Protein AF-A0A7S3PY93-F1 (afdb_monomer_lite)

Radius of gyration: 30.03 Å; chains: 1; bounding box: 91×92×84 Å

Organism: NCBI:txid122233

Secondary structure (DSSP, 8-state):
-----PPPPPHHHHHHHHHHHHHTTSS--HHHHHHHHHHHHHHHHHHH-------S-----------------SS-HHHHHHHHHHHSPPP-TTS--TT--THHHH---HHHHHHHHHHHT--SSSHHHHHHHHHHHHHHHHHHHHIIIIISPTTHHHHHIIIIIS----TT------------SSHHHHHHHHHHHHHHHHHHTS-HHHHHHHHHHHHS------------TTSEEEHHHHHHHHHHHHHHHHHHHHHHHHHHHHHHHHHHHHHHHHHHHHHHHHHHHHHTTT--PPP-PPP-------------TTTTS-TTTTHHHHHHHHHHHHHHTS----------------------------TTTTEEEHHHHHHHHHHH-TTHHHHHHHHHHHHH-TTSPPPTTS------B-TT---SS-SSTT-HHHHHHHHH-GGGSSB------HHHH-S-HHHHHHHHTT--S-EEEEEE-TTT--EEEEEESS--

Foldseek 3Di:
DDPPDPDPDQVVNVVQVLLVVLVVVFVDDSQLLLLVLLLVVVVVVVLVDPPDPPPDDDDDDDDDDPDPDDPDPPAFQLLSLLLSQVQDPGDDPVDPPPPRPPCVSNVPDLVSVVVVCVVVPDDDPPPPVSVVSVVVSVVSSVLVCCLAVQQAPPSLRVLLCCQQQDDPPPVVDPDPPPPPPDPDPDDVSSVSSSSNSRSLCLCAPVDLLSVLLSLLSSQQDPCPVVDPDPDPSSFKGFLCSSQSNLLSLQVSLVSLVLSVVVVVVVVVVVVVVVVVVVVVVVVVVVVVVVVVVVDDDDDDDDDDDDDDDPDPPDDPSVQLDDPDAPPVVLVLLLVLQVVVPPPPDPPPDDDDDDDDDDDDDDDPDDCPVPPVSRMDTSVSSSVSLVPQFVCSSLSSNQSSCCSNPVVDDRDPVDQHQAQEAAPPDDDPVANDSSRSVLVSQSRRDVLSHYYDDDLDDCVPQNDDPVSVVVSLPPPFAKDWDWDADDPPRDIDTDIDRGRD

pLDDT: mean 76.78, std 18.51, range [33.72, 97.81]

Sequence (500 aa):
MGLTASKPESPYAKLKEQLETLGNRHPFGDADLLRVSRCLAYLYSSNANPTFDTQQGIEDGKDGTLGSASVSLGNSFLSDWAEYCSTLPSADFSRDVVDGKFDDLLLVDPKILAFEASIKGGQSKIDSNMDKILVERQRISYIMKIIEEHVLPPDFGEIFHRRVFSPVTSDDSNGEPNAIEIDINDKTAWIKLDKFFNGISDSSMRGSRKALTSLFRCCCRSNLSKGNGMANTNTYAPAKDLIDLAYRLSLATAIYDGYMINQGQLDLKKIHDRQREMNKKEKEAAKEADAEKGIEDDEVEEDDEEEEEMIVPIFDPESLYPKDIGNSLVQSLLDYSSTSNQPASPSYGMSGPALNQSGLSSSSGNKATNRDSNMVSLNIFLTWSESVAPCLSSCLETFIHRIFFPDKPYPPSRTEFFFPNLRGRHSAFFPSPASPYLFNFASMTPSLGGAWHRLYTSDEDGLSFNRLQNSLLGYSGPTLTVIKEVEGGGIFGAYTHTAW

InterPro domains:
  IPR006571 TLDc domain [PF07534] (450-500)
  IPR006571 TLDc domain [PS51886] (428-500)

Structure (mmCIF, N/CA/C/O backbone):
data_AF-A0A7S3PY93-F1
#
_entry.id   AF-A0A7S3PY93-F1
#
loop_
_atom_site.group_PDB
_atom_site.id
_atom_site.type_symbol
_atom_site.label_atom_id
_atom_site.label_alt_id
_atom_site.label_comp_id
_atom_site.label_asym_id
_atom_site.label_entity_id
_atom_site.label_seq_id
_atom_site.pdbx_PDB_ins_code
_atom_site.Cartn_x
_atom_site.Cartn_y
_atom_site.Cartn_z
_atom_site.occupancy
_atom_site.B_iso_or_equiv
_atom_site.auth_seq_id
_atom_site.auth_comp_id
_atom_site.auth_asym_id
_atom_site.auth_atom_id
_atom_site.pdbx_PDB_model_num
ATOM 1 N N . MET A 1 1 ? -28.132 47.298 32.042 1.00 43.72 1 MET A N 1
ATOM 2 C CA . MET A 1 1 ? -27.879 46.353 30.934 1.00 43.72 1 MET A CA 1
ATOM 3 C C . MET A 1 1 ? -27.556 45.012 31.563 1.00 43.72 1 MET A C 1
ATOM 5 O O . MET A 1 1 ? -26.532 44.913 32.224 1.00 43.72 1 MET A O 1
ATOM 9 N N . GLY A 1 2 ? -28.474 44.046 31.497 1.00 47.16 2 GLY A N 1
ATOM 10 C CA . GLY A 1 2 ? -28.247 42.713 32.056 1.00 47.16 2 GLY A CA 1
ATOM 11 C C . GLY A 1 2 ? -27.408 41.888 31.088 1.00 47.16 2 GLY A C 1
ATOM 12 O O . GLY A 1 2 ? -27.859 41.630 29.976 1.00 47.16 2 GLY A O 1
ATOM 13 N N . LEU A 1 3 ? -26.198 41.507 31.496 1.00 46.09 3 LEU A N 1
ATOM 14 C CA . LEU A 1 3 ? -25.423 40.467 30.825 1.00 46.09 3 LEU A CA 1
ATOM 15 C C . LEU A 1 3 ? -26.151 39.145 31.078 1.00 46.09 3 LEU A C 1
ATOM 17 O O . LEU A 1 3 ? -26.041 38.562 32.155 1.00 46.09 3 LEU A O 1
ATOM 21 N N . THR A 1 4 ? -26.959 38.703 30.119 1.00 54.81 4 THR A N 1
ATOM 22 C CA . THR A 1 4 ? -27.465 37.332 30.109 1.00 54.81 4 THR A CA 1
ATOM 23 C C . THR A 1 4 ? -26.257 36.421 29.951 1.00 54.81 4 THR A C 1
ATOM 25 O O . THR A 1 4 ? -25.659 36.388 28.876 1.00 54.81 4 THR A O 1
ATOM 28 N N . ALA A 1 5 ? -25.858 35.736 31.025 1.00 51.97 5 ALA A N 1
ATOM 29 C CA . ALA A 1 5 ? -24.858 34.682 30.949 1.00 51.97 5 ALA A CA 1
ATOM 30 C C . ALA A 1 5 ? -25.336 33.673 29.898 1.00 51.97 5 ALA A C 1
ATOM 32 O O . ALA A 1 5 ? -26.411 33.084 30.049 1.00 51.97 5 ALA A O 1
ATOM 33 N N . SER A 1 6 ? -24.596 33.554 28.794 1.00 61.69 6 SER A N 1
ATOM 34 C CA . SER A 1 6 ? -24.888 32.552 27.778 1.00 61.69 6 SER A CA 1
ATOM 35 C C . SER A 1 6 ? -24.861 31.186 28.452 1.00 61.69 6 SER A C 1
ATOM 37 O O . SER A 1 6 ? -23.997 30.890 29.280 1.00 61.69 6 SER A O 1
ATOM 39 N N . LYS A 1 7 ? -25.872 30.372 28.149 1.00 68.94 7 LYS A N 1
ATOM 40 C CA . LYS A 1 7 ? -25.954 28.992 28.622 1.00 68.94 7 LYS A CA 1
ATOM 41 C C . LYS A 1 7 ? -24.629 28.305 28.248 1.00 68.94 7 LYS A C 1
ATOM 43 O O . LYS A 1 7 ? -24.205 28.497 27.108 1.00 68.94 7 LYS A O 1
ATOM 48 N N . PRO A 1 8 ? -23.965 27.574 29.163 1.00 58.28 8 PRO A N 1
ATOM 49 C CA . PRO A 1 8 ? -22.712 26.903 28.841 1.00 58.28 8 PRO A CA 1
ATOM 50 C C . PRO A 1 8 ? -22.937 26.034 27.606 1.00 58.28 8 PRO A C 1
ATOM 52 O O . PRO A 1 8 ? -23.857 25.209 27.587 1.00 58.28 8 PRO A O 1
ATOM 55 N N . GLU A 1 9 ? -22.160 26.290 26.555 1.00 67.88 9 GLU A N 1
ATOM 56 C CA . GLU A 1 9 ? -22.190 25.472 25.351 1.00 67.88 9 GLU A CA 1
ATOM 57 C C . GLU A 1 9 ? -21.936 24.026 25.753 1.00 67.88 9 GLU A C 1
ATOM 59 O O . GLU A 1 9 ? -21.031 23.730 26.538 1.00 67.88 9 GLU A O 1
ATOM 64 N N . SER A 1 10 ? -22.771 23.118 25.247 1.00 71.50 10 SER A N 1
ATOM 65 C CA . SER A 1 10 ? -22.549 21.699 25.494 1.00 71.50 10 SER A CA 1
ATOM 66 C C . SER A 1 10 ? -21.136 21.335 25.003 1.00 71.50 10 SER A C 1
ATOM 68 O O . SER A 1 10 ? -20.777 21.737 23.892 1.00 71.50 10 SER A O 1
ATOM 70 N N . PRO A 1 11 ? -20.338 20.569 25.766 1.00 63.12 11 PRO A N 1
ATOM 71 C CA . PRO A 1 11 ? -19.017 20.110 25.326 1.00 63.12 11 PRO A CA 1
ATOM 72 C C . PRO A 1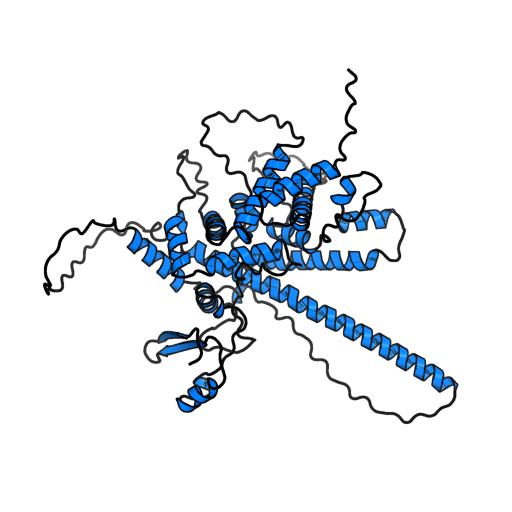 11 ? -19.041 19.435 23.947 1.00 63.12 11 PRO A C 1
ATOM 74 O O . PRO A 1 11 ? -18.089 19.542 23.180 1.00 63.12 11 PRO A O 1
ATOM 77 N N . TYR A 1 12 ? -20.166 18.802 23.603 1.00 63.59 12 TYR A N 1
ATOM 78 C CA . TYR A 1 12 ? -20.426 18.233 22.286 1.00 63.59 12 TYR A CA 1
ATOM 79 C C . TYR A 1 12 ? -20.512 19.288 21.174 1.00 63.59 12 TYR A C 1
ATOM 81 O O . TYR A 1 12 ? -19.905 19.104 20.126 1.00 63.59 12 TYR A O 1
ATOM 89 N N . ALA A 1 13 ? -21.211 20.406 21.395 1.00 70.69 13 ALA A N 1
ATOM 90 C CA . ALA A 1 13 ? -21.257 21.515 20.439 1.00 70.69 13 ALA A CA 1
ATOM 91 C C . ALA A 1 13 ? -19.860 22.108 20.207 1.00 70.69 13 ALA A C 1
ATOM 93 O O . ALA A 1 13 ? -19.486 22.322 19.059 1.00 70.69 13 ALA A O 1
ATOM 94 N N . LYS A 1 14 ? -19.059 22.259 21.273 1.00 73.75 14 LYS A N 1
ATOM 95 C CA . LYS A 1 14 ? -17.664 22.716 21.175 1.00 73.75 14 LYS A CA 1
ATOM 96 C C . LYS A 1 14 ? -16.788 21.722 20.400 1.00 73.75 14 LYS A C 1
ATOM 98 O O . LYS A 1 14 ? -16.036 22.136 19.526 1.00 73.75 14 LYS A O 1
ATOM 103 N N . LEU A 1 15 ? -16.895 20.415 20.670 1.00 70.44 15 LEU A N 1
ATOM 104 C CA . LEU A 1 15 ? -16.170 19.388 19.907 1.00 70.44 15 LEU A CA 1
ATOM 105 C C . LEU A 1 15 ? -16.614 19.369 18.442 1.00 70.44 15 LEU A C 1
ATOM 107 O O . LEU A 1 15 ? -15.774 19.270 17.557 1.00 70.44 15 LEU A O 1
ATOM 111 N N . LYS A 1 16 ? -17.918 19.471 18.178 1.00 73.94 16 LYS A N 1
ATOM 112 C CA . LYS A 1 16 ? -18.459 19.513 16.821 1.00 73.94 16 LYS A CA 1
ATOM 113 C C . LYS A 1 16 ? -17.939 20.731 16.064 1.00 73.94 16 LYS A C 1
ATOM 115 O O . LYS A 1 16 ? -17.420 20.561 14.975 1.00 73.94 16 LYS A O 1
ATOM 120 N N . GLU A 1 17 ? -17.971 21.918 16.663 1.00 80.69 17 GLU A N 1
ATOM 121 C CA . GLU A 1 17 ? -17.391 23.134 16.079 1.00 80.69 17 GLU A CA 1
ATOM 122 C C . GLU A 1 17 ? -15.881 22.976 15.819 1.00 80.69 17 GLU A C 1
ATOM 124 O O . GLU A 1 17 ? -15.363 23.372 14.770 1.00 80.69 17 GLU A O 1
ATOM 129 N N . GLN A 1 18 ? -15.153 22.343 16.744 1.00 77.25 18 GLN A N 1
ATOM 130 C CA . GLN A 1 18 ? -13.732 22.035 16.570 1.00 77.25 18 GLN A CA 1
ATOM 131 C C . GLN A 1 18 ? -13.486 21.036 15.432 1.00 77.25 18 GLN A C 1
ATOM 133 O O . GLN A 1 18 ? -12.551 21.227 14.654 1.00 77.25 18 GLN A O 1
ATOM 138 N N . LEU A 1 19 ? -14.305 19.987 15.322 1.00 76.75 19 LEU A N 1
ATOM 139 C CA . LEU A 1 19 ? -14.232 18.991 14.255 1.00 76.75 19 LEU A CA 1
ATOM 140 C C . LEU A 1 19 ? -14.628 19.594 12.909 1.00 76.75 19 LEU A C 1
ATOM 142 O O . LEU A 1 19 ? -13.920 19.357 11.943 1.00 76.75 19 LEU A O 1
ATOM 146 N N . GLU A 1 20 ? -15.649 20.446 12.848 1.00 80.50 20 GLU A N 1
ATOM 147 C CA . GLU A 1 20 ? -16.021 21.208 11.649 1.00 80.50 20 GLU A CA 1
ATOM 148 C C . GLU A 1 20 ? -14.869 22.132 11.220 1.00 80.50 20 GLU A C 1
ATOM 150 O O . GLU A 1 20 ? -14.501 22.204 10.045 1.00 80.50 20 GLU A O 1
ATOM 155 N N . THR A 1 21 ? -14.213 22.792 12.180 1.00 83.06 21 THR A N 1
ATOM 156 C CA . THR A 1 21 ? -13.020 23.611 11.917 1.00 83.06 21 THR A CA 1
ATOM 157 C C . THR A 1 21 ? -11.865 22.775 11.356 1.00 83.06 21 THR A C 1
ATOM 159 O O . THR A 1 21 ? -11.133 23.246 10.480 1.00 83.06 21 THR A O 1
ATOM 162 N N . LEU A 1 22 ? -11.698 21.537 11.831 1.00 78.62 22 LEU A N 1
ATOM 163 C CA . LEU A 1 22 ? -10.709 20.588 11.316 1.00 78.62 22 LEU A CA 1
ATOM 164 C C . LEU A 1 22 ? -11.113 20.026 9.944 1.00 78.62 22 LEU A C 1
ATOM 166 O O . LEU A 1 22 ? -10.264 19.961 9.060 1.00 78.62 22 LEU A O 1
ATOM 170 N N . GLY A 1 23 ? -12.385 19.701 9.715 1.00 78.19 23 GLY A N 1
ATOM 171 C CA . GLY A 1 23 ? -12.918 19.226 8.433 1.00 78.19 23 GLY A CA 1
ATOM 172 C C . GLY A 1 23 ? -12.756 20.249 7.316 1.00 78.19 23 GLY A C 1
ATOM 173 O O . GLY A 1 23 ? -12.466 19.899 6.180 1.00 78.19 23 GLY A O 1
ATOM 174 N N . ASN A 1 24 ? -12.780 21.540 7.649 1.00 80.56 24 ASN A N 1
ATOM 175 C CA . ASN A 1 24 ? -12.449 22.596 6.692 1.00 80.56 24 ASN A CA 1
ATOM 176 C C . ASN A 1 24 ? -10.960 22.619 6.280 1.00 80.56 24 ASN A C 1
ATOM 178 O O . ASN A 1 24 ? -10.607 23.227 5.270 1.00 80.56 24 ASN A O 1
ATOM 182 N N . ARG A 1 25 ? -10.064 21.997 7.059 1.00 81.06 25 ARG A N 1
ATOM 183 C CA . ARG A 1 25 ? -8.602 21.979 6.832 1.00 81.06 25 ARG A CA 1
ATOM 184 C C . ARG A 1 25 ? -8.078 20.633 6.343 1.00 81.06 25 ARG A C 1
ATOM 186 O O . ARG A 1 25 ? -6.966 20.559 5.804 1.00 81.06 25 ARG A O 1
ATOM 193 N N . HIS A 1 26 ? -8.843 19.572 6.558 1.00 85.31 26 HIS A N 1
ATOM 194 C CA . HIS A 1 26 ? -8.444 18.201 6.288 1.00 85.31 26 HIS A CA 1
ATOM 195 C C . HIS A 1 26 ? -9.451 17.533 5.352 1.00 85.31 26 HIS A C 1
ATOM 197 O O . HIS A 1 26 ? -10.643 17.765 5.470 1.00 85.31 26 HIS A O 1
ATOM 203 N N . PRO A 1 27 ? -9.006 16.665 4.437 1.00 83.44 27 PRO A N 1
ATOM 204 C CA . PRO A 1 27 ? -9.865 16.009 3.449 1.00 83.44 27 PRO A CA 1
ATOM 205 C C . PRO A 1 27 ? -10.724 14.870 4.039 1.00 83.44 27 PRO A C 1
ATOM 207 O O . PRO A 1 27 ? -11.150 13.982 3.306 1.00 83.44 27 PRO A O 1
ATOM 210 N N . PHE A 1 28 ? -10.945 14.867 5.354 1.00 85.56 28 PHE A N 1
ATOM 211 C CA . PHE A 1 28 ? -11.675 13.834 6.083 1.00 85.56 28 PHE A CA 1
ATOM 212 C C . PHE A 1 28 ? -13.109 14.293 6.349 1.00 85.56 28 PHE A C 1
ATOM 214 O O . PHE A 1 28 ? -13.336 15.466 6.640 1.00 85.56 28 PHE A O 1
ATOM 221 N N . GLY A 1 29 ? -14.070 13.369 6.300 1.00 86.25 29 GLY A N 1
ATOM 222 C CA . GLY A 1 29 ? -15.415 13.658 6.797 1.00 86.25 29 GLY A CA 1
ATOM 223 C C . GLY A 1 29 ? -15.447 13.708 8.328 1.00 86.25 29 GLY A C 1
ATOM 224 O O . GLY A 1 29 ? -14.587 13.126 8.990 1.00 86.25 29 GLY A O 1
ATOM 225 N N . ASP A 1 30 ? -16.477 14.325 8.907 1.00 82.62 30 ASP A N 1
ATOM 226 C CA . ASP A 1 30 ? -16.622 14.442 10.370 1.00 82.62 30 ASP A CA 1
ATOM 227 C C . ASP A 1 30 ? -16.550 13.082 11.083 1.00 82.62 30 ASP A C 1
ATOM 229 O O . ASP A 1 30 ? -15.954 12.957 12.153 1.00 82.62 30 ASP A O 1
ATOM 233 N N . ALA A 1 31 ? -17.108 12.034 10.465 1.00 82.44 31 ALA A N 1
ATOM 234 C CA . ALA A 1 31 ? -17.069 10.670 10.995 1.00 82.44 31 ALA A CA 1
ATOM 235 C C . ALA A 1 31 ? -15.642 10.103 11.072 1.00 82.44 31 ALA A C 1
ATOM 237 O O . ALA A 1 31 ? -15.308 9.409 12.033 1.00 82.44 31 ALA A O 1
ATOM 238 N N . ASP A 1 32 ? -14.795 10.432 10.094 1.00 86.19 32 ASP A N 1
ATOM 239 C CA . ASP A 1 32 ? -13.389 10.023 10.066 1.00 86.19 32 ASP A CA 1
ATOM 240 C C . ASP A 1 32 ? -12.588 10.776 11.117 1.00 86.19 32 ASP A C 1
ATOM 242 O O . ASP A 1 32 ? -11.856 10.165 11.894 1.00 86.19 32 ASP A O 1
ATOM 246 N N . LEU A 1 33 ? -12.774 12.098 11.188 1.00 86.31 33 LEU A N 1
ATOM 247 C CA . LEU A 1 33 ? -12.117 12.928 12.191 1.00 86.31 33 LEU A CA 1
ATOM 248 C C . LEU A 1 33 ? -12.467 12.456 13.601 1.00 86.31 33 LEU A C 1
ATOM 250 O O . LEU A 1 33 ? -11.580 12.320 14.442 1.00 86.31 33 LEU A O 1
ATOM 254 N N . LEU A 1 34 ? -13.736 12.148 13.868 1.00 83.38 34 LEU A N 1
ATOM 255 C CA . LEU A 1 34 ? -14.141 11.654 15.178 1.00 83.38 34 LEU A CA 1
ATOM 256 C C . LEU A 1 34 ? -13.569 10.262 15.465 1.00 83.38 34 LEU A C 1
ATOM 258 O O . LEU A 1 34 ? -13.040 10.052 16.555 1.00 83.38 34 LEU A O 1
ATOM 262 N N . ARG A 1 35 ? -13.612 9.323 14.509 1.00 84.00 35 ARG A N 1
ATOM 263 C CA . ARG A 1 35 ? -13.009 7.990 14.689 1.00 84.00 35 ARG A CA 1
ATOM 264 C C . ARG A 1 35 ? -11.529 8.099 15.045 1.00 84.00 35 ARG A C 1
ATOM 266 O O . ARG A 1 35 ? -11.096 7.562 16.058 1.00 84.00 35 ARG A O 1
ATOM 273 N N . VAL A 1 36 ? -10.775 8.837 14.244 1.00 85.06 36 VAL A N 1
ATOM 274 C CA . VAL A 1 36 ? -9.333 9.011 14.420 1.00 85.06 36 VAL A CA 1
ATOM 275 C C . VAL A 1 36 ? -9.014 9.755 15.723 1.00 85.06 36 VAL A C 1
ATOM 277 O O . VAL A 1 36 ? -8.075 9.382 16.426 1.00 85.06 36 VAL A O 1
ATOM 280 N N . SER A 1 37 ? -9.816 10.759 16.099 1.00 83.75 37 SER A N 1
ATOM 281 C CA . SER A 1 37 ? -9.677 11.448 17.392 1.00 83.75 37 SER A CA 1
ATOM 282 C C . SER A 1 37 ? -9.877 10.493 18.568 1.00 83.75 37 SER A C 1
ATOM 284 O O . SER A 1 37 ? -9.140 10.576 19.548 1.00 83.75 37 SER A O 1
ATOM 286 N N . ARG A 1 38 ? -10.840 9.565 18.468 1.00 81.06 38 ARG A N 1
ATOM 287 C CA . ARG A 1 38 ? -11.101 8.543 19.495 1.00 81.06 38 ARG A CA 1
ATOM 288 C C . ARG A 1 38 ? -9.934 7.570 19.619 1.00 81.06 38 ARG A C 1
ATOM 290 O O . ARG A 1 38 ? -9.488 7.332 20.737 1.00 81.06 38 ARG A O 1
ATOM 297 N N . CYS A 1 39 ? -9.391 7.087 18.499 1.00 81.00 39 CYS A N 1
ATOM 298 C CA . CYS A 1 39 ? -8.171 6.274 18.506 1.00 81.00 39 CYS A CA 1
ATOM 299 C C . CYS A 1 39 ? -7.016 7.004 19.205 1.00 81.00 39 CYS A C 1
ATOM 301 O O . CYS A 1 39 ? -6.357 6.442 20.074 1.00 81.00 39 CYS A O 1
ATOM 303 N N . LEU A 1 40 ? -6.793 8.277 18.860 1.00 81.69 40 LEU A N 1
ATOM 304 C CA . LEU A 1 40 ? -5.695 9.061 19.422 1.00 81.69 40 LEU A CA 1
ATOM 305 C C . LEU A 1 40 ? -5.865 9.288 20.931 1.00 81.69 40 LEU A C 1
ATOM 307 O O . LEU A 1 40 ? -4.913 9.121 21.691 1.00 81.69 40 LEU A O 1
ATOM 311 N N . ALA A 1 41 ? -7.071 9.663 21.369 1.00 78.25 41 ALA A N 1
ATOM 312 C CA . ALA A 1 41 ? -7.388 9.848 22.783 1.00 78.25 41 ALA A CA 1
ATOM 313 C C . ALA A 1 41 ? -7.153 8.557 23.576 1.00 78.25 41 ALA A C 1
ATOM 315 O O . ALA A 1 41 ? -6.536 8.591 24.642 1.00 78.25 41 ALA A O 1
ATOM 316 N N . TYR A 1 42 ? -7.575 7.422 23.014 1.00 72.00 42 TYR A N 1
ATOM 317 C CA . TYR A 1 42 ? -7.367 6.115 23.617 1.00 72.00 42 TYR A CA 1
ATOM 318 C C . TYR A 1 42 ? -5.876 5.801 23.784 1.00 72.00 42 TYR A C 1
ATOM 320 O O . TYR A 1 42 ? -5.436 5.520 24.896 1.00 72.00 42 TYR A O 1
ATOM 328 N N . LEU A 1 43 ? -5.081 5.941 22.721 1.00 73.25 43 LEU A N 1
ATOM 329 C CA . LEU A 1 43 ? -3.643 5.658 22.757 1.00 73.25 43 LEU A CA 1
ATOM 330 C C . LEU A 1 43 ? -2.884 6.542 23.750 1.00 73.25 43 LEU A C 1
ATOM 332 O O . LEU A 1 43 ? -1.936 6.102 24.396 1.00 73.25 43 LEU A O 1
ATOM 336 N N . TYR A 1 44 ? -3.295 7.800 23.913 1.00 74.50 44 TYR A N 1
ATOM 337 C CA . TYR A 1 44 ? -2.709 8.645 24.951 1.00 74.50 44 TYR A CA 1
ATOM 338 C C . TYR A 1 44 ? -3.138 8.227 26.359 1.00 74.50 44 TYR A C 1
ATOM 340 O O . TYR A 1 44 ? -2.329 8.329 27.280 1.00 74.50 44 TYR A O 1
ATOM 348 N N . SER A 1 45 ? -4.368 7.739 26.533 1.00 69.81 45 SER A N 1
ATOM 349 C CA . SER A 1 45 ? -4.858 7.260 27.829 1.00 69.81 45 SER A CA 1
ATOM 350 C C . SER A 1 45 ? -4.194 5.949 28.266 1.00 69.81 45 SER A C 1
ATOM 352 O O . SER A 1 45 ? -3.814 5.830 29.430 1.00 69.81 45 SER A O 1
ATOM 354 N N . SER A 1 46 ? -3.953 5.011 27.339 1.00 67.12 46 SER A N 1
ATOM 355 C CA . SER A 1 46 ? -3.234 3.761 27.619 1.00 67.12 46 SER A CA 1
ATOM 356 C C . SER A 1 46 ? -1.779 4.019 28.012 1.00 67.12 46 SER A C 1
ATOM 358 O O . SER A 1 46 ? -1.241 3.341 28.884 1.00 67.12 46 SER A O 1
ATOM 360 N N . ASN A 1 47 ? -1.158 5.049 27.431 1.00 65.31 47 ASN A N 1
ATOM 361 C CA . ASN A 1 47 ? 0.225 5.427 27.726 1.00 65.31 47 ASN A CA 1
ATOM 362 C C . ASN A 1 47 ? 0.376 6.216 29.039 1.00 65.31 47 ASN A C 1
ATOM 364 O O . ASN A 1 47 ? 1.476 6.282 29.586 1.00 65.31 47 ASN A O 1
ATOM 368 N N . ALA A 1 48 ? -0.695 6.842 29.538 1.00 58.88 48 ALA A N 1
ATOM 369 C CA . ALA A 1 48 ? -0.653 7.694 30.728 1.00 58.88 48 ALA A CA 1
ATOM 370 C C . ALA A 1 48 ? -0.669 6.911 32.056 1.00 58.88 48 ALA A C 1
ATOM 372 O O . ALA A 1 48 ? -0.266 7.465 33.076 1.00 58.88 48 ALA A O 1
ATOM 373 N N . ASN A 1 49 ? -1.074 5.635 32.047 1.00 45.16 49 ASN A N 1
ATOM 374 C CA . ASN A 1 49 ? -1.122 4.780 33.238 1.00 45.16 49 ASN A CA 1
ATOM 375 C C . ASN A 1 49 ? -0.248 3.519 33.096 1.00 45.16 49 ASN A C 1
ATOM 377 O O . ASN A 1 49 ? -0.775 2.407 33.061 1.00 45.16 49 ASN A O 1
ATOM 381 N N . PRO A 1 50 ? 1.093 3.627 33.093 1.00 45.72 50 PRO A N 1
ATOM 382 C CA . PRO A 1 50 ? 1.947 2.483 33.371 1.00 45.72 50 PRO A CA 1
ATOM 383 C C . PRO A 1 50 ? 1.946 2.218 34.886 1.00 45.72 50 PRO A C 1
ATOM 385 O O . PRO A 1 50 ? 2.982 2.286 35.542 1.00 45.72 50 PRO A O 1
ATOM 388 N N . THR A 1 51 ? 0.788 1.945 35.492 1.00 39.72 51 THR A N 1
ATOM 389 C CA . THR A 1 51 ? 0.747 1.374 36.846 1.00 39.72 51 THR A CA 1
ATOM 390 C C . THR A 1 51 ? 1.077 -0.106 36.734 1.00 39.72 51 THR A C 1
ATOM 392 O O . THR A 1 51 ? 0.208 -0.970 36.800 1.00 39.72 51 THR A O 1
ATOM 395 N N . PHE A 1 52 ? 2.358 -0.381 36.492 1.00 37.41 52 PHE A N 1
ATOM 396 C CA . PHE A 1 52 ? 2.946 -1.690 36.701 1.00 37.41 52 PHE A CA 1
ATOM 397 C C . PHE A 1 52 ? 3.084 -1.893 38.206 1.00 37.41 52 PHE A C 1
ATOM 399 O O . PHE A 1 52 ? 3.803 -1.153 38.884 1.00 37.41 52 PHE A O 1
ATOM 406 N N . ASP A 1 53 ? 2.391 -2.911 38.701 1.00 40.09 53 ASP A N 1
ATOM 407 C CA . ASP A 1 53 ? 2.559 -3.509 40.018 1.00 40.09 53 ASP A CA 1
ATOM 408 C C . ASP A 1 53 ? 4.015 -3.993 40.157 1.00 40.09 53 ASP A C 1
ATOM 410 O O . ASP A 1 53 ? 4.366 -5.140 39.894 1.00 40.09 53 ASP A O 1
ATOM 414 N N . THR A 1 54 ? 4.914 -3.073 40.505 1.00 43.00 54 THR A N 1
ATOM 415 C CA . THR A 1 54 ? 6.322 -3.365 40.789 1.00 43.00 54 THR A CA 1
ATOM 416 C C . THR A 1 54 ? 6.465 -3.544 42.296 1.00 43.00 54 THR A C 1
ATOM 418 O O . THR A 1 54 ? 7.174 -2.806 42.972 1.00 43.00 54 THR A O 1
ATOM 421 N N . GLN A 1 55 ? 5.745 -4.523 42.847 1.00 39.94 55 GLN A N 1
ATOM 422 C CA . GLN A 1 55 ? 6.057 -5.113 44.149 1.00 39.94 55 GLN A CA 1
ATOM 423 C C . GLN A 1 55 ? 6.617 -6.524 43.957 1.00 39.94 55 GLN A C 1
ATOM 425 O O . GLN A 1 55 ? 6.117 -7.496 44.512 1.00 39.94 55 GLN A O 1
ATOM 430 N N . GLN A 1 56 ? 7.696 -6.650 43.187 1.00 44.19 56 GLN A N 1
ATOM 431 C CA . GLN A 1 56 ? 8.609 -7.779 43.346 1.00 44.19 56 GLN A CA 1
ATOM 432 C C . GLN A 1 56 ? 10.049 -7.275 43.415 1.00 44.19 56 GLN A C 1
ATOM 434 O O . GLN A 1 56 ? 10.686 -7.003 42.406 1.00 44.19 56 GLN A O 1
ATOM 439 N N . GLY A 1 57 ? 10.520 -7.150 44.659 1.00 45.75 57 GLY A N 1
ATOM 440 C CA . GLY A 1 57 ? 11.895 -7.444 45.062 1.00 45.75 57 GLY A CA 1
ATOM 441 C C . GLY A 1 57 ? 13.003 -6.583 44.467 1.00 45.75 57 GLY A C 1
ATOM 442 O O . GLY A 1 57 ? 13.760 -7.057 43.628 1.00 45.75 57 GLY A O 1
ATOM 443 N N . ILE A 1 58 ? 13.182 -5.372 44.999 1.00 43.03 58 ILE A N 1
ATOM 444 C CA . ILE A 1 58 ? 14.515 -4.761 45.063 1.00 43.03 58 ILE A CA 1
ATOM 445 C C . ILE A 1 58 ? 15.116 -5.185 46.406 1.00 43.03 58 ILE A C 1
ATOM 447 O O . ILE A 1 58 ? 14.812 -4.592 47.438 1.00 43.03 58 ILE A O 1
ATOM 451 N N . GLU A 1 59 ? 15.930 -6.240 46.385 1.00 48.94 59 GLU A N 1
ATOM 452 C CA . GLU A 1 59 ? 17.027 -6.393 47.343 1.00 48.94 59 GLU A CA 1
ATOM 453 C C . GLU A 1 59 ? 18.303 -5.807 46.718 1.00 48.94 59 GLU A C 1
ATOM 455 O O . GLU A 1 59 ? 18.514 -5.844 45.506 1.00 48.94 59 GLU A O 1
ATOM 460 N N . ASP A 1 60 ? 19.102 -5.192 47.581 1.00 52.19 60 ASP A N 1
ATOM 461 C CA . ASP A 1 60 ? 20.180 -4.245 47.312 1.00 52.19 60 ASP A CA 1
ATOM 462 C C . ASP A 1 60 ? 21.295 -4.725 46.361 1.00 52.19 60 ASP A C 1
ATOM 464 O O . ASP A 1 60 ? 21.852 -5.810 46.522 1.00 52.19 60 ASP A O 1
ATOM 468 N N . GLY A 1 61 ? 21.756 -3.849 45.454 1.00 47.72 61 GLY A N 1
ATOM 469 C CA . GLY A 1 61 ? 22.999 -4.098 44.711 1.00 47.72 61 GLY A CA 1
ATOM 470 C C . GLY A 1 61 ? 23.384 -3.056 43.657 1.00 47.72 61 GLY A C 1
ATOM 471 O O . GLY A 1 61 ? 22.968 -3.138 42.511 1.00 47.72 61 GLY A O 1
ATOM 472 N N . LYS A 1 62 ? 24.221 -2.097 44.064 1.00 51.47 62 LYS A N 1
ATOM 473 C CA . LYS A 1 62 ? 24.938 -1.054 43.297 1.00 51.47 62 LYS A CA 1
ATOM 474 C C . LYS A 1 62 ? 25.374 -1.427 41.860 1.00 51.47 62 LYS A C 1
ATOM 476 O O . LYS A 1 62 ? 26.170 -2.341 41.693 1.00 51.47 62 LYS A O 1
ATOM 481 N N . ASP A 1 63 ? 24.972 -0.633 40.862 1.00 45.25 63 ASP A N 1
ATOM 482 C CA . ASP A 1 63 ? 25.862 0.279 40.111 1.00 45.25 63 ASP A CA 1
ATOM 483 C C . ASP A 1 63 ? 25.082 1.090 39.055 1.00 45.25 63 ASP A C 1
ATOM 485 O O . ASP A 1 63 ? 24.270 0.576 38.286 1.00 45.25 63 ASP A O 1
ATOM 489 N N . GLY A 1 64 ? 25.294 2.408 39.066 1.00 49.44 64 GLY A N 1
ATOM 490 C CA . GLY A 1 64 ? 24.484 3.391 38.352 1.00 49.44 64 GLY A CA 1
ATOM 491 C C . GLY A 1 64 ? 24.830 3.519 36.871 1.00 49.44 64 GLY A C 1
ATOM 492 O O . GLY A 1 64 ? 25.825 4.142 36.512 1.00 49.44 64 GLY A O 1
ATOM 493 N N . THR A 1 65 ? 23.930 3.039 36.013 1.00 37.50 65 THR A N 1
ATOM 494 C CA . THR A 1 65 ? 23.818 3.491 34.620 1.00 37.50 65 THR A CA 1
ATOM 495 C C . THR A 1 65 ? 22.362 3.886 34.381 1.00 37.50 65 THR A C 1
ATOM 497 O O . THR A 1 65 ? 21.498 3.024 34.246 1.00 37.50 65 THR A O 1
ATOM 500 N N . LEU A 1 66 ? 22.065 5.193 34.383 1.00 37.59 66 LEU A N 1
ATOM 501 C CA . LEU A 1 66 ? 20.740 5.728 34.043 1.00 37.59 66 LEU A CA 1
ATOM 502 C C . LEU A 1 66 ? 20.482 5.531 32.541 1.00 37.59 66 LEU A C 1
ATOM 504 O O . LEU A 1 66 ? 20.699 6.420 31.719 1.00 37.59 66 LEU A O 1
ATOM 508 N N . GLY A 1 67 ? 20.041 4.329 32.181 1.00 36.75 67 GLY A N 1
ATOM 509 C CA . GLY A 1 67 ? 19.358 4.071 30.925 1.00 36.75 67 GLY A CA 1
ATOM 510 C C . GLY A 1 67 ? 17.925 4.580 31.037 1.00 36.75 67 GLY A C 1
ATOM 511 O O . GLY A 1 67 ? 17.162 4.109 31.874 1.00 36.75 67 GLY A O 1
ATOM 512 N N . SER A 1 68 ? 17.565 5.551 30.201 1.00 33.72 68 SER A N 1
ATOM 513 C CA . SER A 1 68 ? 16.180 5.948 29.934 1.00 33.72 68 SER A CA 1
ATOM 514 C C . SER A 1 68 ? 15.423 4.750 29.338 1.00 33.72 68 SER A C 1
ATOM 516 O O . SER A 1 68 ? 15.320 4.616 28.119 1.00 33.72 68 SER A O 1
ATOM 518 N N . ALA A 1 69 ? 14.934 3.850 30.187 1.00 33.91 69 ALA A N 1
ATOM 519 C CA . ALA A 1 69 ? 14.028 2.783 29.795 1.00 33.91 69 ALA A CA 1
ATOM 520 C C . ALA A 1 69 ? 12.620 3.379 29.679 1.00 33.91 69 ALA A C 1
ATOM 522 O O . ALA A 1 69 ? 11.903 3.515 30.669 1.00 33.91 69 ALA A O 1
ATOM 523 N N . SER A 1 70 ? 12.236 3.784 28.466 1.00 35.22 70 SER A N 1
ATOM 524 C CA . SER A 1 70 ? 10.823 3.970 28.151 1.00 35.22 70 SER A CA 1
ATOM 525 C C . SER A 1 70 ? 10.162 2.601 28.249 1.00 35.22 70 SER A C 1
ATOM 527 O O . SER A 1 70 ? 10.535 1.686 27.517 1.00 35.22 70 SER A O 1
ATOM 529 N N . VAL A 1 71 ? 9.219 2.453 29.173 1.00 34.25 71 VAL A N 1
ATOM 530 C CA . VAL A 1 71 ? 8.398 1.250 29.310 1.00 34.25 71 VAL A CA 1
ATOM 531 C C . VAL A 1 71 ? 7.659 1.046 27.985 1.00 34.25 71 VAL A C 1
ATOM 533 O O . VAL A 1 71 ? 6.758 1.816 27.656 1.00 34.25 71 VAL A O 1
ATOM 536 N N . SER A 1 72 ? 8.095 0.069 27.185 1.00 40.25 72 SER A N 1
ATOM 537 C CA . SER A 1 72 ? 7.422 -0.298 25.943 1.00 40.25 72 SER A CA 1
ATOM 538 C C . SER A 1 72 ? 6.115 -0.989 26.308 1.00 40.25 72 SER A C 1
ATOM 540 O O . SER A 1 72 ? 6.119 -2.120 26.800 1.00 40.25 72 SER A O 1
ATOM 542 N N . LEU A 1 73 ? 4.987 -0.334 26.056 1.00 46.88 73 LEU A N 1
ATOM 543 C CA . LEU A 1 73 ? 3.784 -1.087 25.719 1.00 46.88 73 LEU A CA 1
ATOM 544 C C . LEU A 1 73 ? 4.180 -1.994 24.549 1.00 46.88 73 LEU A C 1
ATOM 546 O O . LEU A 1 73 ? 4.769 -1.521 23.586 1.00 46.88 73 LEU A O 1
ATOM 550 N N . GLY A 1 74 ? 4.027 -3.307 24.718 1.00 65.00 74 GLY A N 1
ATOM 551 C CA . GLY A 1 74 ? 4.739 -4.324 23.929 1.00 65.00 74 GLY A CA 1
ATOM 552 C C . GLY A 1 74 ? 4.369 -4.414 22.445 1.00 65.00 74 GLY A C 1
ATOM 553 O O . GLY A 1 74 ? 4.852 -5.320 21.772 1.00 65.00 74 GLY A O 1
ATOM 554 N N . ASN A 1 75 ? 3.537 -3.500 21.951 1.00 73.94 75 ASN A N 1
ATOM 555 C CA . ASN A 1 75 ? 3.120 -3.406 20.564 1.00 73.94 75 ASN A CA 1
ATOM 556 C C . ASN A 1 75 ? 3.696 -2.134 19.942 1.00 73.94 75 ASN A C 1
ATOM 558 O O . ASN A 1 75 ? 3.892 -1.116 20.608 1.00 73.94 75 ASN A O 1
ATOM 562 N N . SER A 1 76 ? 3.955 -2.198 18.646 1.00 87.38 76 SER A N 1
ATOM 563 C CA . SER A 1 76 ? 4.345 -1.031 17.869 1.00 87.38 76 SER A CA 1
ATOM 564 C C . SER A 1 76 ? 3.197 -0.020 17.747 1.00 87.38 76 SER A C 1
ATOM 566 O O . SER A 1 76 ? 2.011 -0.333 17.914 1.00 87.38 76 SER A O 1
ATOM 568 N N . PHE A 1 77 ? 3.544 1.181 17.290 1.00 88.50 77 PHE A N 1
ATOM 569 C CA . PHE A 1 77 ? 2.552 2.183 16.915 1.00 88.50 77 PHE A CA 1
ATOM 570 C C . PHE A 1 77 ? 1.540 1.683 15.859 1.00 88.50 77 PHE A C 1
ATOM 572 O O . PHE A 1 77 ? 0.344 1.909 16.029 1.00 88.50 77 PHE A O 1
ATOM 579 N N . LEU A 1 78 ? 1.959 1.037 14.759 1.00 90.12 78 LEU A N 1
ATOM 580 C CA . LEU A 1 78 ? 1.010 0.701 13.680 1.00 90.12 78 LEU A CA 1
ATOM 581 C C . LEU A 1 78 ? 0.093 -0.461 14.051 1.00 90.12 78 LEU A C 1
ATOM 583 O O . LEU A 1 78 ? -1.073 -0.434 13.658 1.00 90.12 78 LEU A O 1
ATOM 587 N N . SER A 1 79 ? 0.598 -1.449 14.795 1.00 89.50 79 SER A N 1
ATOM 588 C CA . SER A 1 79 ? -0.214 -2.568 15.281 1.00 89.50 79 SER A CA 1
ATOM 589 C C . SER A 1 79 ? -1.349 -2.073 16.168 1.00 89.50 79 SER A C 1
ATOM 591 O O . SER A 1 79 ? -2.508 -2.421 15.934 1.00 89.50 79 SER A O 1
ATOM 593 N N . ASP A 1 80 ? -1.032 -1.191 17.117 1.00 88.25 80 ASP A N 1
ATOM 594 C CA . ASP A 1 80 ? -2.035 -0.574 17.976 1.00 88.25 80 ASP A CA 1
ATOM 595 C C . ASP A 1 80 ? -3.058 0.210 17.139 1.00 88.25 80 ASP A C 1
ATOM 597 O O . ASP A 1 80 ? -4.265 0.006 17.261 1.00 88.25 80 ASP A O 1
ATOM 601 N N . TRP A 1 81 ? -2.604 1.061 16.215 1.00 88.56 81 TRP A N 1
ATOM 602 C CA . TRP A 1 81 ? -3.510 1.843 15.367 1.00 88.56 81 TRP A CA 1
ATOM 603 C C . TRP A 1 81 ? -4.441 0.993 14.512 1.00 88.56 81 TRP A C 1
ATOM 605 O O . TRP A 1 81 ? -5.637 1.279 14.460 1.00 88.56 81 TRP A O 1
ATOM 615 N N . ALA A 1 82 ? -3.920 -0.041 13.860 1.00 88.94 82 ALA A N 1
ATOM 616 C CA . ALA A 1 82 ? -4.724 -0.948 13.057 1.00 88.94 82 ALA A CA 1
ATOM 617 C C . ALA A 1 82 ? -5.764 -1.682 13.915 1.00 88.94 82 ALA A C 1
ATOM 619 O O . ALA A 1 82 ? -6.924 -1.771 13.507 1.00 88.94 82 ALA A O 1
ATOM 620 N N . GLU A 1 83 ? -5.387 -2.150 15.115 1.00 88.25 83 GLU A N 1
ATOM 621 C CA . GLU A 1 83 ? -6.318 -2.770 16.067 1.00 88.25 83 GLU A CA 1
ATOM 622 C C . GLU A 1 83 ? -7.470 -1.808 16.390 1.00 88.25 83 GLU A C 1
ATOM 624 O O . GLU A 1 83 ? -8.641 -2.179 16.259 1.00 88.25 83 GLU A O 1
ATOM 629 N N . TYR A 1 84 ? -7.173 -0.558 16.758 1.00 85.19 84 TYR A N 1
ATOM 630 C CA . TYR A 1 84 ? -8.202 0.401 17.168 1.00 85.19 84 TYR A CA 1
ATOM 631 C C . TYR A 1 84 ? -9.058 0.900 16.000 1.00 85.19 84 TYR A C 1
ATOM 633 O O . TYR A 1 84 ? -10.288 0.880 16.096 1.00 85.19 84 TYR A O 1
ATOM 641 N N . CYS A 1 85 ? -8.450 1.308 14.885 1.00 85.88 85 CYS A N 1
ATOM 642 C CA . CYS A 1 85 ? -9.180 1.850 13.736 1.00 85.88 85 CYS A CA 1
ATOM 643 C C . CYS A 1 85 ? -10.149 0.842 13.113 1.00 85.88 85 CYS A C 1
ATOM 645 O O . CYS A 1 85 ? -11.218 1.241 12.652 1.00 85.88 85 CYS A O 1
ATOM 647 N N . SER A 1 86 ? -9.810 -0.447 13.136 1.00 82.88 86 SER A N 1
ATOM 648 C CA . SER A 1 86 ? -10.623 -1.493 12.503 1.00 82.88 86 SER A CA 1
ATOM 649 C C . SER A 1 86 ? -11.810 -1.953 13.334 1.00 82.88 86 SER A C 1
ATOM 651 O O . SER A 1 86 ? -12.712 -2.613 12.828 1.00 82.88 86 SER A O 1
ATOM 653 N N . THR A 1 87 ? -11.813 -1.636 14.624 1.00 80.69 87 THR A N 1
ATOM 654 C CA . THR A 1 87 ? -12.755 -2.233 15.580 1.00 80.69 87 THR A CA 1
ATOM 655 C C . THR A 1 87 ? -13.589 -1.206 16.318 1.00 80.69 87 THR A C 1
ATOM 657 O O . THR A 1 87 ? -14.562 -1.560 16.987 1.00 80.69 87 THR A O 1
ATOM 660 N N . LEU A 1 88 ? -13.239 0.074 16.190 1.00 78.38 88 LEU A N 1
ATOM 661 C CA . LEU A 1 88 ? -14.098 1.144 16.649 1.00 78.38 88 LEU A CA 1
ATOM 662 C C . LEU A 1 88 ? -15.318 1.247 15.729 1.00 78.38 88 LEU A C 1
ATOM 664 O O . LEU A 1 88 ? -15.166 1.430 14.519 1.00 78.38 88 LEU A O 1
ATOM 668 N N . PRO A 1 89 ? -16.538 1.188 16.288 1.00 71.00 89 PRO A N 1
ATOM 669 C CA . PRO A 1 89 ? -17.735 1.397 15.497 1.00 71.00 89 PRO A CA 1
ATOM 670 C C . PRO A 1 89 ? -17.697 2.790 14.872 1.00 71.00 89 PRO A C 1
ATOM 672 O O . PRO A 1 89 ? -17.196 3.749 15.480 1.00 71.00 89 PRO A O 1
ATOM 675 N N . SER A 1 90 ? -18.257 2.899 13.666 1.00 66.44 90 SER A N 1
ATOM 676 C CA . SER A 1 90 ? -18.451 4.181 12.996 1.00 66.44 90 SER A CA 1
ATOM 677 C C . SER A 1 90 ? -19.088 5.178 13.950 1.00 66.44 90 SER A C 1
ATOM 679 O O . SER A 1 90 ? -20.042 4.866 14.664 1.00 66.44 90 SER A O 1
ATOM 681 N N . ALA A 1 91 ? -18.504 6.371 13.995 1.00 65.88 91 ALA A N 1
ATOM 682 C CA . ALA A 1 91 ? -19.023 7.445 14.809 1.00 65.88 91 ALA A CA 1
ATOM 683 C C . ALA A 1 91 ? -20.443 7.794 14.345 1.00 65.88 91 ALA A C 1
ATOM 685 O O . ALA A 1 91 ? -20.643 8.198 13.201 1.00 65.88 91 ALA A O 1
ATOM 686 N N . ASP A 1 92 ? -21.416 7.631 15.236 1.00 66.69 92 ASP A N 1
ATOM 687 C CA . ASP A 1 92 ? -22.805 7.983 14.979 1.00 66.69 92 ASP A CA 1
ATOM 688 C C . ASP A 1 92 ? -23.135 9.301 15.688 1.00 66.69 92 ASP A C 1
ATOM 690 O O . ASP A 1 92 ? -23.429 9.327 16.884 1.00 66.69 92 ASP A O 1
ATOM 694 N N . PHE A 1 93 ? -23.064 10.409 14.945 1.00 62.25 93 PHE A N 1
ATOM 695 C CA . PHE A 1 93 ? -23.460 11.732 15.441 1.00 62.25 93 PHE A CA 1
ATOM 696 C C . PHE A 1 93 ? -24.983 11.887 15.583 1.00 62.25 93 PHE A C 1
ATOM 698 O O . PHE A 1 93 ? -25.426 12.901 16.111 1.00 62.25 93 PHE A O 1
ATOM 705 N N . SER A 1 94 ? -25.788 10.928 15.106 1.00 65.38 94 SER A N 1
ATOM 706 C CA . SER A 1 94 ? -27.252 11.007 15.189 1.00 65.38 94 SER A CA 1
ATOM 707 C C . SER A 1 94 ? -27.809 10.571 16.545 1.00 65.38 94 SER A C 1
ATOM 709 O O . SER A 1 94 ? -28.977 10.824 16.839 1.00 65.38 94 SER A O 1
ATOM 711 N N . ARG A 1 95 ? -26.987 9.942 17.396 1.00 61.97 95 ARG A N 1
ATOM 712 C CA . ARG A 1 95 ? -27.381 9.602 18.764 1.00 61.97 95 ARG A CA 1
ATOM 713 C C . ARG A 1 95 ? -27.308 10.836 19.654 1.00 61.97 95 ARG A C 1
ATOM 715 O O . ARG A 1 95 ? -26.223 11.256 20.052 1.00 61.97 95 ARG A O 1
ATOM 722 N N . ASP A 1 96 ? -28.474 11.358 20.021 1.00 56.94 96 ASP A N 1
ATOM 723 C CA . ASP A 1 96 ? -28.614 12.303 21.127 1.00 56.94 96 ASP A CA 1
ATOM 724 C C . ASP A 1 96 ? -28.155 11.613 22.421 1.00 56.94 96 ASP A C 1
ATOM 726 O O . ASP A 1 96 ? -28.869 10.795 23.003 1.00 56.94 96 ASP A O 1
ATOM 730 N N . VAL A 1 97 ? -26.926 11.893 22.864 1.00 57.16 97 VAL A N 1
ATOM 731 C CA . VAL A 1 97 ? -26.423 11.415 24.159 1.00 57.16 97 VAL A CA 1
ATOM 732 C C . VAL A 1 97 ? -27.098 12.246 25.247 1.00 57.16 97 VAL A C 1
ATOM 734 O O . VAL A 1 97 ? -26.664 13.349 25.575 1.00 57.16 97 VAL A O 1
ATOM 737 N N . VAL A 1 98 ? -28.203 11.715 25.770 1.00 50.12 98 VAL A N 1
ATOM 738 C CA . VAL A 1 98 ? -29.130 12.420 26.672 1.00 50.12 98 VAL A CA 1
ATOM 739 C C . VAL A 1 98 ? -28.485 12.821 28.013 1.00 50.12 98 VAL A C 1
ATOM 741 O O . VAL A 1 98 ? -28.924 13.800 28.610 1.00 50.12 98 VAL A O 1
ATOM 744 N N . ASP A 1 99 ? -27.394 12.170 28.443 1.00 55.88 99 ASP A N 1
ATOM 745 C CA . ASP A 1 99 ? -26.860 12.316 29.813 1.00 55.88 99 ASP A CA 1
ATOM 746 C C . ASP A 1 99 ? -25.470 12.974 29.947 1.00 55.88 99 ASP A C 1
ATOM 748 O O . ASP A 1 99 ? -24.853 12.936 31.011 1.00 55.88 99 ASP A O 1
ATOM 752 N N . GLY A 1 100 ? -24.973 13.658 28.911 1.00 47.22 100 GLY A N 1
ATOM 753 C CA . GLY A 1 100 ? -23.913 14.668 29.074 1.00 47.22 100 GLY A CA 1
ATOM 754 C C . GLY A 1 100 ? -22.525 14.186 29.528 1.00 47.22 100 GLY A C 1
ATOM 755 O O . GLY A 1 100 ? -21.652 15.026 29.760 1.00 47.22 100 GLY A O 1
ATOM 756 N N . LYS A 1 101 ? -22.264 12.877 29.626 1.00 52.12 101 LYS A N 1
ATOM 757 C CA . LYS A 1 101 ? -20.915 12.359 29.884 1.00 52.12 101 LYS A CA 1
ATOM 758 C C . LYS A 1 101 ? -20.169 12.167 28.572 1.00 52.12 101 LYS A C 1
ATOM 760 O O . LYS A 1 101 ? -20.375 11.210 27.837 1.00 52.12 101 LYS A O 1
ATOM 765 N N . PHE A 1 102 ? -19.283 13.121 28.298 1.00 49.00 102 PHE A N 1
ATOM 766 C CA . PHE A 1 102 ? -18.317 13.094 27.196 1.00 49.00 102 PHE A CA 1
ATOM 767 C C . PHE A 1 102 ? -17.464 11.814 27.199 1.00 49.00 102 PHE A C 1
ATOM 769 O O . PHE A 1 102 ? -17.064 11.328 26.141 1.00 49.00 102 PHE A O 1
ATOM 776 N N . ASP A 1 103 ? -17.266 11.248 28.392 1.00 52.84 103 ASP A N 1
ATOM 777 C CA . ASP A 1 103 ? -16.588 9.979 28.614 1.00 52.84 103 ASP A CA 1
ATOM 778 C C . ASP A 1 103 ? -17.222 8.845 27.791 1.00 52.84 103 ASP A C 1
ATOM 780 O O . ASP A 1 103 ? -16.487 8.085 27.179 1.00 52.84 103 ASP A O 1
ATOM 784 N N . ASP A 1 104 ? -18.546 8.783 27.615 1.00 53.22 104 ASP A N 1
ATOM 785 C CA . ASP A 1 104 ? -19.204 7.666 26.911 1.00 53.22 104 ASP A CA 1
ATOM 786 C C . ASP A 1 104 ? -18.887 7.612 25.402 1.00 53.22 104 ASP A C 1
ATOM 788 O O . ASP A 1 104 ? -18.865 6.538 24.801 1.00 53.22 104 ASP A O 1
ATOM 792 N N . LEU A 1 105 ? -18.595 8.755 24.767 1.00 50.78 105 LEU A N 1
ATOM 793 C CA . LEU A 1 105 ? -18.176 8.818 23.356 1.00 50.78 105 LEU A CA 1
ATOM 794 C C . LEU A 1 105 ? -16.711 8.384 23.172 1.00 50.78 105 LEU A C 1
ATOM 796 O O . LEU A 1 105 ? -16.347 7.853 22.117 1.00 50.78 105 LEU A O 1
ATOM 800 N N . LEU A 1 106 ? -15.877 8.576 24.197 1.00 52.88 106 LEU A N 1
ATOM 801 C CA . LEU A 1 106 ? -14.459 8.205 24.206 1.00 52.88 106 LEU A CA 1
ATOM 802 C C . LEU A 1 106 ? -14.202 6.807 24.810 1.00 52.88 106 LEU A C 1
ATOM 804 O O . LEU A 1 106 ? -13.214 6.178 24.444 1.00 52.88 106 LEU A O 1
ATOM 808 N N . LEU A 1 107 ? -15.101 6.288 25.656 1.00 52.88 107 LEU A N 1
ATOM 809 C CA . LEU A 1 107 ? -14.972 5.034 26.422 1.00 52.88 107 LEU A CA 1
ATOM 810 C C . LEU A 1 107 ? -15.509 3.780 25.717 1.00 52.88 107 LEU A C 1
ATOM 812 O O . LEU A 1 107 ? -15.611 2.717 26.326 1.00 52.88 107 LEU A O 1
ATOM 816 N N . VAL A 1 108 ? -15.821 3.842 24.425 1.00 56.56 108 VAL A N 1
ATOM 817 C CA . VAL A 1 108 ? -16.320 2.672 23.674 1.00 56.56 108 VAL A CA 1
ATOM 818 C C . VAL A 1 108 ? -15.167 1.749 23.264 1.00 56.56 108 VAL A C 1
ATOM 820 O O . VAL A 1 108 ? -15.057 1.346 22.108 1.00 56.56 108 VAL A O 1
ATOM 823 N N . ASP A 1 109 ? -14.271 1.438 24.193 1.00 60.62 109 ASP A N 1
ATOM 824 C CA . ASP A 1 109 ? -13.419 0.277 24.036 1.00 60.62 109 ASP A CA 1
ATOM 825 C C . ASP A 1 109 ? -14.275 -0.965 24.349 1.00 60.62 109 ASP A C 1
ATOM 827 O O . ASP A 1 109 ? -14.748 -1.103 25.478 1.00 60.62 109 ASP A O 1
ATOM 831 N N . PRO A 1 110 ? -14.476 -1.887 23.393 1.00 60.50 110 PRO A N 1
ATOM 832 C CA . PRO A 1 110 ? -15.038 -3.209 23.637 1.00 60.50 110 PRO A CA 1
ATOM 833 C C . PRO A 1 110 ? -14.491 -3.902 24.890 1.00 60.50 110 PRO A C 1
ATOM 835 O O . PRO A 1 110 ? -15.257 -4.571 25.568 1.00 60.50 110 PRO A O 1
ATOM 838 N N . LYS A 1 111 ? -13.204 -3.734 25.239 1.00 61.72 111 LYS A N 1
ATOM 839 C CA . LYS A 1 111 ? -12.616 -4.298 26.470 1.00 61.72 111 LYS A CA 1
ATOM 840 C C . LYS A 1 111 ? -13.193 -3.639 27.728 1.00 61.72 111 LYS A C 1
ATOM 842 O O . LYS A 1 111 ? -13.507 -4.340 28.685 1.00 61.72 111 LYS A O 1
ATOM 847 N N . ILE A 1 112 ? -13.383 -2.318 27.715 1.00 60.75 112 ILE A N 1
ATOM 848 C CA . ILE A 1 112 ? -13.999 -1.567 28.823 1.00 60.75 112 ILE A CA 1
ATOM 849 C C . ILE A 1 112 ? -15.484 -1.925 28.934 1.00 60.75 112 ILE A C 1
ATOM 851 O O . ILE A 1 112 ? -15.965 -2.219 30.025 1.00 60.75 112 ILE A O 1
ATOM 855 N N . LEU A 1 113 ? -16.195 -1.998 27.807 1.00 61.16 113 LEU A N 1
ATOM 856 C CA . LEU A 1 113 ? -17.601 -2.405 27.779 1.00 61.16 113 LEU A CA 1
ATOM 857 C C . LEU A 1 113 ? -17.796 -3.857 28.232 1.00 61.16 113 LEU A C 1
ATOM 859 O O . LEU A 1 113 ? -18.733 -4.131 28.979 1.00 61.16 113 LEU A O 1
ATOM 863 N N . ALA A 1 114 ? -16.901 -4.771 27.843 1.00 60.44 114 ALA A N 1
ATOM 864 C CA . ALA A 1 114 ? -16.909 -6.161 28.297 1.00 60.44 114 ALA A CA 1
ATOM 865 C C . ALA A 1 114 ? -16.676 -6.262 29.801 1.00 60.44 114 ALA A C 1
ATOM 867 O O . ALA A 1 114 ? -17.388 -6.987 30.497 1.00 60.44 114 ALA A O 1
ATOM 868 N N . PHE A 1 115 ? -15.717 -5.494 30.313 1.00 61.03 115 PHE A N 1
ATOM 869 C CA . PHE A 1 115 ? -15.434 -5.418 31.738 1.00 61.03 115 PHE A CA 1
ATOM 870 C C . PHE A 1 115 ? -16.632 -4.866 32.527 1.00 61.03 115 PHE A C 1
ATOM 872 O O . PHE A 1 115 ? -17.056 -5.466 33.514 1.00 61.03 115 PHE A O 1
ATOM 879 N N . GLU A 1 116 ? -17.253 -3.778 32.066 1.00 62.28 116 GLU A N 1
ATOM 880 C CA . GLU A 1 116 ? -18.444 -3.217 32.707 1.00 62.28 116 GLU A CA 1
ATOM 881 C C . GLU A 1 116 ? -19.666 -4.141 32.641 1.00 62.28 116 GLU A C 1
ATOM 883 O O . GLU A 1 116 ? -20.411 -4.250 33.620 1.00 62.28 116 GLU A O 1
ATOM 888 N N . ALA A 1 117 ? -19.883 -4.813 31.508 1.00 62.00 117 ALA A N 1
ATOM 889 C CA . ALA A 1 117 ? -20.955 -5.791 31.347 1.00 62.00 117 ALA A CA 1
ATOM 890 C C . ALA A 1 117 ? -20.754 -6.990 32.287 1.00 62.00 117 ALA A C 1
ATOM 892 O O . ALA A 1 117 ? -21.708 -7.425 32.938 1.00 62.00 117 ALA A O 1
ATOM 893 N N . SER A 1 118 ? -19.505 -7.450 32.441 1.00 62.41 118 SER A N 1
ATOM 894 C CA . SER A 1 118 ? -19.130 -8.489 33.404 1.00 62.41 118 SER A CA 1
ATOM 895 C C . SER A 1 118 ? -19.404 -8.071 34.852 1.00 62.41 118 SER A C 1
ATOM 897 O O . SER A 1 118 ? -19.779 -8.918 35.659 1.00 62.41 118 SER A O 1
ATOM 899 N N . ILE A 1 119 ? -19.248 -6.788 35.197 1.00 68.62 119 ILE A N 1
ATOM 900 C CA . ILE A 1 119 ? -19.558 -6.269 36.541 1.00 68.62 119 ILE A CA 1
ATOM 901 C C . ILE A 1 119 ? -21.075 -6.184 36.776 1.00 68.62 119 ILE A C 1
ATOM 903 O O . ILE A 1 119 ? -21.544 -6.421 37.888 1.00 68.62 119 ILE A O 1
ATOM 907 N N . LYS A 1 120 ? -21.858 -5.843 35.745 1.00 72.81 120 LYS A N 1
ATOM 908 C CA . LYS A 1 120 ? -23.299 -5.551 35.869 1.00 72.81 120 LYS A CA 1
ATOM 909 C C . LYS A 1 120 ? -24.212 -6.789 35.803 1.00 72.81 120 LYS A C 1
ATOM 911 O O . LYS A 1 120 ? -25.419 -6.640 35.964 1.00 72.81 120 LYS A O 1
ATOM 916 N N . GLY A 1 121 ? -23.675 -7.998 35.600 1.00 60.47 121 GLY A N 1
ATOM 917 C CA . GLY A 1 121 ? -24.406 -9.271 35.755 1.00 60.47 121 GLY A CA 1
ATOM 918 C C . GLY A 1 121 ? -25.590 -9.499 34.797 1.00 60.47 121 GLY A C 1
ATOM 919 O O . GLY A 1 121 ? -26.401 -10.393 35.028 1.00 60.47 121 GLY A O 1
ATOM 920 N N . GLY A 1 122 ? -25.719 -8.697 33.736 1.00 58.00 122 GLY A N 1
ATOM 921 C CA . GLY A 1 122 ? -26.813 -8.759 32.763 1.00 58.00 122 GLY A CA 1
ATOM 922 C C . GLY A 1 122 ? -26.403 -9.458 31.467 1.00 58.00 122 GLY A C 1
ATOM 923 O O . GLY A 1 122 ? -26.193 -8.797 30.455 1.00 58.00 122 GLY A O 1
ATOM 924 N N . GLN A 1 123 ? -26.286 -10.784 31.493 1.00 59.06 123 GLN A N 1
ATOM 925 C CA . GLN A 1 123 ? -25.958 -11.614 30.326 1.00 59.06 123 GLN A CA 1
ATOM 926 C C . GLN A 1 123 ? -27.211 -11.948 29.504 1.00 59.06 123 GLN A C 1
ATOM 928 O O . GLN A 1 123 ? -28.211 -12.403 30.055 1.00 59.06 123 GLN A O 1
ATOM 933 N N . SER A 1 124 ? -27.166 -11.737 28.182 1.00 55.31 124 SER A N 1
ATOM 934 C CA . SER A 1 124 ? -27.758 -12.675 27.196 1.00 55.31 124 SER A CA 1
ATOM 935 C C . SER A 1 124 ? -27.744 -12.185 25.743 1.00 55.31 124 SER A C 1
ATOM 937 O O . SER A 1 124 ? -27.943 -13.009 24.854 1.00 55.31 124 SER A O 1
ATOM 939 N N . LYS A 1 125 ? -27.513 -10.896 25.435 1.00 58.91 125 LYS A N 1
ATOM 940 C CA . LYS A 1 125 ? -27.543 -10.432 24.023 1.00 58.91 125 LYS A CA 1
ATOM 941 C C . LYS A 1 125 ? -26.424 -9.503 23.554 1.00 58.91 125 LYS A C 1
ATOM 943 O O . LYS A 1 125 ? -26.200 -9.434 22.349 1.00 58.91 125 LYS A O 1
ATOM 948 N N . ILE A 1 126 ? -25.708 -8.826 24.450 1.00 59.81 126 ILE A N 1
ATOM 949 C CA . ILE A 1 126 ? -24.612 -7.915 24.062 1.00 59.81 126 ILE A CA 1
ATOM 950 C C . ILE A 1 126 ? -23.311 -8.691 23.759 1.00 59.81 126 ILE A C 1
ATOM 952 O O . ILE A 1 126 ? -22.505 -8.240 22.947 1.00 59.81 126 ILE A O 1
ATOM 956 N N . ASP A 1 127 ? -23.167 -9.906 24.295 1.00 65.00 127 ASP A N 1
ATOM 957 C CA . ASP A 1 127 ? -21.911 -10.670 24.256 1.00 65.00 127 ASP A CA 1
ATOM 958 C C . ASP A 1 127 ? -21.488 -11.081 22.833 1.00 65.00 127 ASP A C 1
ATOM 960 O O . ASP A 1 127 ? -20.343 -10.876 22.440 1.00 65.00 127 ASP A O 1
ATOM 964 N N . SER A 1 128 ? -22.422 -11.528 21.982 1.00 74.38 128 SER A N 1
ATOM 965 C CA . SER A 1 128 ? -22.051 -12.101 20.673 1.00 74.38 128 SER A CA 1
ATOM 966 C C . SER A 1 128 ? -21.419 -11.116 19.678 1.00 74.38 128 SER A C 1
ATOM 968 O O . SER A 1 128 ? -20.625 -11.528 18.833 1.00 74.38 128 SER A O 1
ATOM 970 N N . ASN A 1 129 ? -21.767 -9.826 19.734 1.00 75.31 129 ASN A N 1
ATOM 971 C CA . ASN A 1 129 ? -21.166 -8.821 18.851 1.00 75.31 129 ASN A CA 1
ATOM 972 C C . ASN A 1 129 ? -19.804 -8.363 19.385 1.00 75.31 129 ASN A C 1
ATOM 974 O O . ASN A 1 129 ? -18.875 -8.126 18.620 1.00 75.31 129 ASN A O 1
ATOM 978 N N . MET A 1 130 ? -19.680 -8.270 20.706 1.00 73.44 130 MET A N 1
ATOM 979 C CA . MET A 1 130 ? -18.445 -7.869 21.366 1.00 73.44 130 MET A CA 1
ATOM 980 C C . MET A 1 130 ? -17.359 -8.935 21.218 1.00 73.44 130 MET A C 1
ATOM 982 O O . MET A 1 130 ? -16.225 -8.594 20.889 1.00 73.44 130 MET A O 1
ATOM 986 N N . ASP A 1 131 ? -17.722 -10.214 21.339 1.00 75.19 131 ASP A N 1
ATOM 987 C CA . ASP A 1 131 ? -16.816 -11.337 21.089 1.00 75.19 131 ASP A CA 1
ATOM 988 C C . ASP A 1 131 ? -16.271 -11.311 19.658 1.00 75.19 131 ASP A C 1
ATOM 990 O O . ASP A 1 131 ? -15.071 -11.479 19.448 1.00 75.19 131 ASP A O 1
ATOM 994 N N . LYS A 1 132 ? -17.121 -11.019 18.661 1.00 80.50 132 LYS A N 1
ATOM 995 C CA . LYS A 1 132 ? -16.679 -10.856 17.266 1.00 80.50 132 LYS A CA 1
ATOM 996 C C . LYS A 1 132 ? -15.662 -9.728 17.121 1.00 80.50 132 LYS A C 1
ATOM 998 O O . LYS A 1 132 ? -14.640 -9.920 16.471 1.00 80.50 132 LYS A O 1
ATOM 1003 N N . ILE A 1 133 ? -15.916 -8.579 17.750 1.00 80.19 133 ILE A N 1
ATOM 1004 C CA . ILE A 1 133 ? -15.006 -7.429 17.699 1.00 80.19 133 ILE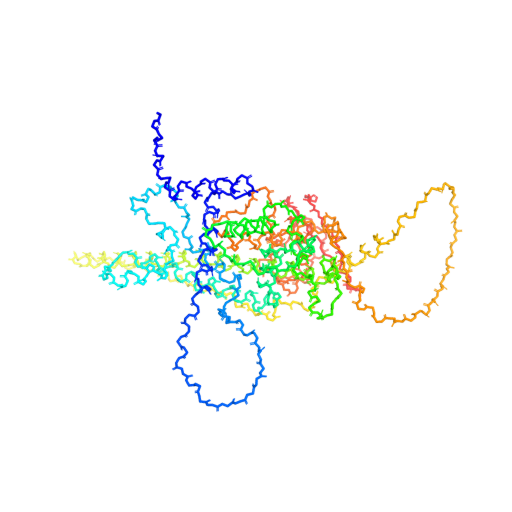 A CA 1
ATOM 1005 C C . ILE A 1 133 ? -13.668 -7.759 18.377 1.00 80.19 133 ILE A C 1
ATOM 1007 O O . ILE A 1 133 ? -12.617 -7.416 17.846 1.00 80.19 133 ILE A O 1
ATOM 1011 N N . LEU A 1 134 ? -13.678 -8.438 19.528 1.00 77.62 134 LEU A N 1
ATOM 1012 C CA . LEU A 1 134 ? -12.455 -8.830 20.236 1.00 77.62 134 LEU A CA 1
ATOM 1013 C C . LEU A 1 134 ? -11.637 -9.867 19.459 1.00 77.62 134 LEU A C 1
ATOM 1015 O O . LEU A 1 134 ? -10.412 -9.757 19.402 1.00 77.62 134 LEU A O 1
ATOM 1019 N N . VAL A 1 135 ? -12.299 -10.842 18.833 1.00 80.06 135 VAL A N 1
ATOM 1020 C CA . VAL A 1 135 ? -11.641 -11.808 17.944 1.00 80.06 135 VAL A CA 1
ATOM 1021 C C . VAL A 1 135 ? -11.008 -11.087 16.756 1.00 80.06 135 VAL A C 1
ATOM 1023 O O . VAL A 1 135 ? -9.852 -11.349 16.433 1.00 80.06 135 VAL A O 1
ATOM 1026 N N . GLU A 1 136 ? -11.718 -10.137 16.147 1.00 83.12 136 GLU A N 1
ATOM 1027 C CA . GLU A 1 136 ? -11.185 -9.356 15.031 1.00 83.12 136 GLU A CA 1
ATOM 1028 C C . GLU A 1 136 ? -9.988 -8.490 15.446 1.00 83.12 136 GLU A C 1
ATOM 1030 O O . GLU A 1 136 ? -8.982 -8.443 14.742 1.00 83.12 136 GLU A O 1
ATOM 1035 N N . ARG A 1 137 ? -10.013 -7.899 16.646 1.00 83.12 137 ARG A N 1
ATOM 1036 C CA . ARG A 1 137 ? -8.850 -7.192 17.212 1.00 83.12 137 ARG A CA 1
ATOM 1037 C C . ARG A 1 137 ? -7.622 -8.069 17.322 1.00 83.12 137 ARG A C 1
ATOM 1039 O O . ARG A 1 137 ? -6.557 -7.687 16.851 1.00 83.12 137 ARG A O 1
ATOM 1046 N N . GLN A 1 138 ? -7.765 -9.233 17.951 1.00 81.81 138 GLN A N 1
ATOM 1047 C CA . GLN A 1 138 ? -6.646 -10.154 18.152 1.00 81.81 138 GLN A CA 1
ATOM 1048 C C . GLN A 1 138 ? -6.035 -10.579 16.816 1.00 81.81 138 GLN A C 1
ATOM 1050 O O . GLN A 1 138 ? -4.818 -10.692 16.695 1.00 81.81 138 GLN A O 1
ATOM 1055 N N . ARG A 1 139 ? -6.877 -10.765 15.799 1.00 83.38 139 ARG A N 1
ATOM 1056 C CA . ARG A 1 139 ? -6.455 -11.099 14.440 1.00 83.38 139 ARG A CA 1
ATOM 1057 C C . ARG A 1 139 ? -5.699 -9.968 13.759 1.00 83.38 139 ARG A C 1
ATOM 1059 O O . ARG A 1 139 ? -4.626 -10.209 13.215 1.00 83.38 139 ARG A O 1
ATOM 1066 N N . ILE A 1 140 ? -6.235 -8.751 13.809 1.00 88.81 140 ILE A N 1
ATOM 1067 C CA . ILE A 1 140 ? -5.602 -7.573 13.208 1.00 88.81 140 ILE A CA 1
ATOM 1068 C C . ILE A 1 140 ? -4.269 -7.272 13.895 1.00 88.81 140 ILE A C 1
ATOM 1070 O O . ILE A 1 140 ? -3.266 -7.044 13.224 1.00 88.81 140 ILE A O 1
ATOM 1074 N N . SER A 1 141 ? -4.234 -7.369 15.223 1.00 88.12 141 SER A N 1
ATOM 1075 C CA . SER A 1 141 ? -3.006 -7.277 16.012 1.00 88.12 141 SER A CA 1
ATOM 1076 C C . SER A 1 141 ? -1.985 -8.339 15.577 1.00 88.12 141 SER A C 1
ATOM 1078 O O . SER A 1 141 ? -0.825 -8.026 15.323 1.00 88.12 141 SER A O 1
ATOM 1080 N N . TYR A 1 142 ? -2.424 -9.587 15.382 1.00 88.12 142 TYR A N 1
ATOM 1081 C CA . TYR A 1 142 ? -1.559 -10.676 14.926 1.00 88.12 142 TYR A CA 1
ATOM 1082 C C . TYR A 1 142 ? -0.983 -10.449 13.518 1.00 88.12 142 TYR A C 1
ATOM 1084 O O . TYR A 1 142 ? 0.225 -10.593 13.327 1.00 88.12 142 TYR A O 1
ATOM 1092 N N . ILE A 1 143 ? -1.806 -10.075 12.531 1.00 91.19 143 ILE A N 1
ATOM 1093 C CA . ILE A 1 143 ? -1.315 -9.849 11.161 1.00 91.19 143 ILE A CA 1
ATOM 1094 C C . ILE A 1 143 ? -0.409 -8.618 11.077 1.00 91.19 143 ILE A C 1
ATOM 1096 O O . ILE A 1 143 ? 0.596 -8.648 10.371 1.00 91.19 143 ILE A O 1
ATOM 1100 N N . MET A 1 144 ? -0.708 -7.558 11.830 1.00 93.75 144 MET A N 1
ATOM 1101 C CA . MET A 1 144 ? 0.141 -6.369 11.873 1.00 93.75 144 MET A CA 1
ATOM 1102 C C . MET A 1 144 ? 1.482 -6.642 12.536 1.00 93.75 144 MET A C 1
ATOM 1104 O O . MET A 1 144 ? 2.505 -6.190 12.025 1.00 93.75 144 MET A O 1
ATOM 1108 N N . LYS A 1 145 ? 1.497 -7.476 13.578 1.00 90.31 145 LYS A N 1
ATOM 1109 C CA . LYS A 1 145 ? 2.737 -7.968 14.170 1.00 90.31 145 LYS A CA 1
ATOM 1110 C C . LYS A 1 145 ? 3.595 -8.713 13.144 1.00 90.31 145 LYS A C 1
ATOM 1112 O O . LYS A 1 145 ? 4.777 -8.415 13.027 1.00 90.31 145 LYS A O 1
ATOM 1117 N N . ILE A 1 146 ? 3.007 -9.609 12.343 1.00 90.06 146 ILE A N 1
ATOM 1118 C CA . ILE A 1 146 ? 3.724 -10.286 11.243 1.00 90.06 146 ILE A CA 1
ATOM 1119 C C . ILE A 1 146 ? 4.273 -9.265 10.242 1.00 90.06 146 ILE A C 1
ATOM 1121 O O . ILE A 1 146 ? 5.432 -9.352 9.834 1.00 90.06 146 ILE A O 1
ATOM 1125 N N . ILE A 1 147 ? 3.445 -8.302 9.835 1.00 94.19 147 ILE A N 1
ATOM 1126 C CA . ILE A 1 147 ? 3.835 -7.260 8.885 1.00 94.19 147 ILE A CA 1
ATOM 1127 C C . ILE A 1 147 ? 5.023 -6.457 9.424 1.00 94.19 147 ILE A C 1
ATOM 1129 O O . ILE A 1 147 ? 5.971 -6.208 8.685 1.00 94.19 147 ILE A O 1
ATOM 1133 N N . GLU A 1 148 ? 5.026 -6.066 10.690 1.00 93.62 148 GLU A N 1
ATOM 1134 C CA . GLU A 1 148 ? 6.103 -5.251 11.251 1.00 93.62 148 GLU A CA 1
ATOM 1135 C C . GLU A 1 148 ? 7.370 -6.033 11.573 1.00 93.62 148 GLU A C 1
ATOM 1137 O O . GLU A 1 148 ? 8.463 -5.523 11.338 1.00 93.62 148 GLU A O 1
ATOM 1142 N N . GLU A 1 149 ? 7.242 -7.266 12.061 1.00 91.75 149 GLU A N 1
ATOM 1143 C CA . GLU A 1 149 ? 8.394 -8.107 12.395 1.00 91.75 149 GLU A CA 1
ATOM 1144 C C . GLU A 1 149 ? 9.088 -8.660 11.144 1.00 91.75 149 GLU A C 1
ATOM 1146 O O . GLU A 1 149 ? 10.311 -8.824 11.139 1.00 91.75 149 GLU A O 1
ATOM 1151 N N . HIS A 1 150 ? 8.333 -8.941 10.076 1.00 91.31 150 HIS A N 1
ATOM 1152 C CA . HIS A 1 150 ? 8.856 -9.672 8.919 1.00 91.31 150 HIS A CA 1
ATOM 1153 C C . HIS A 1 150 ? 8.827 -8.908 7.594 1.00 91.31 150 HIS A C 1
ATOM 1155 O O . HIS A 1 150 ? 9.632 -9.211 6.712 1.00 91.31 150 HIS A O 1
ATOM 1161 N N . VAL A 1 151 ? 7.930 -7.933 7.416 1.00 93.31 151 VAL A N 1
ATOM 1162 C CA . VAL A 1 151 ? 7.744 -7.255 6.121 1.00 93.31 151 VAL A CA 1
ATOM 1163 C C . VAL A 1 151 ? 8.317 -5.846 6.141 1.00 93.31 151 VAL A C 1
ATOM 1165 O O . VAL A 1 151 ? 9.099 -5.495 5.261 1.00 93.31 151 VAL A O 1
ATOM 1168 N N . LEU A 1 152 ? 7.967 -5.022 7.123 1.00 95.31 152 LEU A N 1
ATOM 1169 C CA . LEU A 1 152 ? 8.410 -3.631 7.209 1.00 95.31 152 LEU A CA 1
ATOM 1170 C C . LEU A 1 152 ? 9.840 -3.527 7.766 1.00 95.31 152 LEU A C 1
ATOM 1172 O O . LEU A 1 152 ? 10.369 -4.487 8.327 1.00 95.31 152 LEU A O 1
ATOM 1176 N N . PRO A 1 153 ? 10.527 -2.388 7.563 1.00 94.94 153 PRO A N 1
ATOM 1177 C CA . PRO A 1 153 ? 11.798 -2.153 8.234 1.00 94.94 153 PRO A CA 1
ATOM 1178 C C . PRO A 1 153 ? 11.628 -2.183 9.764 1.00 94.94 153 PRO A C 1
ATOM 1180 O O . PRO A 1 153 ? 10.583 -1.752 10.257 1.00 94.94 153 PRO A O 1
ATOM 1183 N N . PRO A 1 154 ? 12.652 -2.617 10.521 1.00 93.19 154 PRO A N 1
ATOM 1184 C CA . PRO A 1 154 ? 12.617 -2.571 11.979 1.00 93.19 154 PRO A CA 1
ATOM 1185 C C . PRO A 1 154 ? 12.283 -1.168 12.494 1.00 93.19 154 PRO A C 1
ATOM 1187 O O . PRO A 1 154 ? 12.763 -0.172 11.942 1.00 93.19 154 PRO A O 1
ATOM 1190 N N . ASP A 1 155 ? 11.459 -1.106 13.539 1.00 92.44 155 ASP A N 1
ATOM 1191 C CA . ASP A 1 155 ? 10.977 0.128 14.171 1.00 92.44 155 ASP A CA 1
ATOM 1192 C C . ASP A 1 155 ? 10.256 1.088 13.204 1.00 92.44 155 ASP A C 1
ATOM 1194 O O . ASP A 1 155 ? 10.193 2.302 13.438 1.00 92.44 155 ASP A O 1
ATOM 1198 N N . PHE A 1 156 ? 9.749 0.595 12.063 1.00 94.69 156 PHE A N 1
ATOM 1199 C CA . PHE A 1 156 ? 9.105 1.462 11.079 1.00 94.69 156 PHE A CA 1
ATOM 1200 C C . PHE A 1 156 ? 7.901 2.193 11.673 1.00 94.69 156 PHE A C 1
ATOM 1202 O O . PHE A 1 156 ? 7.747 3.380 11.394 1.00 94.69 156 PHE A O 1
ATOM 1209 N N . GLY A 1 157 ? 7.087 1.545 12.511 1.00 93.06 157 GLY A N 1
ATOM 1210 C CA . GLY A 1 157 ? 5.942 2.190 13.155 1.00 93.06 157 GLY A CA 1
ATOM 1211 C C . GLY A 1 157 ? 6.350 3.394 14.008 1.00 93.06 157 GLY A C 1
ATOM 1212 O O . GLY A 1 157 ? 5.777 4.477 13.880 1.00 93.06 157 GLY A O 1
ATOM 1213 N N . GLU A 1 158 ? 7.405 3.257 14.808 1.00 91.38 158 GLU A N 1
ATOM 1214 C CA . GLU A 1 158 ? 7.963 4.304 15.666 1.00 91.38 158 GLU A CA 1
ATOM 1215 C C . GLU A 1 158 ? 8.636 5.403 14.840 1.00 91.38 158 GLU A C 1
ATOM 1217 O O . GLU A 1 158 ? 8.480 6.597 15.123 1.00 91.38 158 GLU A O 1
ATOM 1222 N N . ILE A 1 159 ? 9.388 5.019 13.802 1.00 92.75 159 ILE A N 1
ATOM 1223 C CA . ILE A 1 159 ? 10.029 5.951 12.872 1.00 92.75 159 ILE A CA 1
ATOM 1224 C C . ILE A 1 159 ? 8.961 6.767 12.153 1.00 92.75 159 ILE A C 1
ATOM 1226 O O . ILE A 1 159 ? 9.051 7.995 12.148 1.00 92.75 159 ILE A O 1
ATOM 1230 N N . PHE A 1 160 ? 7.951 6.111 11.588 1.00 93.88 160 PHE A N 1
ATOM 1231 C CA . PHE A 1 160 ? 6.825 6.744 10.921 1.00 93.88 160 PHE A CA 1
ATOM 1232 C C . PHE A 1 160 ? 6.112 7.681 11.891 1.00 93.88 160 PHE A C 1
ATOM 1234 O O . PHE A 1 160 ? 5.945 8.864 11.583 1.00 93.88 160 PHE A O 1
ATOM 1241 N N . HIS A 1 161 ? 5.829 7.216 13.113 1.00 91.75 161 HIS A N 1
ATOM 1242 C CA . HIS A 1 161 ? 5.171 8.037 14.117 1.00 91.75 161 HIS A CA 1
ATOM 1243 C C . HIS A 1 161 ? 5.943 9.329 14.416 1.00 91.75 161 HIS A C 1
ATOM 1245 O O . HIS A 1 161 ? 5.417 10.447 14.351 1.00 91.75 161 HIS A O 1
ATOM 1251 N N . ARG A 1 162 ? 7.242 9.171 14.680 1.00 90.25 162 ARG A N 1
ATOM 1252 C CA . ARG A 1 162 ? 8.158 10.266 14.993 1.00 90.25 162 ARG A CA 1
ATOM 1253 C C . ARG A 1 162 ? 8.358 11.223 13.820 1.00 90.25 162 ARG A C 1
ATOM 1255 O O . ARG A 1 162 ? 8.508 12.420 14.026 1.00 90.25 162 ARG A O 1
ATOM 1262 N N . ARG A 1 163 ? 8.422 10.724 12.588 1.00 90.38 163 ARG A N 1
ATOM 1263 C CA . ARG A 1 163 ? 8.763 11.535 11.407 1.00 90.38 163 ARG A CA 1
ATOM 1264 C C . ARG A 1 163 ? 7.557 12.229 10.783 1.00 90.38 163 ARG A C 1
ATOM 1266 O O . ARG A 1 163 ? 7.731 13.279 10.163 1.00 90.38 163 ARG A O 1
ATOM 1273 N N . VAL A 1 164 ? 6.370 11.645 10.926 1.00 90.88 164 VAL A N 1
ATOM 1274 C CA . VAL A 1 164 ? 5.151 12.109 10.255 1.00 90.88 164 VAL A CA 1
ATOM 1275 C C . VAL A 1 164 ? 4.221 12.854 11.206 1.00 90.88 164 VAL A C 1
ATOM 1277 O O . VAL A 1 164 ? 3.678 13.883 10.809 1.00 90.88 164 VAL A O 1
ATOM 1280 N N . PHE A 1 165 ? 4.073 12.402 12.455 1.00 87.38 165 PHE A N 1
ATOM 1281 C CA . PHE A 1 165 ? 3.106 13.002 13.386 1.00 87.38 165 PHE A CA 1
ATOM 1282 C C . PHE A 1 165 ? 3.733 13.825 14.510 1.00 87.38 165 PHE A C 1
ATOM 1284 O O . PHE A 1 165 ? 3.039 14.638 15.125 1.00 87.38 165 PHE A O 1
ATOM 1291 N N . SER A 1 166 ? 5.028 13.658 14.804 1.00 82.50 166 SER A N 1
ATOM 1292 C CA . SER A 1 166 ? 5.643 14.462 15.863 1.00 82.50 166 SER A CA 1
ATOM 1293 C C . SER A 1 166 ? 5.855 15.911 15.417 1.00 82.50 166 SER A C 1
ATOM 1295 O O . SER A 1 166 ? 6.177 16.167 14.253 1.00 82.50 166 SER A O 1
ATOM 1297 N N . PRO A 1 167 ? 5.706 16.884 16.335 1.00 65.50 167 PRO A N 1
ATOM 1298 C CA . PRO A 1 167 ? 6.101 18.258 16.086 1.00 65.50 167 PRO A CA 1
ATOM 1299 C C . PRO A 1 167 ? 7.537 18.296 15.571 1.00 65.50 167 PRO A C 1
ATOM 1301 O O . PRO A 1 167 ? 8.460 17.944 16.300 1.00 65.50 167 PRO A O 1
ATOM 1304 N N . VAL A 1 168 ? 7.740 18.793 14.352 1.00 63.78 168 VAL A N 1
ATOM 1305 C CA . VAL A 1 168 ? 9.007 19.461 14.069 1.00 63.78 168 VAL A CA 1
ATOM 1306 C C . VAL A 1 168 ? 8.987 20.665 15.001 1.00 63.78 168 VAL A C 1
ATOM 1308 O O . VAL A 1 168 ? 8.168 21.571 14.815 1.00 63.78 168 VAL A O 1
ATOM 1311 N N . THR A 1 169 ? 9.768 20.627 16.080 1.00 61.22 169 THR A N 1
ATOM 1312 C CA . THR A 1 169 ? 10.118 21.862 16.772 1.00 61.22 169 THR A CA 1
ATOM 1313 C C . THR A 1 169 ? 10.802 22.685 15.699 1.00 61.22 169 THR A C 1
ATOM 1315 O O . THR A 1 169 ? 11.821 22.285 15.142 1.00 61.22 169 THR A O 1
ATOM 1318 N N . SER A 1 170 ? 10.136 23.737 15.237 1.00 56.44 170 SER A N 1
ATOM 1319 C CA . SER A 1 170 ? 10.770 24.691 14.348 1.00 56.44 170 SER A CA 1
ATOM 1320 C C . SER A 1 170 ? 11.879 25.334 15.174 1.00 56.44 170 SER A C 1
ATOM 1322 O O . SER A 1 170 ? 11.623 26.297 15.891 1.00 56.44 170 SER A O 1
ATOM 1324 N N . ASP A 1 171 ? 13.079 24.756 15.122 1.00 50.34 171 ASP A N 1
ATOM 1325 C CA . ASP A 1 171 ? 14.282 25.205 15.836 1.00 50.34 171 ASP A CA 1
ATOM 1326 C C . ASP A 1 171 ? 14.765 26.592 15.354 1.00 50.34 171 ASP A C 1
ATOM 1328 O O . ASP A 1 171 ? 15.786 27.096 15.809 1.00 50.34 171 ASP A O 1
ATOM 1332 N N . ASP A 1 172 ? 14.011 27.257 14.471 1.00 52.28 172 ASP A N 1
ATOM 1333 C CA . ASP A 1 172 ? 14.298 28.598 13.953 1.00 52.28 172 ASP A CA 1
ATOM 1334 C C . ASP A 1 172 ? 14.064 29.726 14.977 1.00 52.28 172 ASP A C 1
ATOM 1336 O O . ASP A 1 172 ? 14.338 30.893 14.689 1.00 52.28 172 ASP A O 1
ATOM 1340 N N . SER A 1 173 ? 13.602 29.420 16.193 1.00 51.00 173 SER A N 1
ATOM 1341 C CA . SER A 1 173 ? 13.635 30.372 17.304 1.00 51.00 173 SER A CA 1
ATOM 1342 C C . SER A 1 173 ? 14.746 29.997 18.282 1.00 51.00 173 SER A C 1
ATOM 1344 O O . SER A 1 173 ? 14.550 29.120 19.116 1.00 51.00 173 SER A O 1
ATOM 1346 N N . ASN A 1 174 ? 15.871 30.722 18.235 1.00 50.47 174 ASN A N 1
ATOM 1347 C CA . ASN A 1 174 ? 16.980 30.723 19.211 1.00 50.47 174 ASN A CA 1
ATOM 1348 C C . ASN A 1 174 ? 16.563 31.121 20.655 1.00 50.47 174 ASN A C 1
ATOM 1350 O O . ASN A 1 174 ? 17.358 31.687 21.404 1.00 50.47 174 ASN A O 1
ATOM 1354 N N . GLY A 1 175 ? 15.308 30.907 21.048 1.00 44.97 175 GLY A N 1
ATOM 1355 C CA . GLY A 1 175 ? 14.858 31.072 22.420 1.00 44.97 175 GLY A CA 1
ATOM 1356 C C . GLY A 1 175 ? 15.222 29.822 23.203 1.00 44.97 175 GLY A C 1
ATOM 1357 O O . GLY A 1 175 ? 14.850 28.722 22.799 1.00 44.97 175 GLY A O 1
ATOM 1358 N N . GLU A 1 176 ? 15.956 29.994 24.301 1.00 40.31 176 GLU A N 1
ATOM 1359 C CA . GLU A 1 176 ? 16.211 28.934 25.274 1.00 40.31 176 GLU A CA 1
ATOM 1360 C C . GLU A 1 176 ? 14.936 28.119 25.545 1.00 40.31 176 GLU A C 1
ATOM 1362 O O . GLU A 1 176 ? 13.843 28.698 25.616 1.00 40.31 176 GLU A O 1
ATOM 1367 N N . PRO A 1 177 ? 15.051 26.789 25.722 1.00 42.69 177 PRO A N 1
ATOM 1368 C CA . PRO A 1 177 ? 13.946 25.958 26.156 1.00 42.69 177 PRO A CA 1
ATOM 1369 C C . PRO A 1 177 ? 13.630 26.321 27.607 1.00 42.69 177 PRO A C 1
ATOM 1371 O O . PRO A 1 177 ? 14.039 25.641 28.545 1.00 42.69 177 PRO A O 1
ATOM 1374 N N . ASN A 1 178 ? 12.899 27.417 27.804 1.00 39.00 178 ASN A N 1
ATOM 1375 C CA . ASN A 1 178 ? 12.172 27.630 29.038 1.00 39.00 178 ASN A CA 1
ATOM 1376 C C . ASN A 1 178 ? 11.279 26.409 29.184 1.00 39.00 178 ASN A C 1
ATOM 1378 O O . ASN A 1 178 ? 10.454 26.147 28.307 1.00 39.00 178 ASN A O 1
ATOM 1382 N N . ALA A 1 179 ? 11.513 25.634 30.243 1.00 41.12 179 ALA A N 1
ATOM 1383 C CA . ALA A 1 179 ? 10.640 24.555 30.653 1.00 41.12 179 ALA A CA 1
ATOM 1384 C C . ALA A 1 179 ? 9.218 25.117 30.663 1.00 41.12 179 ALA A C 1
ATOM 1386 O O . ALA A 1 179 ? 8.859 25.915 31.527 1.00 41.12 179 ALA A O 1
ATOM 1387 N N . ILE A 1 180 ? 8.455 24.790 29.621 1.00 37.41 180 ILE A N 1
ATOM 1388 C CA . ILE A 1 180 ? 7.058 25.164 29.516 1.00 37.41 180 ILE A CA 1
ATOM 1389 C C . ILE A 1 180 ? 6.399 24.362 30.628 1.00 37.41 180 ILE A C 1
ATOM 1391 O O . ILE A 1 180 ? 6.175 23.162 30.472 1.00 37.41 180 ILE A O 1
ATOM 1395 N N . GLU A 1 181 ? 6.151 25.008 31.768 1.00 39.44 181 GLU A N 1
ATOM 1396 C CA . GLU A 1 181 ? 5.121 24.558 32.689 1.00 39.44 181 GLU A CA 1
ATOM 1397 C C . GLU A 1 181 ? 3.854 24.428 31.852 1.00 39.44 181 GLU A C 1
ATOM 1399 O O . GLU A 1 181 ? 3.310 25.397 31.316 1.00 39.44 181 GLU A O 1
ATOM 1404 N N . ILE A 1 182 ? 3.491 23.175 31.607 1.00 36.66 182 ILE A N 1
ATOM 1405 C CA . ILE A 1 182 ? 2.394 22.808 30.741 1.00 36.66 182 ILE A CA 1
ATOM 1406 C C . ILE A 1 182 ? 1.127 23.212 31.493 1.00 36.66 182 ILE A C 1
ATOM 1408 O O . ILE A 1 182 ? 0.701 22.521 32.412 1.00 36.66 182 ILE A O 1
ATOM 1412 N N . ASP A 1 183 ? 0.519 24.329 31.107 1.00 40.72 183 ASP A N 1
ATOM 1413 C CA . ASP A 1 183 ? -0.906 24.522 31.348 1.00 40.72 183 ASP A CA 1
ATOM 1414 C C . ASP A 1 183 ? -1.649 23.629 30.336 1.00 40.72 183 ASP A C 1
ATOM 1416 O O . ASP A 1 183 ? -1.682 23.883 29.127 1.00 40.72 183 ASP A O 1
ATOM 1420 N N . ILE A 1 184 ? -2.087 22.465 30.826 1.00 47.91 184 ILE A N 1
ATOM 1421 C CA . ILE A 1 184 ? -2.409 21.249 30.056 1.00 47.91 184 ILE A CA 1
ATOM 1422 C C . ILE A 1 184 ? -3.732 21.333 29.278 1.00 47.91 184 ILE A C 1
ATOM 1424 O O . ILE A 1 184 ? -3.938 20.561 28.344 1.00 47.91 184 ILE A O 1
ATOM 1428 N N . ASN A 1 185 ? -4.638 22.261 29.566 1.00 58.09 185 ASN A N 1
ATOM 1429 C CA . ASN A 1 185 ? -6.051 21.874 29.481 1.00 58.09 185 ASN A CA 1
ATOM 1430 C C . ASN A 1 185 ? -6.861 22.182 28.205 1.00 58.09 185 ASN A C 1
ATOM 1432 O O . ASN A 1 185 ? -8.073 22.097 28.283 1.00 58.09 185 ASN A O 1
ATOM 1436 N N . ASP A 1 186 ? -6.272 22.455 27.030 1.00 62.09 186 ASP A N 1
ATOM 1437 C CA . ASP A 1 186 ? -7.011 22.264 25.745 1.00 62.09 186 ASP A CA 1
ATOM 1438 C C . ASP A 1 186 ? -6.137 22.521 24.502 1.00 62.09 186 ASP A C 1
ATOM 1440 O O . ASP A 1 186 ? -6.130 21.761 23.531 1.00 62.09 186 ASP A O 1
ATOM 1444 N N . LYS A 1 187 ? -5.351 23.607 24.514 1.00 72.50 187 LYS A N 1
ATOM 1445 C CA . LYS A 1 187 ? -4.682 24.110 23.298 1.00 72.50 187 LYS A CA 1
ATOM 1446 C C . LYS A 1 187 ? -3.568 23.187 22.795 1.00 72.50 187 LYS A C 1
ATOM 1448 O O . LYS A 1 187 ? -3.422 22.991 21.590 1.00 72.50 187 LYS A O 1
ATOM 1453 N N . THR A 1 188 ? -2.794 22.594 23.702 1.00 73.19 188 THR A N 1
ATOM 1454 C CA . THR A 1 188 ? -1.693 21.679 23.356 1.00 73.19 188 THR A CA 1
ATOM 1455 C C . THR A 1 188 ? -2.211 20.357 22.794 1.00 73.19 188 THR A C 1
ATOM 1457 O O . THR A 1 188 ? -1.649 19.848 21.823 1.00 73.19 188 THR A O 1
ATOM 1460 N N . ALA A 1 189 ? -3.295 19.818 23.361 1.00 73.56 189 ALA A N 1
ATOM 1461 C CA . ALA A 1 189 ? -3.952 18.617 22.850 1.00 73.56 189 ALA A CA 1
ATOM 1462 C C . ALA A 1 189 ? -4.488 18.849 21.431 1.00 73.56 189 ALA A C 1
ATOM 1464 O O . ALA A 1 189 ? -4.242 18.043 20.536 1.00 73.56 189 ALA A O 1
ATOM 1465 N N . TRP A 1 190 ? -5.109 20.007 21.195 1.00 77.56 190 TRP A N 1
ATOM 1466 C CA . TRP A 1 190 ? -5.626 20.368 19.877 1.00 77.56 190 TRP A CA 1
ATOM 1467 C C . TRP A 1 190 ? -4.521 20.544 18.825 1.00 77.56 190 TRP A C 1
ATOM 1469 O O . TRP A 1 190 ? -4.652 20.058 17.707 1.00 77.56 190 TRP A O 1
ATOM 1479 N N . ILE A 1 191 ? -3.384 21.156 19.181 1.00 82.19 191 ILE A N 1
ATOM 1480 C CA . ILE A 1 191 ? -2.220 21.261 18.280 1.00 82.19 191 ILE A CA 1
ATOM 1481 C C . ILE A 1 191 ? -1.657 19.877 17.933 1.00 82.19 191 ILE A C 1
ATOM 1483 O O . ILE A 1 191 ? -1.259 19.647 16.790 1.00 82.19 191 ILE A O 1
ATOM 1487 N N . LYS A 1 192 ? -1.598 18.954 18.902 1.00 83.00 192 LYS A N 1
ATOM 1488 C CA . LYS A 1 192 ? -1.167 17.570 18.654 1.00 83.00 192 LYS A CA 1
ATOM 1489 C C . LYS A 1 192 ? -2.130 16.863 17.702 1.00 83.00 192 LYS A C 1
ATOM 1491 O O . LYS A 1 192 ? -1.672 16.254 16.743 1.00 83.00 192 LYS A O 1
ATOM 1496 N N . LEU A 1 193 ? -3.434 17.006 17.925 1.00 82.56 193 LEU A N 1
ATOM 1497 C CA . LEU A 1 193 ? -4.477 16.420 17.087 1.00 82.56 193 LEU A CA 1
ATOM 1498 C C . LEU A 1 193 ? -4.455 16.981 15.654 1.00 82.56 193 LEU A C 1
ATOM 1500 O O . LEU A 1 193 ? -4.474 16.217 14.696 1.00 82.56 193 LEU A O 1
ATOM 1504 N N . ASP A 1 194 ? -4.336 18.299 15.481 1.00 85.75 194 ASP A N 1
ATOM 1505 C CA . ASP A 1 194 ? -4.240 18.912 14.151 1.00 85.75 194 ASP A CA 1
ATOM 1506 C C . ASP A 1 194 ? -2.983 18.443 13.400 1.00 85.75 194 ASP A C 1
ATOM 1508 O O . ASP A 1 194 ? -3.041 18.102 12.220 1.00 85.75 194 ASP A O 1
ATOM 1512 N N . LYS A 1 195 ? -1.831 18.355 14.078 1.00 87.25 195 LYS A N 1
ATOM 1513 C CA . LYS A 1 195 ? -0.600 17.788 13.494 1.00 87.25 195 LYS A CA 1
ATOM 1514 C C . LYS A 1 195 ? -0.763 16.325 13.122 1.00 87.25 195 LYS A C 1
ATOM 1516 O O . LYS A 1 195 ? -0.294 15.911 12.066 1.00 87.25 195 LYS A O 1
ATOM 1521 N N . PHE A 1 196 ? -1.450 15.572 13.966 1.00 88.81 196 PHE A N 1
ATOM 1522 C CA . PHE A 1 196 ? -1.757 14.182 13.709 1.00 88.81 196 PHE A CA 1
ATOM 1523 C C . PHE A 1 196 ? -2.597 14.030 12.431 1.00 88.81 196 PHE A C 1
ATOM 1525 O O . PHE A 1 196 ? -2.200 13.315 11.511 1.00 88.81 196 PHE A O 1
ATOM 1532 N N . PHE A 1 197 ? -3.676 14.806 12.300 1.00 89.25 197 PHE A N 1
ATOM 1533 C CA . PHE A 1 197 ? -4.482 14.847 11.080 1.00 89.25 197 PHE A CA 1
ATOM 1534 C C . PHE A 1 197 ? -3.699 15.300 9.855 1.00 89.25 197 PHE A C 1
ATOM 1536 O O . PHE A 1 197 ? -3.836 14.698 8.792 1.00 89.25 197 PHE A O 1
ATOM 1543 N N . ASN A 1 198 ? -2.834 16.306 9.999 1.00 89.88 198 ASN A N 1
ATOM 1544 C CA . ASN A 1 198 ? -1.933 16.714 8.927 1.00 89.88 198 ASN A CA 1
ATOM 1545 C C . ASN A 1 198 ? -1.021 15.555 8.501 1.00 89.88 198 ASN A C 1
ATOM 1547 O O . ASN A 1 198 ? -0.827 15.366 7.309 1.00 89.88 198 ASN A O 1
ATOM 1551 N N . GLY A 1 199 ? -0.498 14.765 9.440 1.00 91.25 199 GLY A N 1
ATOM 1552 C CA . GLY A 1 199 ? 0.349 13.609 9.148 1.00 91.25 199 GLY A CA 1
ATOM 1553 C C . GLY A 1 199 ? -0.389 12.483 8.418 1.00 91.25 199 GLY A C 1
ATOM 1554 O O . GLY A 1 199 ? 0.144 11.940 7.445 1.00 91.25 199 GLY A O 1
ATOM 1555 N N . ILE A 1 200 ? -1.632 12.175 8.822 1.00 90.12 200 ILE A N 1
ATOM 1556 C CA . ILE A 1 200 ? -2.460 11.171 8.129 1.00 90.12 200 ILE A CA 1
ATOM 1557 C C . ILE A 1 200 ? -2.788 11.704 6.744 1.00 90.12 200 ILE A C 1
ATOM 1559 O O . ILE A 1 200 ? -2.601 11.010 5.749 1.00 90.12 200 ILE A O 1
ATOM 1563 N N . SER A 1 201 ? -3.240 12.953 6.667 1.00 90.25 201 SER A N 1
ATOM 1564 C CA . SER A 1 201 ? -3.654 13.574 5.421 1.00 90.25 201 SER A CA 1
ATOM 1565 C C . SER A 1 201 ? -2.495 13.697 4.433 1.00 90.25 201 SER A C 1
ATOM 1567 O O . SER A 1 201 ? -2.651 13.327 3.273 1.00 90.25 201 SER A O 1
ATOM 1569 N N . ASP A 1 202 ? -1.314 14.127 4.874 1.00 91.81 202 ASP A N 1
ATOM 1570 C CA . ASP A 1 202 ? -0.119 14.207 4.032 1.00 91.81 202 ASP A CA 1
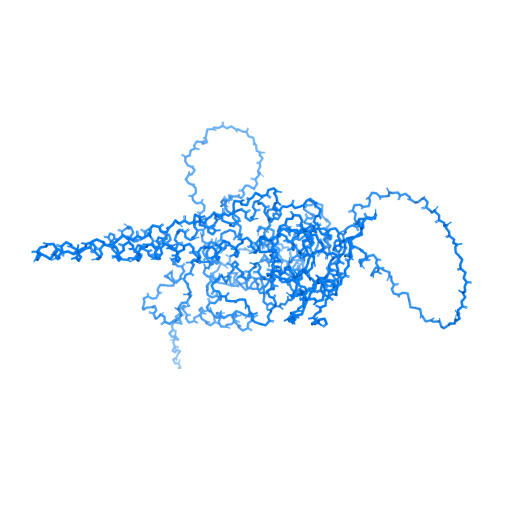ATOM 1571 C C . ASP A 1 202 ? 0.326 12.811 3.558 1.00 91.81 202 ASP A C 1
ATOM 1573 O O . ASP A 1 202 ? 0.822 12.691 2.442 1.00 91.81 202 ASP A O 1
ATOM 1577 N N . SER A 1 203 ? 0.093 11.757 4.347 1.00 91.56 203 SER A N 1
ATOM 1578 C CA . SER A 1 203 ? 0.462 10.378 3.993 1.00 91.56 203 SER A CA 1
ATOM 1579 C C . SER A 1 203 ? -0.604 9.599 3.215 1.00 91.56 203 SER A C 1
ATOM 1581 O O . SER A 1 203 ? -0.284 8.527 2.720 1.00 91.56 203 SER A O 1
ATOM 1583 N N . SER A 1 204 ? -1.842 10.100 3.099 1.00 89.62 204 SER A N 1
ATOM 1584 C CA . SER A 1 204 ? -2.959 9.352 2.483 1.00 89.62 204 SER A CA 1
ATOM 1585 C C . SER A 1 204 ? -3.871 10.159 1.555 1.00 89.62 204 SER A C 1
ATOM 1587 O O . SER A 1 204 ? -4.397 9.592 0.601 1.00 89.62 204 SER A O 1
ATOM 1589 N N . MET A 1 205 ? -4.081 11.463 1.798 1.00 85.19 205 MET A N 1
ATOM 1590 C CA . MET A 1 205 ? -5.181 12.236 1.193 1.00 85.19 205 MET A CA 1
ATOM 1591 C C . MET A 1 205 ? -4.835 13.615 0.590 1.00 85.19 205 MET A C 1
ATOM 1593 O O . MET A 1 205 ? -5.671 14.179 -0.121 1.00 85.19 205 MET A O 1
ATOM 1597 N N . ARG A 1 206 ? -3.631 14.171 0.785 1.00 85.50 206 ARG A N 1
ATOM 1598 C CA . ARG A 1 206 ? -3.227 15.498 0.249 1.00 85.50 206 ARG A CA 1
ATOM 1599 C C . ARG A 1 206 ? -2.373 15.476 -1.015 1.00 85.50 206 ARG A C 1
ATOM 1601 O O . ARG A 1 206 ? -2.130 16.529 -1.597 1.00 85.50 206 ARG A O 1
ATOM 1608 N N . GLY A 1 207 ? -1.972 14.296 -1.481 1.00 90.31 207 GLY A N 1
ATOM 1609 C CA . GLY A 1 207 ? -1.434 14.094 -2.829 1.00 90.31 207 GLY A CA 1
ATOM 1610 C C . GLY A 1 207 ? -0.090 13.385 -2.838 1.00 90.31 207 GLY A C 1
ATOM 1611 O O . GLY A 1 207 ? 0.615 13.347 -1.828 1.00 90.31 207 GLY A O 1
ATOM 1612 N N . SER A 1 208 ? 0.280 12.899 -4.021 1.00 94.12 208 SER A N 1
ATOM 1613 C CA . SER A 1 208 ? 1.440 12.034 -4.234 1.00 94.12 208 SER A CA 1
ATOM 1614 C C . SER A 1 208 ? 2.740 12.613 -3.670 1.00 94.12 208 SER A C 1
ATOM 1616 O O . SER A 1 208 ? 3.458 11.931 -2.941 1.00 94.12 208 SER A O 1
ATOM 1618 N N . ARG A 1 209 ? 3.024 13.902 -3.916 1.00 96.06 209 ARG A N 1
ATOM 1619 C CA . ARG A 1 209 ? 4.233 14.577 -3.400 1.00 96.06 209 ARG A CA 1
ATOM 1620 C C . ARG A 1 209 ? 4.324 14.576 -1.875 1.00 96.06 209 ARG A C 1
ATOM 1622 O O . ARG A 1 209 ? 5.425 14.475 -1.331 1.00 96.06 209 ARG A O 1
ATOM 1629 N N . LYS A 1 210 ? 3.196 14.721 -1.174 1.00 95.50 210 LYS A N 1
ATOM 1630 C CA . LYS A 1 210 ? 3.166 14.733 0.294 1.00 95.50 210 LYS A CA 1
ATOM 1631 C C . LYS A 1 210 ? 3.438 13.341 0.852 1.00 95.50 210 LYS A C 1
ATOM 1633 O O . LYS A 1 210 ? 4.323 13.215 1.696 1.00 95.50 210 LYS A O 1
ATOM 1638 N N . ALA A 1 211 ? 2.811 12.315 0.281 1.00 96.12 211 ALA A N 1
ATOM 1639 C CA . ALA A 1 211 ? 3.058 10.929 0.659 1.00 96.12 211 ALA A CA 1
ATOM 1640 C C . ALA A 1 211 ? 4.518 10.524 0.398 1.00 96.12 211 ALA A C 1
ATOM 1642 O O . ALA A 1 211 ? 5.180 9.977 1.278 1.00 96.12 211 ALA A O 1
ATOM 1643 N N . LEU A 1 212 ? 5.076 10.896 -0.759 1.00 96.88 212 LEU A N 1
ATOM 1644 C CA . LEU A 1 212 ? 6.492 10.673 -1.073 1.00 96.88 212 LEU A CA 1
ATOM 1645 C C . LEU A 1 212 ? 7.429 11.417 -0.119 1.00 96.88 212 LEU A C 1
ATOM 1647 O O . LEU A 1 212 ? 8.476 10.891 0.245 1.00 96.88 212 LEU A O 1
ATOM 1651 N N . THR A 1 213 ? 7.056 12.618 0.326 1.00 95.81 213 THR A N 1
ATOM 1652 C CA . THR A 1 213 ? 7.827 13.356 1.335 1.00 95.81 213 THR A CA 1
ATOM 1653 C C . THR A 1 213 ? 7.799 12.640 2.687 1.00 95.81 213 THR A C 1
ATOM 1655 O O . THR A 1 213 ? 8.838 12.548 3.341 1.00 95.81 213 THR A O 1
ATOM 1658 N N . SER A 1 214 ? 6.646 12.111 3.108 1.00 95.62 214 SER A N 1
ATOM 1659 C CA . SER A 1 214 ? 6.532 11.292 4.323 1.00 95.62 214 SER A CA 1
ATOM 1660 C C . SER A 1 214 ? 7.383 10.025 4.227 1.00 95.62 214 SER A C 1
ATOM 1662 O O . SER A 1 214 ? 8.162 9.749 5.140 1.00 95.62 214 SER A O 1
ATOM 1664 N N . LEU A 1 215 ? 7.312 9.310 3.099 1.00 96.81 215 LEU A N 1
ATOM 1665 C CA . LEU A 1 215 ? 8.136 8.131 2.820 1.00 96.81 215 LEU A CA 1
ATOM 1666 C C . LEU A 1 215 ? 9.628 8.480 2.889 1.00 96.81 215 LEU A C 1
ATOM 1668 O O . LEU A 1 215 ? 10.384 7.847 3.624 1.00 96.81 215 LEU A O 1
ATOM 1672 N N . PHE A 1 216 ? 10.040 9.555 2.214 1.00 96.75 216 PHE A N 1
ATOM 1673 C CA . PHE A 1 216 ? 11.424 10.024 2.214 1.00 96.75 216 PHE A CA 1
ATOM 1674 C C . PHE A 1 216 ? 11.935 10.329 3.625 1.00 96.75 216 PHE A C 1
ATOM 1676 O O . PHE A 1 216 ? 13.020 9.891 4.003 1.00 96.75 216 PHE A O 1
ATOM 1683 N N . ARG A 1 217 ? 11.133 11.023 4.444 1.00 94.62 217 ARG A N 1
ATOM 1684 C CA . ARG A 1 217 ? 11.479 11.339 5.841 1.00 94.62 217 ARG A CA 1
ATOM 1685 C C . ARG A 1 217 ? 11.669 10.098 6.710 1.00 94.62 217 ARG A C 1
ATOM 1687 O O . ARG A 1 217 ? 12.458 10.162 7.653 1.00 94.62 217 ARG A O 1
ATOM 1694 N N . CYS A 1 218 ? 10.973 9.002 6.413 1.00 95.12 218 CYS A N 1
ATOM 1695 C CA . CYS A 1 218 ? 11.144 7.733 7.124 1.00 95.12 218 CYS A CA 1
ATOM 1696 C C . CYS A 1 218 ? 12.477 7.057 6.780 1.00 95.12 218 CYS A C 1
ATOM 1698 O O . CYS A 1 218 ? 13.072 6.422 7.646 1.00 95.12 218 CYS A O 1
ATOM 1700 N N . CYS A 1 219 ? 12.987 7.257 5.563 1.00 95.50 219 CYS A N 1
ATOM 1701 C CA . CYS A 1 219 ? 14.281 6.731 5.116 1.00 95.50 219 CYS A CA 1
ATOM 1702 C C . CYS A 1 219 ? 15.472 7.651 5.445 1.00 95.50 219 CYS A C 1
ATOM 1704 O O . CYS A 1 219 ? 16.627 7.234 5.332 1.00 95.50 219 CYS A O 1
ATOM 1706 N N . CYS A 1 220 ? 15.232 8.904 5.848 1.00 93.31 220 CYS A N 1
ATOM 1707 C CA . CYS A 1 220 ? 16.298 9.802 6.288 1.00 93.31 220 CYS A CA 1
ATOM 1708 C C . CYS A 1 220 ? 16.997 9.224 7.524 1.00 93.31 220 CYS A C 1
ATOM 1710 O O . CYS A 1 220 ? 16.396 9.082 8.596 1.00 93.31 220 CYS A O 1
ATOM 1712 N N . ARG A 1 221 ? 18.302 8.956 7.405 1.00 83.44 221 ARG A N 1
ATOM 1713 C CA . ARG A 1 221 ? 19.114 8.506 8.537 1.00 83.44 221 ARG A CA 1
ATOM 1714 C C . ARG A 1 221 ? 19.148 9.610 9.580 1.00 83.44 221 ARG A C 1
ATOM 1716 O O . ARG A 1 221 ? 19.731 10.672 9.371 1.00 83.44 221 ARG A O 1
ATOM 1723 N N . SER A 1 222 ? 18.521 9.351 10.723 1.00 69.56 222 SER A N 1
ATOM 1724 C CA . SER A 1 222 ? 18.741 10.141 11.924 1.00 69.56 222 SER A CA 1
ATOM 1725 C C . SER A 1 222 ? 20.198 9.918 12.306 1.00 69.56 222 SER A C 1
ATOM 1727 O O . SER A 1 222 ? 20.515 8.941 12.981 1.00 69.56 222 SER A O 1
ATOM 1729 N N . ASN A 1 223 ? 21.109 10.774 11.846 1.00 56.81 223 ASN A N 1
ATOM 1730 C CA . ASN A 1 223 ? 22.444 10.830 12.418 1.00 56.81 223 ASN A CA 1
ATOM 1731 C C . ASN A 1 223 ? 22.279 11.350 13.852 1.00 56.81 223 ASN A C 1
ATOM 1733 O O . ASN A 1 223 ? 22.572 12.500 14.143 1.00 56.81 223 ASN A O 1
ATOM 1737 N N . LEU A 1 224 ? 21.840 10.478 14.764 1.00 54.50 224 LEU A N 1
ATOM 1738 C CA . LEU A 1 224 ? 21.858 10.648 16.221 1.00 54.50 224 LEU A CA 1
ATOM 1739 C C . LEU A 1 224 ? 23.300 10.714 16.758 1.00 54.50 224 LEU A C 1
ATOM 1741 O O . LEU A 1 224 ? 23.532 10.568 17.957 1.00 54.50 224 LEU A O 1
ATOM 1745 N N . SER A 1 225 ? 24.282 10.917 15.871 1.00 50.72 225 SER A N 1
ATOM 1746 C CA . SER A 1 225 ? 25.645 11.267 16.222 1.00 50.72 225 SER A CA 1
ATOM 1747 C C . SER A 1 225 ? 25.578 12.518 17.086 1.00 50.72 225 SER A C 1
ATOM 1749 O O . SER A 1 225 ? 25.250 13.600 16.608 1.00 50.72 225 SER A O 1
ATOM 1751 N N . LYS A 1 226 ? 25.860 12.331 18.376 1.00 56.03 226 LYS A N 1
ATOM 1752 C CA . LYS A 1 226 ? 25.815 13.307 19.473 1.00 56.03 226 LYS A CA 1
ATOM 1753 C C . LYS A 1 226 ? 26.826 14.464 19.325 1.00 56.03 226 LYS A C 1
ATOM 1755 O O . LYS A 1 226 ? 27.292 15.005 20.322 1.00 56.03 226 LYS A O 1
ATOM 1760 N N . GLY A 1 227 ? 27.228 14.815 18.107 1.00 59.16 227 GLY A N 1
ATOM 1761 C CA . GLY A 1 227 ? 28.102 15.946 17.829 1.00 59.16 227 GLY A CA 1
ATOM 1762 C C . GLY A 1 227 ? 27.273 17.189 17.530 1.00 59.16 227 GLY A C 1
ATOM 1763 O O . GLY A 1 227 ? 26.438 17.147 16.637 1.00 59.16 227 GLY A O 1
ATOM 1764 N N . ASN A 1 228 ? 27.543 18.277 18.254 1.00 56.97 228 ASN A N 1
ATOM 1765 C CA . ASN A 1 228 ? 26.928 19.621 18.229 1.00 56.97 228 ASN A CA 1
ATOM 1766 C C . ASN A 1 228 ? 26.876 20.359 16.861 1.00 56.97 228 ASN A C 1
ATOM 1768 O O . ASN A 1 228 ? 26.869 21.586 16.812 1.00 56.97 228 ASN A O 1
ATOM 1772 N N . GLY A 1 229 ? 26.863 19.657 15.730 1.00 57.12 229 GLY A N 1
ATOM 1773 C CA . GLY A 1 229 ? 26.728 20.242 14.403 1.00 57.12 229 GLY A CA 1
ATOM 1774 C C . GLY A 1 229 ? 25.277 20.213 13.941 1.00 57.12 229 GLY A C 1
ATOM 1775 O O . GLY A 1 229 ? 24.764 19.157 13.588 1.00 57.12 229 GLY A O 1
ATOM 1776 N N . MET A 1 230 ? 24.652 21.386 13.903 1.00 54.31 230 MET A N 1
ATOM 1777 C CA . MET A 1 230 ? 23.286 21.688 13.453 1.00 54.31 230 MET A CA 1
ATOM 1778 C C . MET A 1 230 ? 23.091 21.460 11.933 1.00 54.31 230 MET A C 1
ATOM 1780 O O . MET A 1 230 ? 22.629 22.332 11.202 1.00 54.31 230 MET A O 1
ATOM 1784 N N . ALA A 1 231 ? 23.522 20.310 11.409 1.00 55.88 231 ALA A N 1
ATOM 1785 C CA . ALA A 1 231 ? 23.383 19.976 10.000 1.00 55.88 231 ALA A CA 1
ATOM 1786 C C . ALA A 1 231 ? 21.948 19.517 9.709 1.00 55.88 231 ALA A C 1
ATOM 1788 O O . ALA A 1 231 ? 21.368 18.712 10.435 1.00 55.88 231 ALA A O 1
ATOM 1789 N N . ASN A 1 232 ? 21.388 20.026 8.615 1.00 63.91 232 ASN A N 1
ATOM 1790 C CA . ASN A 1 232 ? 20.020 19.792 8.164 1.00 63.91 232 ASN A CA 1
ATOM 1791 C C . ASN A 1 232 ? 19.851 18.327 7.679 1.00 63.91 232 ASN A C 1
ATOM 1793 O O . ASN A 1 232 ? 19.889 18.037 6.482 1.00 63.91 232 ASN A O 1
ATOM 1797 N N . THR A 1 233 ? 19.733 17.377 8.615 1.00 64.19 233 THR A N 1
ATOM 1798 C CA . THR A 1 233 ? 19.779 15.911 8.384 1.00 64.19 233 THR A CA 1
ATOM 1799 C C . THR A 1 233 ? 18.586 15.338 7.609 1.00 64.19 233 THR A C 1
ATOM 1801 O O . THR A 1 233 ? 18.596 14.166 7.248 1.00 64.19 233 THR A O 1
ATOM 1804 N N . ASN A 1 234 ? 17.577 16.150 7.285 1.00 71.81 234 ASN A N 1
ATOM 1805 C CA . ASN A 1 234 ? 16.382 15.718 6.549 1.00 71.81 234 ASN A CA 1
ATOM 1806 C C . ASN A 1 234 ? 16.480 15.913 5.028 1.00 71.81 234 ASN A C 1
ATOM 1808 O O . ASN A 1 234 ? 15.460 15.936 4.341 1.00 71.81 234 ASN A O 1
ATOM 1812 N N . THR A 1 235 ? 17.687 16.104 4.499 1.00 86.50 235 THR A N 1
ATOM 1813 C CA . THR A 1 235 ? 17.889 16.494 3.098 1.00 86.50 235 THR A CA 1
ATOM 1814 C C . THR A 1 235 ? 18.165 15.323 2.160 1.00 86.50 235 THR A C 1
ATOM 1816 O O . THR A 1 235 ? 17.841 15.435 0.977 1.00 86.50 235 THR A O 1
ATOM 1819 N N . TYR A 1 236 ? 18.693 14.204 2.670 1.00 92.94 236 TYR A N 1
ATOM 1820 C CA . TYR A 1 236 ? 19.119 13.057 1.866 1.00 92.94 236 TYR A CA 1
ATOM 1821 C C . TYR A 1 236 ? 18.663 11.723 2.466 1.00 92.94 236 TYR A C 1
ATOM 1823 O O . TYR A 1 236 ? 18.687 11.543 3.685 1.00 92.94 236 TYR A O 1
ATOM 1831 N N . ALA A 1 237 ? 18.316 10.773 1.600 1.00 94.62 237 ALA A N 1
ATOM 1832 C CA . ALA A 1 237 ? 18.009 9.394 1.968 1.00 94.62 237 ALA A CA 1
ATOM 1833 C C . ALA A 1 237 ? 18.696 8.411 1.001 1.00 94.62 237 ALA A C 1
ATOM 1835 O O . ALA A 1 237 ? 18.887 8.750 -0.173 1.00 94.62 237 ALA A O 1
ATOM 1836 N N . PRO A 1 238 ? 19.079 7.200 1.449 1.00 94.75 238 PRO A N 1
ATOM 1837 C CA . PRO A 1 238 ? 19.624 6.187 0.553 1.00 94.75 238 PRO A CA 1
ATOM 1838 C C . PRO A 1 238 ? 18.579 5.736 -0.477 1.00 94.75 238 PRO A C 1
ATOM 1840 O O . PRO A 1 238 ? 17.472 5.353 -0.104 1.00 94.75 238 PRO A O 1
ATOM 1843 N N . ALA A 1 239 ? 18.942 5.711 -1.763 1.00 95.44 239 ALA A N 1
ATOM 1844 C CA . ALA A 1 239 ? 18.049 5.288 -2.850 1.00 95.44 239 ALA A CA 1
ATOM 1845 C C . ALA A 1 239 ? 17.448 3.894 -2.606 1.00 95.44 239 ALA A C 1
ATOM 1847 O O . ALA A 1 239 ? 16.254 3.683 -2.799 1.00 95.44 239 ALA A O 1
ATOM 1848 N N . LYS A 1 240 ? 18.277 2.955 -2.127 1.00 94.62 240 LYS A N 1
ATOM 1849 C CA . LYS A 1 240 ? 17.853 1.592 -1.788 1.00 94.62 240 LYS A CA 1
ATOM 1850 C C . LYS A 1 240 ? 16.755 1.583 -0.727 1.00 94.62 240 LYS A C 1
ATOM 1852 O O . LYS A 1 240 ? 15.769 0.885 -0.910 1.00 94.62 240 LYS A O 1
ATOM 1857 N N . ASP A 1 241 ? 16.912 2.365 0.338 1.00 95.12 241 ASP A N 1
ATOM 1858 C CA . ASP A 1 241 ? 15.977 2.375 1.468 1.00 95.12 241 ASP A CA 1
ATOM 1859 C C . ASP A 1 241 ? 14.616 2.962 1.051 1.00 95.12 241 ASP A C 1
ATOM 1861 O O . ASP A 1 241 ? 13.583 2.498 1.523 1.00 95.12 241 ASP A O 1
ATOM 1865 N N . LEU A 1 242 ? 14.601 3.929 0.121 1.00 96.56 242 LEU A N 1
ATOM 1866 C CA . LEU A 1 242 ? 13.371 4.510 -0.439 1.00 96.56 242 LEU A CA 1
ATOM 1867 C C . LEU A 1 242 ? 12.560 3.483 -1.243 1.00 96.56 242 LEU A C 1
ATOM 1869 O O . LEU A 1 242 ? 11.361 3.320 -1.014 1.00 96.56 242 LEU A O 1
ATOM 1873 N N . ILE A 1 243 ? 13.211 2.794 -2.186 1.00 96.50 243 ILE A N 1
ATOM 1874 C CA . ILE A 1 243 ? 12.552 1.791 -3.038 1.00 96.50 243 ILE A CA 1
ATOM 1875 C C . ILE A 1 243 ? 12.149 0.568 -2.218 1.00 96.50 243 ILE A C 1
ATOM 1877 O O . ILE A 1 243 ? 11.052 0.045 -2.395 1.00 96.50 243 ILE A O 1
ATOM 1881 N N . ASP A 1 244 ? 13.010 0.145 -1.294 1.00 95.12 244 ASP A N 1
ATOM 1882 C CA . ASP A 1 244 ? 12.731 -0.976 -0.409 1.00 95.12 244 ASP A CA 1
ATOM 1883 C C . ASP A 1 244 ? 11.535 -0.704 0.506 1.00 95.12 244 ASP A C 1
ATOM 1885 O O . ASP A 1 244 ? 10.640 -1.538 0.612 1.00 95.12 244 ASP A O 1
ATOM 1889 N N . LEU A 1 245 ? 11.460 0.483 1.117 1.00 96.56 245 LEU A N 1
ATOM 1890 C CA . LEU A 1 245 ? 10.312 0.841 1.943 1.00 96.56 245 LEU A CA 1
ATOM 1891 C C . LEU A 1 245 ? 9.013 0.845 1.125 1.00 96.56 245 LEU A C 1
ATOM 1893 O O . LEU A 1 245 ? 8.014 0.293 1.577 1.00 96.56 245 LEU A O 1
ATOM 1897 N N . ALA A 1 246 ? 9.015 1.417 -0.082 1.00 97.31 246 ALA A N 1
ATOM 1898 C CA . ALA A 1 246 ? 7.832 1.415 -0.944 1.00 97.31 246 ALA A CA 1
ATOM 1899 C C . ALA A 1 246 ? 7.391 -0.011 -1.326 1.00 97.31 246 ALA A C 1
ATOM 1901 O O . ALA A 1 246 ? 6.207 -0.339 -1.222 1.00 97.31 246 ALA A O 1
ATOM 1902 N N . TYR A 1 247 ? 8.347 -0.872 -1.690 1.00 96.50 247 TYR A N 1
ATOM 1903 C CA . TYR A 1 247 ? 8.103 -2.289 -1.957 1.00 96.50 247 TYR A CA 1
ATOM 1904 C C . TYR A 1 247 ? 7.482 -2.987 -0.741 1.00 96.50 247 TYR A C 1
ATOM 1906 O O . TYR A 1 247 ? 6.412 -3.587 -0.851 1.00 96.50 247 TYR A O 1
ATOM 1914 N N . ARG A 1 248 ? 8.091 -2.846 0.440 1.00 95.69 248 ARG A N 1
ATOM 1915 C CA . ARG A 1 248 ? 7.602 -3.453 1.686 1.00 95.69 248 ARG A CA 1
ATOM 1916 C C . ARG A 1 248 ? 6.206 -2.963 2.068 1.00 95.69 248 ARG A C 1
ATOM 1918 O O . ARG A 1 248 ? 5.378 -3.780 2.444 1.00 95.69 248 ARG A O 1
ATOM 1925 N N . LEU A 1 249 ? 5.914 -1.668 1.923 1.00 97.12 249 LEU A N 1
ATOM 1926 C CA . LEU A 1 249 ? 4.576 -1.108 2.170 1.00 97.12 249 LEU A CA 1
ATOM 1927 C C . LEU A 1 249 ? 3.527 -1.699 1.222 1.00 97.12 249 LEU A C 1
ATOM 1929 O O . LEU A 1 249 ? 2.419 -2.034 1.642 1.00 97.12 249 LEU A O 1
ATOM 1933 N N . SER A 1 250 ? 3.879 -1.870 -0.052 1.00 96.94 250 SER A N 1
ATOM 1934 C CA . SER A 1 250 ? 2.975 -2.475 -1.028 1.00 96.94 250 SER A CA 1
ATOM 1935 C C . SER A 1 250 ? 2.699 -3.955 -0.743 1.00 96.94 250 SER A C 1
ATOM 1937 O O . SER A 1 250 ? 1.558 -4.402 -0.849 1.00 96.94 250 SER A O 1
ATOM 1939 N N . LEU A 1 251 ? 3.718 -4.702 -0.307 1.00 94.94 251 LEU A N 1
ATOM 1940 C CA . LEU A 1 251 ? 3.576 -6.098 0.094 1.00 94.94 251 LEU A CA 1
ATOM 1941 C C . LEU A 1 251 ? 2.779 -6.226 1.399 1.00 94.94 251 LEU A C 1
ATOM 1943 O O . LEU A 1 251 ? 1.889 -7.065 1.488 1.00 94.94 251 LEU A O 1
ATOM 1947 N N . ALA A 1 252 ? 3.047 -5.360 2.379 1.00 96.00 252 ALA A N 1
ATOM 1948 C CA . ALA A 1 252 ? 2.294 -5.279 3.627 1.00 96.00 252 ALA A CA 1
ATOM 1949 C C . ALA A 1 252 ? 0.804 -5.022 3.366 1.00 96.00 252 ALA A C 1
ATOM 1951 O O . ALA A 1 252 ? -0.043 -5.695 3.942 1.00 96.00 252 ALA A O 1
ATOM 1952 N N . THR A 1 253 ? 0.493 -4.112 2.437 1.00 96.44 253 THR A N 1
ATOM 1953 C CA . THR A 1 253 ? -0.881 -3.852 1.984 1.00 96.44 253 THR A CA 1
ATOM 1954 C C . THR A 1 253 ? -1.511 -5.107 1.382 1.00 96.44 253 THR A C 1
ATOM 1956 O O . THR A 1 253 ? -2.610 -5.481 1.770 1.00 96.44 253 THR A O 1
ATOM 1959 N N . ALA A 1 254 ? -0.810 -5.804 0.483 1.00 94.50 254 ALA A N 1
ATOM 1960 C CA . ALA A 1 254 ? -1.328 -7.018 -0.149 1.00 94.50 254 ALA A CA 1
ATOM 1961 C C . ALA A 1 254 ? -1.563 -8.166 0.849 1.00 94.50 254 ALA A C 1
ATOM 1963 O O . ALA A 1 254 ? -2.545 -8.896 0.724 1.00 94.50 254 ALA A O 1
ATOM 1964 N N . ILE A 1 255 ? -0.682 -8.320 1.842 1.00 92.69 255 ILE A N 1
ATOM 1965 C CA . ILE A 1 255 ? -0.831 -9.297 2.930 1.00 92.69 255 ILE A CA 1
ATOM 1966 C C . ILE A 1 255 ? -2.036 -8.937 3.800 1.00 92.69 255 ILE A C 1
ATOM 1968 O O . ILE A 1 255 ? -2.860 -9.805 4.089 1.00 92.69 255 ILE A O 1
ATOM 1972 N N . TYR A 1 256 ? -2.161 -7.662 4.174 1.00 93.50 256 TYR A N 1
ATOM 1973 C CA . TYR A 1 256 ? -3.289 -7.157 4.949 1.00 93.50 256 TYR A CA 1
ATOM 1974 C C . TYR A 1 256 ? -4.615 -7.385 4.205 1.00 93.50 256 TYR A C 1
ATOM 1976 O O . TYR A 1 256 ? -5.518 -8.020 4.742 1.00 93.50 256 TYR A O 1
ATOM 1984 N N . ASP A 1 257 ? -4.710 -6.981 2.936 1.00 91.94 257 ASP A N 1
ATOM 1985 C CA . ASP A 1 257 ? -5.918 -7.154 2.120 1.00 91.94 257 ASP A CA 1
ATOM 1986 C C . ASP A 1 257 ? -6.244 -8.631 1.871 1.00 91.94 257 ASP A C 1
ATOM 1988 O O . ASP A 1 257 ? -7.401 -9.036 1.977 1.00 91.94 257 ASP A O 1
ATOM 1992 N N . GLY A 1 258 ? -5.238 -9.462 1.583 1.00 89.19 258 GLY A N 1
ATOM 1993 C CA . GLY A 1 258 ? -5.421 -10.905 1.421 1.00 89.19 258 GLY A CA 1
ATOM 1994 C C . GLY A 1 258 ? -5.985 -11.555 2.684 1.00 89.19 258 GLY A C 1
ATOM 1995 O O . GLY A 1 258 ? -6.874 -12.403 2.599 1.00 89.19 258 GLY A O 1
ATOM 1996 N N . TYR A 1 259 ? -5.530 -11.112 3.857 1.00 85.19 259 TYR A N 1
ATOM 1997 C CA . TYR A 1 259 ? -6.085 -11.545 5.133 1.00 85.19 259 TYR A CA 1
ATOM 1998 C C . TYR A 1 259 ? -7.548 -11.107 5.287 1.00 85.19 259 TYR A C 1
ATOM 2000 O O . TYR A 1 259 ? -8.408 -11.951 5.539 1.00 85.19 259 TYR A O 1
ATOM 2008 N N . MET A 1 260 ? -7.852 -9.825 5.058 1.00 82.44 260 MET A N 1
ATOM 2009 C CA . MET A 1 260 ? -9.208 -9.278 5.204 1.00 82.44 260 MET A CA 1
ATOM 2010 C C . MET A 1 260 ? -10.216 -9.901 4.219 1.00 82.44 260 MET A C 1
ATOM 2012 O O . MET A 1 260 ? -11.357 -10.176 4.588 1.00 82.44 260 MET A O 1
ATOM 2016 N N . ILE A 1 261 ? -9.809 -10.184 2.976 1.00 81.25 261 ILE A N 1
ATOM 2017 C CA . ILE A 1 261 ? -10.669 -10.817 1.961 1.00 81.25 261 ILE A CA 1
ATOM 2018 C C . ILE A 1 261 ? -10.962 -12.279 2.318 1.00 81.25 261 ILE A C 1
ATOM 2020 O O . ILE A 1 261 ? -12.119 -12.706 2.266 1.00 81.25 261 ILE A O 1
ATOM 2024 N N . ASN A 1 262 ? -9.936 -13.043 2.708 1.00 75.69 262 ASN A N 1
ATOM 2025 C CA . ASN A 1 262 ? -10.104 -14.448 3.081 1.00 75.69 262 ASN A CA 1
ATOM 2026 C C . ASN A 1 262 ? -11.002 -14.604 4.322 1.00 75.69 262 ASN A C 1
ATOM 2028 O O . ASN A 1 262 ? -11.728 -15.592 4.422 1.00 75.69 262 ASN A O 1
ATOM 2032 N N . GLN A 1 263 ? -11.030 -13.621 5.233 1.00 65.06 263 GLN A N 1
ATOM 2033 C CA . GLN A 1 263 ? -11.990 -13.609 6.346 1.00 65.06 263 GLN A CA 1
ATOM 2034 C C . GLN A 1 263 ? -13.434 -13.513 5.864 1.00 65.06 263 GLN A C 1
ATOM 2036 O O . GLN A 1 263 ? -14.267 -14.306 6.295 1.00 65.06 263 GLN A O 1
ATOM 2041 N N . GLY A 1 264 ? -13.726 -12.598 4.933 1.00 61.34 264 GLY A N 1
ATOM 2042 C CA . GLY A 1 264 ? -15.064 -12.487 4.353 1.00 61.34 264 GLY A CA 1
ATOM 2043 C C . GLY A 1 264 ? -15.544 -13.823 3.780 1.00 61.34 264 GLY A C 1
ATOM 2044 O O . GLY A 1 264 ? -16.691 -14.212 3.990 1.00 61.34 264 GLY A O 1
ATOM 2045 N N . GLN A 1 265 ? -14.643 -14.571 3.136 1.00 66.50 265 GLN A N 1
ATOM 2046 C CA . GLN A 1 265 ? -14.935 -15.905 2.608 1.00 66.50 265 GLN A CA 1
ATOM 2047 C C . GLN A 1 265 ? -15.110 -16.966 3.705 1.00 66.50 265 GLN A C 1
ATOM 2049 O O . GLN A 1 265 ? -16.045 -17.763 3.628 1.00 66.50 265 GLN A O 1
ATOM 2054 N N . LEU A 1 266 ? -14.263 -16.973 4.740 1.00 68.19 266 LEU A N 1
ATOM 2055 C CA . LEU A 1 266 ? -14.353 -17.934 5.844 1.00 68.19 266 LEU A CA 1
ATOM 2056 C C . LEU A 1 266 ? -15.619 -17.726 6.688 1.00 68.19 266 LEU A C 1
ATOM 2058 O O . LEU A 1 266 ? -16.265 -18.696 7.086 1.00 68.19 266 LEU A O 1
ATOM 2062 N N . ASP A 1 267 ? -15.994 -16.477 6.953 1.00 68.38 267 ASP A N 1
ATOM 2063 C CA . ASP A 1 267 ? -17.213 -16.154 7.691 1.00 68.38 267 ASP A CA 1
ATOM 2064 C C . ASP A 1 267 ? -18.463 -16.483 6.869 1.00 68.38 267 ASP A C 1
ATOM 2066 O O . ASP A 1 267 ? -19.415 -17.042 7.416 1.00 68.38 267 ASP A O 1
ATOM 2070 N N . LEU A 1 268 ? -18.446 -16.240 5.551 1.00 59.81 268 LEU A N 1
ATOM 2071 C CA . LEU A 1 268 ? -19.493 -16.715 4.640 1.00 59.81 268 LEU A CA 1
ATOM 2072 C C . LEU A 1 268 ? -19.606 -18.245 4.654 1.00 59.81 268 LEU A C 1
ATOM 2074 O O . LEU A 1 268 ? -20.724 -18.754 4.746 1.00 59.81 268 LEU A O 1
ATOM 2078 N N . LYS A 1 269 ? -18.477 -18.971 4.637 1.00 71.12 269 LYS A N 1
ATOM 2079 C CA . LYS A 1 269 ? -18.464 -20.439 4.743 1.00 71.12 269 LYS A CA 1
ATOM 2080 C C . LYS A 1 269 ? -19.099 -20.894 6.059 1.00 71.12 269 LYS A C 1
ATOM 2082 O O . LYS A 1 269 ? -20.070 -21.634 6.031 1.00 71.12 269 LYS A O 1
ATOM 2087 N N . LYS A 1 270 ? -18.685 -20.340 7.203 1.00 74.19 270 LYS A N 1
ATOM 2088 C CA . LYS A 1 270 ? -19.281 -20.667 8.516 1.00 74.19 270 LYS A CA 1
ATOM 2089 C C . LYS A 1 270 ? -20.774 -20.350 8.607 1.00 74.19 270 LYS A C 1
ATOM 2091 O O . LYS A 1 270 ? -21.510 -21.065 9.285 1.00 74.19 270 LYS A O 1
ATOM 2096 N N . ILE A 1 271 ? -21.229 -19.257 7.988 1.00 65.12 271 ILE A N 1
ATOM 2097 C CA . ILE A 1 271 ? -22.658 -18.919 7.919 1.00 65.12 271 ILE A CA 1
ATOM 2098 C C . ILE A 1 271 ? -23.402 -19.977 7.102 1.00 65.12 271 ILE A C 1
ATOM 2100 O O . ILE A 1 271 ? -24.459 -20.439 7.531 1.00 65.12 271 ILE A O 1
ATOM 2104 N N . HIS A 1 272 ? -22.840 -20.388 5.967 1.00 68.62 272 HIS A N 1
ATOM 2105 C CA . HIS A 1 272 ? -23.405 -21.432 5.122 1.00 68.62 272 HIS A CA 1
ATOM 2106 C C . HIS A 1 272 ? -23.439 -22.793 5.833 1.00 68.62 272 HIS A C 1
ATOM 2108 O O . HIS A 1 272 ? -24.475 -23.454 5.822 1.00 68.62 272 HIS A O 1
ATOM 2114 N N . ASP A 1 273 ? -22.369 -23.163 6.537 1.00 78.81 273 ASP A N 1
ATOM 2115 C CA . ASP A 1 273 ? -22.276 -24.405 7.309 1.00 78.81 273 ASP A CA 1
ATOM 2116 C C . ASP A 1 273 ? -23.312 -24.427 8.444 1.00 78.81 273 ASP A C 1
ATOM 2118 O O . ASP A 1 273 ? -24.040 -25.403 8.609 1.00 78.81 273 ASP A O 1
ATOM 2122 N N . ARG A 1 274 ? -23.490 -23.311 9.169 1.00 76.31 274 ARG A N 1
ATOM 2123 C CA . ARG A 1 274 ? -24.565 -23.187 10.173 1.00 76.31 274 ARG A CA 1
ATOM 2124 C C . ARG A 1 274 ? -25.956 -23.272 9.557 1.00 76.31 274 ARG A C 1
ATOM 2126 O O . ARG A 1 274 ? -26.843 -23.871 10.159 1.00 76.31 274 ARG A O 1
ATOM 2133 N N . GLN A 1 275 ? -26.172 -22.675 8.385 1.00 73.06 275 GLN A N 1
ATOM 2134 C CA . GLN A 1 275 ? -27.456 -22.773 7.691 1.00 73.06 275 GLN A CA 1
ATOM 2135 C C . GLN A 1 275 ? -27.726 -24.216 7.241 1.00 73.06 275 GLN A C 1
ATOM 2137 O O . GLN A 1 275 ? -28.850 -24.690 7.382 1.00 73.06 275 GLN A O 1
ATOM 2142 N N . ARG A 1 276 ? -26.698 -24.939 6.776 1.00 76.69 276 ARG A N 1
ATOM 2143 C CA . ARG A 1 276 ? -26.774 -26.375 6.470 1.00 76.69 276 ARG A CA 1
ATOM 2144 C C . ARG A 1 276 ? -27.112 -27.196 7.712 1.00 76.69 276 ARG A C 1
ATOM 2146 O O . ARG A 1 276 ? -28.023 -28.012 7.645 1.00 76.69 276 ARG A O 1
ATOM 2153 N N . GLU A 1 277 ? -26.460 -26.947 8.848 1.00 89.38 277 GLU A N 1
ATOM 2154 C CA . GLU A 1 277 ? -26.778 -27.626 10.112 1.00 89.38 277 GLU A CA 1
ATOM 2155 C C . GLU A 1 277 ? -28.210 -27.346 10.589 1.00 89.38 277 GLU A C 1
ATOM 2157 O O . GLU A 1 277 ? -28.884 -28.261 11.061 1.00 89.38 277 GLU A O 1
ATOM 2162 N N . MET A 1 278 ? -28.698 -26.106 10.466 1.00 85.62 278 MET A N 1
ATOM 2163 C CA . MET A 1 278 ? -30.086 -25.772 10.808 1.00 85.62 278 MET A CA 1
ATOM 2164 C C . MET A 1 278 ? -31.074 -26.477 9.879 1.00 85.62 278 MET A C 1
ATOM 2166 O O . MET A 1 278 ? -31.998 -27.118 10.367 1.00 85.62 278 MET A O 1
ATOM 2170 N N . ASN A 1 279 ? -30.839 -26.445 8.564 1.00 85.62 279 ASN A N 1
ATOM 2171 C CA . ASN A 1 279 ? -31.679 -27.144 7.591 1.00 85.62 279 ASN A CA 1
ATOM 2172 C C . ASN A 1 279 ? -31.656 -28.668 7.819 1.00 85.62 279 ASN A C 1
ATOM 2174 O O . ASN A 1 279 ? -32.680 -29.329 7.669 1.00 85.62 279 ASN A O 1
ATOM 2178 N N . LYS A 1 280 ? -30.503 -29.233 8.206 1.00 92.38 280 LYS A N 1
ATOM 2179 C CA . LYS A 1 280 ? -30.368 -30.648 8.572 1.00 92.38 280 LYS A CA 1
ATOM 2180 C C . LYS A 1 280 ? -31.200 -30.977 9.812 1.00 92.38 280 LYS A C 1
ATOM 2182 O O . LYS A 1 280 ? -31.973 -31.925 9.771 1.00 92.38 280 LYS A O 1
ATOM 2187 N N . LYS A 1 281 ? -31.121 -30.157 10.866 1.00 93.69 281 LYS A N 1
ATOM 2188 C CA . LYS A 1 281 ? -31.943 -30.318 12.078 1.00 93.69 281 LYS A CA 1
ATOM 2189 C C . LYS A 1 281 ? -33.440 -30.161 11.801 1.00 93.69 281 LYS A C 1
ATOM 2191 O O . LYS A 1 281 ? -34.234 -30.890 12.380 1.00 93.69 281 LYS A O 1
ATOM 2196 N N . GLU A 1 282 ? -33.838 -29.248 10.914 1.00 93.19 282 GLU A N 1
ATOM 2197 C CA . GLU A 1 282 ? -35.238 -29.099 10.489 1.00 93.19 282 GLU A CA 1
ATOM 2198 C C . GLU A 1 282 ? -35.727 -30.314 9.692 1.00 93.19 282 GLU A C 1
ATOM 2200 O O . GLU A 1 282 ? -36.825 -30.804 9.950 1.00 93.19 282 GLU A O 1
ATOM 2205 N N . LYS A 1 283 ? -34.905 -30.846 8.774 1.00 91.56 283 LYS A N 1
ATOM 2206 C CA . LYS A 1 283 ? -35.195 -32.101 8.062 1.00 91.56 283 LYS A CA 1
ATOM 2207 C C . LYS A 1 283 ? -35.315 -33.282 9.032 1.00 91.56 283 LYS A C 1
ATOM 2209 O O . LYS A 1 283 ? -36.234 -34.079 8.892 1.00 91.56 283 LYS A O 1
ATOM 2214 N N . GLU A 1 284 ? -34.411 -33.400 10.005 1.00 92.00 284 GLU A N 1
ATOM 2215 C CA . GLU A 1 284 ? -34.447 -34.453 11.031 1.00 92.00 284 GLU A CA 1
ATOM 2216 C C . GLU A 1 284 ? -35.701 -34.339 11.911 1.00 92.00 284 GLU A C 1
ATOM 2218 O O . GLU A 1 284 ? -36.395 -35.334 12.105 1.00 92.00 284 GLU A O 1
ATOM 2223 N N . ALA A 1 285 ? -36.062 -33.130 12.351 1.00 92.06 285 ALA A N 1
ATOM 2224 C CA . ALA A 1 285 ? -37.284 -32.889 13.119 1.00 92.06 285 ALA A CA 1
ATOM 2225 C C . ALA A 1 285 ? -38.564 -33.164 12.306 1.00 92.06 285 ALA A C 1
ATOM 2227 O O . ALA A 1 285 ? -39.546 -33.668 12.850 1.00 92.06 285 ALA A O 1
ATOM 2228 N N . ALA A 1 286 ? -38.567 -32.863 11.002 1.00 89.50 286 ALA A N 1
ATOM 2229 C CA . ALA A 1 286 ? -39.676 -33.196 10.110 1.00 89.50 286 ALA A CA 1
ATOM 2230 C C . ALA A 1 286 ? -39.810 -34.715 9.917 1.00 89.50 286 ALA A C 1
ATOM 2232 O O . ALA A 1 286 ? -40.913 -35.246 10.031 1.00 89.50 286 ALA A O 1
ATOM 2233 N N . LYS A 1 287 ? -38.687 -35.421 9.713 1.00 86.88 287 LYS A N 1
ATOM 2234 C CA . LYS A 1 287 ? -38.661 -36.890 9.648 1.00 86.88 287 LYS A CA 1
ATOM 2235 C C . LYS A 1 287 ? -39.177 -37.522 10.940 1.00 86.88 287 LYS A C 1
ATOM 2237 O O . LYS A 1 287 ? -39.953 -38.468 10.875 1.00 86.88 287 LYS A O 1
ATOM 2242 N N . GLU A 1 288 ? -38.799 -36.994 12.104 1.00 90.62 288 GLU A N 1
ATOM 2243 C CA . GLU A 1 288 ? -39.299 -37.474 13.399 1.00 90.62 288 GLU A CA 1
ATOM 2244 C C . GLU A 1 288 ? -40.819 -37.251 13.539 1.00 90.62 288 GLU A C 1
ATOM 2246 O O . GLU A 1 288 ? -41.545 -38.157 13.945 1.00 90.62 288 GLU A O 1
ATOM 2251 N N . ALA A 1 289 ? -41.326 -36.094 13.098 1.00 88.44 289 ALA A N 1
ATOM 2252 C CA . ALA A 1 289 ? -42.758 -35.782 13.108 1.00 88.44 289 ALA A CA 1
ATOM 2253 C C . ALA A 1 289 ? -43.598 -36.617 12.116 1.00 88.44 289 ALA A C 1
ATOM 2255 O O . ALA A 1 289 ? -44.791 -36.828 12.351 1.00 88.44 289 ALA A O 1
ATOM 2256 N N . ASP A 1 290 ? -43.018 -37.073 11.003 1.00 86.44 290 ASP A N 1
ATOM 2257 C CA . ASP A 1 290 ? -43.699 -37.936 10.029 1.00 86.44 290 ASP A CA 1
ATOM 2258 C C . ASP A 1 290 ? -43.572 -39.428 10.371 1.00 86.44 290 ASP A C 1
ATOM 2260 O O . ASP A 1 290 ? -44.521 -40.185 10.148 1.00 86.44 290 ASP A O 1
ATOM 2264 N N . ALA A 1 291 ? -42.488 -39.838 11.040 1.00 85.81 291 ALA A N 1
ATOM 2265 C CA . ALA A 1 291 ? -42.375 -41.165 11.642 1.00 85.81 291 ALA A CA 1
ATOM 2266 C C . ALA A 1 291 ? -43.493 -41.416 12.673 1.00 85.81 291 ALA A C 1
ATOM 2268 O O . ALA A 1 291 ? -44.065 -42.506 12.713 1.00 85.81 291 ALA A O 1
ATOM 2269 N N . GLU A 1 292 ? -43.895 -40.394 13.441 1.00 87.12 292 GLU A N 1
ATOM 2270 C CA . GLU A 1 292 ? -45.061 -40.478 14.335 1.00 87.12 292 GLU A CA 1
ATOM 2271 C C . GLU A 1 292 ? -46.398 -40.693 13.594 1.00 87.12 292 GLU A C 1
ATOM 2273 O O . GLU A 1 292 ? -47.363 -41.175 14.192 1.00 87.12 292 GLU A O 1
ATOM 2278 N N . LYS A 1 293 ? -46.477 -40.380 12.293 1.00 87.94 293 LYS A N 1
ATOM 2279 C CA . LYS A 1 293 ? -47.689 -40.552 11.469 1.00 87.94 293 LYS A CA 1
ATOM 2280 C C . LYS A 1 293 ? -47.731 -41.870 10.690 1.00 87.94 293 LYS A C 1
ATOM 2282 O O . LYS A 1 293 ? -48.755 -42.149 10.067 1.00 87.94 293 LYS A O 1
ATOM 2287 N N . GLY A 1 294 ? -46.675 -42.687 10.742 1.00 85.00 294 GLY A N 1
ATOM 2288 C CA . GLY A 1 294 ? -46.633 -44.007 10.101 1.00 85.00 294 GLY A CA 1
ATOM 2289 C C . GLY A 1 294 ? -46.596 -43.971 8.569 1.00 85.00 294 GLY A C 1
ATOM 2290 O O . GLY A 1 294 ? -47.169 -44.853 7.931 1.00 85.00 294 GLY A O 1
ATOM 2291 N N . ILE A 1 295 ? -45.972 -42.948 7.981 1.00 77.56 295 ILE A N 1
ATOM 2292 C CA . ILE A 1 295 ? -45.758 -42.849 6.532 1.00 77.56 295 ILE A CA 1
ATOM 2293 C C . ILE A 1 295 ? -44.394 -43.485 6.222 1.00 77.56 295 ILE A C 1
ATOM 2295 O O . ILE A 1 295 ? -43.368 -42.993 6.681 1.00 77.56 295 ILE A O 1
ATOM 2299 N N . GLU A 1 296 ? -44.388 -44.615 5.510 1.00 74.56 296 GLU A N 1
ATOM 2300 C CA . GLU A 1 296 ? -43.165 -45.250 5.000 1.00 74.56 296 GLU A CA 1
ATOM 2301 C C . GLU A 1 296 ? -42.735 -44.523 3.715 1.00 74.56 296 GLU A C 1
ATOM 2303 O O . GLU A 1 296 ? -43.414 -44.642 2.696 1.00 74.56 296 GLU A O 1
ATOM 2308 N N . ASP A 1 297 ? -41.638 -43.761 3.775 1.00 63.50 297 ASP A N 1
ATOM 2309 C CA . ASP A 1 297 ? -41.046 -43.080 2.616 1.00 63.50 297 ASP A CA 1
ATOM 2310 C C . ASP A 1 297 ? -39.797 -43.825 2.113 1.00 63.50 297 ASP A C 1
ATOM 2312 O O . ASP A 1 297 ? -38.930 -44.217 2.898 1.00 63.50 297 ASP A O 1
ATOM 2316 N N . ASP A 1 298 ? -39.713 -43.991 0.788 1.00 73.00 298 ASP A N 1
ATOM 2317 C CA . ASP A 1 298 ? -38.589 -44.592 0.062 1.00 73.00 298 ASP A CA 1
ATOM 2318 C C . ASP A 1 298 ? -37.295 -43.767 0.243 1.00 73.00 298 ASP A C 1
ATOM 2320 O O . ASP A 1 298 ? -37.266 -42.553 0.018 1.00 73.00 298 ASP A O 1
ATOM 2324 N N . GLU A 1 299 ? -36.203 -44.432 0.633 1.00 71.31 299 GLU A N 1
ATOM 2325 C CA . GLU A 1 299 ? -34.887 -43.820 0.851 1.00 71.31 299 GLU A CA 1
ATOM 2326 C C . GLU A 1 299 ? -34.298 -43.256 -0.458 1.00 71.31 299 GLU A C 1
ATOM 2328 O O . GLU A 1 299 ? -34.054 -43.986 -1.419 1.00 71.31 299 GLU A O 1
ATOM 2333 N N . VAL A 1 300 ? -34.031 -41.946 -0.490 1.00 73.31 300 VAL A N 1
ATOM 2334 C CA . VAL A 1 300 ? -33.223 -41.298 -1.535 1.00 73.31 300 VAL A CA 1
ATOM 2335 C C . VAL A 1 300 ? -31.802 -41.147 -0.995 1.00 73.31 300 VAL A C 1
ATOM 2337 O O . VAL A 1 300 ? -31.599 -40.438 -0.009 1.00 73.31 300 VAL A O 1
ATOM 2340 N N . GLU A 1 301 ? -30.833 -41.821 -1.619 1.00 72.44 301 GLU A N 1
ATOM 2341 C CA . GLU A 1 301 ? -29.403 -41.640 -1.340 1.00 72.44 301 GLU A CA 1
ATOM 2342 C C . GLU A 1 301 ? -29.007 -40.184 -1.672 1.00 72.44 301 GLU A C 1
ATOM 2344 O O . GLU A 1 301 ? -29.145 -39.744 -2.813 1.00 72.44 301 GLU A O 1
ATOM 2349 N N . GLU A 1 302 ? -28.583 -39.407 -0.667 1.00 72.00 302 GLU A N 1
ATOM 2350 C CA . GLU A 1 302 ? -27.972 -38.085 -0.876 1.00 72.00 302 GLU A CA 1
ATOM 2351 C C . GLU A 1 302 ? -26.464 -38.294 -1.121 1.00 72.00 302 GLU A C 1
ATOM 2353 O O . GLU A 1 302 ? -25.783 -38.896 -0.293 1.00 72.00 302 GLU A O 1
ATOM 2358 N N . ASP A 1 303 ? -25.960 -37.817 -2.265 1.00 67.88 303 ASP A N 1
ATOM 2359 C CA . ASP A 1 303 ? -24.540 -37.868 -2.634 1.00 67.88 303 ASP A CA 1
ATOM 2360 C C . ASP A 1 303 ? -23.695 -36.997 -1.680 1.00 67.88 303 ASP A C 1
ATOM 2362 O O . ASP A 1 303 ? -23.913 -35.787 -1.560 1.00 67.88 303 ASP A O 1
ATOM 2366 N N . ASP A 1 304 ? -22.705 -37.608 -1.023 1.00 64.56 304 ASP A N 1
ATOM 2367 C CA . ASP A 1 304 ? -21.714 -36.928 -0.186 1.00 64.56 304 ASP A CA 1
ATOM 2368 C C . ASP A 1 304 ? -20.759 -36.090 -1.066 1.00 64.56 304 ASP A C 1
ATOM 2370 O O . ASP A 1 304 ? -19.797 -36.602 -1.641 1.00 64.56 304 ASP A O 1
ATOM 2374 N N . GLU A 1 305 ? -21.009 -34.784 -1.191 1.00 69.62 305 GLU A N 1
ATOM 2375 C CA . GLU A 1 305 ? -20.052 -33.851 -1.803 1.00 69.62 305 GLU A CA 1
ATOM 2376 C C . GLU A 1 305 ? -18.818 -33.687 -0.890 1.00 69.62 305 GLU A C 1
ATOM 2378 O O . GLU A 1 305 ? -18.908 -33.119 0.200 1.00 69.62 305 GLU A O 1
ATOM 2383 N N . GLU A 1 306 ? -17.653 -34.172 -1.337 1.00 60.50 306 GLU A N 1
ATOM 2384 C CA . GLU A 1 306 ? -16.366 -34.005 -0.646 1.00 60.50 306 GLU A CA 1
ATOM 2385 C C . GLU A 1 306 ? -16.019 -32.512 -0.471 1.00 60.50 306 GLU A C 1
ATOM 2387 O O . GLU A 1 306 ? -15.862 -31.762 -1.437 1.00 60.50 306 GLU A O 1
ATOM 2392 N N . GLU A 1 307 ? -15.882 -32.060 0.778 1.00 56.44 307 GLU A N 1
ATOM 2393 C CA . GLU A 1 307 ? -15.492 -30.685 1.091 1.00 56.44 307 GLU A CA 1
ATOM 2394 C C . GLU A 1 307 ? -13.984 -30.475 0.877 1.00 56.44 307 GLU A C 1
ATOM 2396 O O . GLU A 1 307 ? -13.160 -30.944 1.662 1.00 56.44 307 GLU A O 1
ATOM 2401 N N . GLU A 1 308 ? -13.598 -29.705 -0.145 1.00 54.50 308 GLU A N 1
ATOM 2402 C CA . GLU A 1 308 ? -12.219 -29.218 -0.268 1.00 54.50 308 GLU A CA 1
ATOM 2403 C C . GLU A 1 308 ? -11.880 -28.278 0.910 1.00 54.50 308 GLU A C 1
ATOM 2405 O O . GLU A 1 308 ? -12.465 -27.199 1.090 1.00 54.50 308 GLU A O 1
ATOM 2410 N N . GLU A 1 309 ? -10.913 -28.683 1.739 1.00 45.91 309 GLU A N 1
ATOM 2411 C CA . GLU A 1 309 ? -10.355 -27.837 2.791 1.00 45.91 309 GLU A CA 1
ATOM 2412 C C . GLU A 1 309 ? -9.659 -26.614 2.173 1.00 45.91 309 GLU A C 1
ATOM 2414 O O . GLU A 1 309 ? -8.704 -26.717 1.402 1.00 45.91 309 GLU A O 1
ATOM 2419 N N . MET A 1 310 ? -10.126 -25.420 2.542 1.00 42.88 310 MET A N 1
ATOM 2420 C CA . MET A 1 310 ? -9.510 -24.158 2.138 1.00 42.88 310 MET A CA 1
ATOM 2421 C C . MET A 1 310 ? -8.193 -23.978 2.906 1.00 42.88 310 MET A C 1
ATOM 2423 O O . MET A 1 310 ? -8.172 -23.455 4.021 1.00 42.88 310 MET A O 1
ATOM 2427 N N . ILE A 1 311 ? -7.087 -24.426 2.313 1.00 44.00 311 ILE A N 1
ATOM 2428 C CA . ILE A 1 311 ? -5.739 -24.229 2.851 1.00 44.00 311 ILE A CA 1
ATOM 2429 C C . ILE A 1 311 ? -5.424 -22.730 2.807 1.00 44.00 311 ILE A C 1
ATOM 2431 O O . ILE A 1 311 ? -5.201 -22.161 1.738 1.00 44.00 311 ILE A O 1
ATOM 2435 N N . VAL A 1 312 ? -5.388 -22.077 3.972 1.00 47.78 312 VAL A N 1
ATOM 2436 C CA . VAL A 1 312 ? -4.820 -20.729 4.089 1.00 47.78 312 VAL A CA 1
ATOM 2437 C C . VAL A 1 312 ? -3.324 -20.865 3.802 1.00 47.78 312 VAL A C 1
ATOM 2439 O O . VAL A 1 312 ? -2.645 -21.580 4.543 1.00 47.78 312 VAL A O 1
ATOM 2442 N N . PRO A 1 313 ? -2.788 -20.247 2.736 1.00 52.88 313 PRO A N 1
ATOM 2443 C CA . PRO A 1 313 ? -1.379 -20.384 2.411 1.00 52.88 313 PRO A CA 1
ATOM 2444 C C . PRO A 1 313 ? -0.551 -19.858 3.584 1.00 52.88 313 PRO A C 1
ATOM 2446 O O . PRO A 1 313 ? -0.615 -18.678 3.932 1.00 52.88 313 PRO A O 1
ATOM 2449 N N . ILE A 1 314 ? 0.201 -20.757 4.219 1.00 53.66 314 ILE A N 1
ATOM 2450 C CA . ILE A 1 314 ? 1.180 -20.401 5.241 1.00 53.66 314 ILE A CA 1
ATOM 2451 C C . ILE A 1 314 ? 2.273 -19.618 4.517 1.00 53.66 314 ILE A C 1
ATOM 2453 O O . ILE A 1 314 ? 3.029 -20.173 3.721 1.00 53.66 314 ILE A O 1
ATOM 2457 N N . PHE A 1 315 ? 2.310 -18.310 4.746 1.00 60.81 315 PHE A N 1
ATOM 2458 C CA . PHE A 1 315 ? 3.357 -17.448 4.224 1.00 60.81 315 PHE A CA 1
ATOM 2459 C C . PHE A 1 315 ? 4.665 -17.777 4.942 1.00 60.81 315 PHE A C 1
ATOM 2461 O O . PHE A 1 315 ? 4.793 -17.4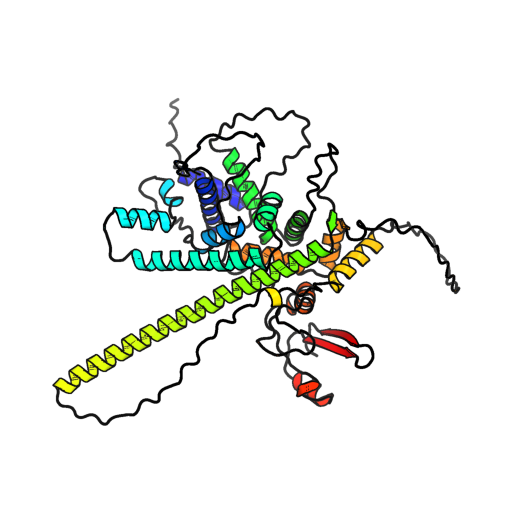94 6.129 1.00 60.81 315 PHE A O 1
ATOM 2468 N N . ASP A 1 316 ? 5.629 -18.367 4.235 1.00 68.56 316 ASP A N 1
ATOM 2469 C CA . ASP A 1 316 ? 7.009 -18.455 4.713 1.00 68.56 316 ASP A CA 1
ATOM 2470 C C . ASP A 1 316 ? 7.633 -17.045 4.649 1.00 68.56 316 ASP A C 1
ATOM 2472 O O . ASP A 1 316 ? 7.857 -16.537 3.540 1.00 68.56 316 ASP A O 1
ATOM 2476 N N . PRO A 1 317 ? 7.903 -16.383 5.791 1.00 64.75 317 PRO A N 1
ATOM 2477 C CA . PRO A 1 317 ? 8.389 -15.007 5.812 1.00 64.75 317 PRO A CA 1
ATOM 2478 C C . PRO A 1 317 ? 9.748 -14.841 5.127 1.00 64.75 317 PRO A C 1
ATOM 2480 O O . PRO A 1 317 ? 10.017 -13.789 4.547 1.00 64.75 317 PRO A O 1
ATOM 2483 N N . GLU A 1 318 ? 10.595 -15.875 5.134 1.00 66.62 318 GLU A N 1
ATOM 2484 C CA . GLU A 1 318 ? 11.898 -15.819 4.464 1.00 66.62 318 GLU A CA 1
ATOM 2485 C C . GLU A 1 318 ? 11.755 -15.873 2.937 1.00 66.62 318 GLU A C 1
ATOM 2487 O O . GLU A 1 318 ? 12.560 -15.284 2.212 1.00 66.62 318 GLU A O 1
ATOM 2492 N N . SER A 1 319 ? 10.688 -16.504 2.435 1.00 69.00 319 SER A N 1
ATOM 2493 C CA . SER A 1 319 ? 10.357 -16.540 1.004 1.00 69.00 319 SER A CA 1
ATOM 2494 C C . SER A 1 319 ? 9.773 -15.219 0.478 1.00 69.00 319 SER A C 1
ATOM 2496 O O . SER A 1 319 ? 9.819 -14.950 -0.728 1.00 69.00 319 SER A O 1
ATOM 2498 N N . LEU A 1 320 ? 9.237 -14.380 1.373 1.00 68.12 320 LEU A N 1
ATOM 2499 C CA . LEU A 1 320 ? 8.570 -13.121 1.029 1.00 68.12 320 LEU A CA 1
ATOM 2500 C C . LEU A 1 320 ? 9.537 -11.987 0.690 1.00 68.12 320 LEU A C 1
ATOM 2502 O O . LEU A 1 320 ? 9.125 -10.996 0.079 1.00 68.12 320 LEU A O 1
ATOM 2506 N N . TYR A 1 321 ? 10.809 -12.114 1.076 1.00 69.69 321 TYR A N 1
ATOM 2507 C CA . TYR A 1 321 ? 11.773 -11.030 0.964 1.00 69.69 321 TYR A CA 1
ATOM 2508 C C . TYR A 1 321 ? 12.974 -11.401 0.077 1.00 69.69 321 TYR A C 1
ATOM 2510 O O . TYR A 1 321 ? 14.001 -11.898 0.550 1.00 69.69 321 TYR A O 1
ATOM 2518 N N . PRO A 1 322 ? 12.875 -11.149 -1.240 1.00 71.81 322 PRO A N 1
ATOM 2519 C CA . PRO A 1 322 ? 13.970 -11.362 -2.173 1.00 71.81 322 PRO A CA 1
ATOM 2520 C C . PRO A 1 322 ? 15.192 -10.529 -1.769 1.00 71.81 322 PRO A C 1
ATOM 2522 O O . PRO A 1 322 ? 15.080 -9.341 -1.485 1.00 71.81 322 PRO A O 1
ATOM 2525 N N . LYS A 1 323 ? 16.391 -11.118 -1.790 1.00 71.31 323 LYS A N 1
ATOM 2526 C CA . LYS A 1 323 ? 17.631 -10.389 -1.450 1.00 71.31 323 LYS A CA 1
ATOM 2527 C C . LYS A 1 323 ? 17.988 -9.290 -2.468 1.00 71.31 323 LYS A C 1
ATOM 2529 O O . LYS A 1 323 ? 18.708 -8.358 -2.119 1.00 71.31 323 LYS A O 1
ATOM 2534 N N . ASP A 1 324 ? 17.426 -9.361 -3.676 1.00 69.62 324 ASP A N 1
ATOM 2535 C CA . ASP A 1 324 ? 17.738 -8.491 -4.818 1.00 69.62 324 ASP A CA 1
ATOM 2536 C C . ASP A 1 324 ? 16.597 -7.515 -5.164 1.00 69.62 324 ASP A C 1
ATOM 2538 O O . ASP A 1 324 ? 16.218 -7.344 -6.326 1.00 69.62 324 ASP A O 1
ATOM 2542 N N . ILE A 1 325 ? 15.996 -6.881 -4.154 1.00 66.31 325 ILE A N 1
ATOM 2543 C CA . ILE A 1 325 ? 14.879 -5.951 -4.370 1.00 66.31 325 ILE A CA 1
ATOM 2544 C C . ILE A 1 325 ? 15.310 -4.736 -5.184 1.00 66.31 325 ILE A C 1
ATOM 2546 O O . ILE A 1 325 ? 16.191 -3.972 -4.793 1.00 66.31 325 ILE A O 1
ATOM 2550 N N . GLY A 1 326 ? 14.615 -4.530 -6.305 1.00 64.44 326 GLY A N 1
ATOM 2551 C CA . GLY A 1 326 ? 14.518 -3.227 -6.952 1.00 64.44 326 GLY A CA 1
ATOM 2552 C C . GLY A 1 326 ? 15.822 -2.676 -7.516 1.00 64.44 326 GLY A C 1
ATOM 2553 O O . GLY A 1 326 ? 15.861 -1.484 -7.800 1.00 64.44 326 GLY A O 1
ATOM 2554 N N . ASN A 1 327 ? 16.864 -3.494 -7.720 1.00 83.88 327 ASN A N 1
ATOM 2555 C CA . ASN A 1 327 ? 18.158 -3.020 -8.231 1.00 83.88 327 ASN A CA 1
ATOM 2556 C C . ASN A 1 327 ? 18.004 -2.152 -9.492 1.00 83.88 327 ASN A C 1
ATOM 2558 O O . ASN A 1 327 ? 18.711 -1.162 -9.633 1.00 83.88 327 ASN A O 1
ATOM 2562 N N . SER A 1 328 ? 17.031 -2.448 -10.363 1.00 86.62 328 SER A N 1
ATOM 2563 C CA . SER A 1 328 ? 16.737 -1.623 -11.541 1.00 86.62 328 SER A CA 1
ATOM 2564 C C . SER A 1 328 ? 16.137 -0.249 -11.209 1.00 86.62 328 SER A C 1
ATOM 2566 O O . SER A 1 328 ? 16.570 0.744 -11.787 1.00 86.62 328 SER A O 1
ATOM 2568 N N . LEU A 1 329 ? 15.165 -0.155 -10.289 1.00 91.31 329 LEU A N 1
ATOM 2569 C CA . LEU A 1 329 ? 14.592 1.135 -9.870 1.00 91.31 329 LEU A CA 1
ATOM 2570 C C . LEU A 1 329 ? 15.591 1.948 -9.045 1.00 91.31 329 LEU A C 1
ATOM 2572 O O . LEU A 1 329 ? 15.711 3.154 -9.240 1.00 91.31 329 LEU A O 1
ATOM 2576 N N . VAL A 1 330 ? 16.346 1.284 -8.168 1.00 94.88 330 VAL A N 1
ATOM 2577 C CA . VAL A 1 330 ? 17.426 1.906 -7.397 1.00 94.88 330 VAL A CA 1
ATOM 2578 C C . VAL A 1 330 ? 18.480 2.470 -8.343 1.00 94.88 330 VAL A C 1
ATOM 2580 O O . VAL A 1 330 ? 18.826 3.642 -8.224 1.00 94.88 330 VAL A O 1
ATOM 2583 N N . GLN A 1 331 ? 18.949 1.679 -9.313 1.00 94.31 331 GLN A N 1
ATOM 2584 C CA . GLN A 1 331 ? 19.926 2.143 -10.295 1.00 94.31 331 GLN A CA 1
ATOM 2585 C C . GLN A 1 331 ? 19.365 3.294 -11.136 1.00 94.31 331 GLN A C 1
ATOM 2587 O O . GLN A 1 331 ? 20.036 4.307 -11.278 1.00 94.31 331 GLN A O 1
ATOM 2592 N N . SER A 1 332 ? 18.111 3.203 -11.595 1.00 93.94 332 SER A N 1
ATOM 2593 C CA . SER A 1 332 ? 17.447 4.292 -12.324 1.00 93.94 332 SER A CA 1
ATOM 2594 C C . SER A 1 332 ? 17.418 5.600 -11.525 1.00 93.94 332 SER A C 1
ATOM 2596 O O . SER A 1 332 ? 17.715 6.663 -12.071 1.00 93.94 332 SER A O 1
ATOM 2598 N N . LEU A 1 333 ? 17.107 5.537 -10.227 1.00 95.69 333 LEU A N 1
ATOM 2599 C CA . LEU A 1 333 ? 17.108 6.705 -9.346 1.00 95.69 333 LEU A CA 1
ATOM 2600 C C . LEU A 1 333 ? 18.523 7.281 -9.158 1.00 95.69 333 LEU A C 1
ATOM 2602 O O . LEU A 1 333 ? 18.704 8.501 -9.156 1.00 95.69 333 LEU A O 1
ATOM 2606 N N . LEU A 1 334 ? 19.538 6.424 -9.027 1.00 95.44 334 LEU A N 1
ATOM 2607 C CA . LEU A 1 334 ? 20.937 6.846 -8.903 1.00 95.44 334 LEU A CA 1
ATOM 2608 C C . LEU A 1 334 ? 21.483 7.458 -10.203 1.00 95.44 334 LEU A C 1
ATOM 2610 O O . LEU A 1 334 ? 22.179 8.477 -10.155 1.00 95.44 334 LEU A O 1
ATOM 2614 N N . ASP A 1 335 ? 21.127 6.898 -11.357 1.00 94.94 335 ASP A N 1
ATOM 2615 C CA . ASP A 1 335 ? 21.492 7.422 -12.676 1.00 94.94 335 ASP A CA 1
ATOM 2616 C C . ASP A 1 335 ? 20.842 8.796 -12.909 1.00 94.94 335 ASP A C 1
ATOM 2618 O O . ASP A 1 335 ? 21.497 9.748 -13.350 1.00 94.94 335 ASP A O 1
ATOM 2622 N N . TYR A 1 336 ? 19.569 8.942 -12.525 1.00 95.25 336 TYR A N 1
ATOM 2623 C CA . TYR A 1 336 ? 18.858 10.220 -12.569 1.00 95.25 336 TYR A CA 1
ATOM 2624 C C . TYR A 1 336 ? 19.500 11.266 -11.640 1.00 95.25 336 TYR A C 1
ATOM 2626 O O . TYR A 1 336 ? 19.722 12.410 -12.034 1.00 95.25 336 TYR A O 1
ATOM 2634 N N . SER A 1 337 ? 19.878 10.872 -10.420 1.00 94.31 337 SER A N 1
ATOM 2635 C CA . SER A 1 337 ? 20.595 11.745 -9.478 1.00 94.31 337 SER A CA 1
ATOM 2636 C C . SER A 1 337 ? 21.946 12.211 -10.038 1.00 94.31 337 SER A C 1
ATOM 2638 O O . SER A 1 337 ? 22.300 13.389 -9.954 1.00 94.31 337 SER A O 1
ATOM 2640 N N . SER A 1 338 ? 22.687 11.300 -10.673 1.00 93.75 338 SER A N 1
ATOM 2641 C CA . SER A 1 338 ? 24.007 11.581 -11.252 1.00 93.75 338 SER A CA 1
ATOM 2642 C C . SER A 1 338 ? 23.931 12.541 -12.442 1.00 93.75 338 SER A C 1
ATOM 2644 O O . SER A 1 338 ? 24.791 13.408 -12.594 1.00 93.75 338 SER A O 1
ATOM 2646 N N . THR A 1 339 ? 22.889 12.424 -13.267 1.00 93.19 339 THR A N 1
ATOM 2647 C CA . THR A 1 339 ? 22.671 13.296 -14.433 1.00 93.19 339 THR A CA 1
ATOM 2648 C C . THR A 1 339 ? 22.108 14.665 -14.047 1.00 93.19 339 THR A C 1
ATOM 2650 O O . THR A 1 339 ? 22.545 15.676 -14.594 1.00 93.19 339 THR A O 1
ATOM 2653 N N . SER A 1 340 ? 21.209 14.730 -13.059 1.00 90.12 340 SER A N 1
ATOM 2654 C CA . SER A 1 340 ? 20.594 15.985 -12.602 1.00 90.12 340 SER A CA 1
ATOM 2655 C C . SER A 1 340 ? 21.561 16.930 -11.880 1.00 90.12 340 SER A C 1
ATOM 2657 O O . SER A 1 340 ? 21.300 18.131 -11.827 1.00 90.12 340 SER A O 1
ATOM 2659 N N . ASN A 1 341 ? 22.649 16.417 -11.298 1.00 81.12 341 ASN A N 1
ATOM 2660 C CA . ASN A 1 341 ? 23.630 17.230 -10.571 1.00 81.12 341 ASN A CA 1
ATOM 2661 C C . ASN A 1 341 ? 24.648 17.929 -11.482 1.00 81.12 341 ASN A C 1
ATOM 2663 O O . ASN A 1 341 ? 25.499 18.672 -10.987 1.00 81.12 341 ASN A O 1
ATOM 2667 N N . GLN A 1 342 ? 24.585 17.723 -12.801 1.00 73.19 342 GLN A N 1
ATOM 2668 C CA . GLN A 1 342 ? 25.398 18.523 -13.704 1.00 73.19 342 GLN A CA 1
ATOM 2669 C C . GLN A 1 342 ? 24.840 19.951 -13.724 1.00 73.19 342 GLN A C 1
ATOM 2671 O O . GLN A 1 342 ? 23.683 20.136 -14.110 1.00 73.19 342 GLN A O 1
ATOM 2676 N N . PRO A 1 343 ? 25.615 20.969 -13.294 1.00 66.25 343 PRO A N 1
ATOM 2677 C CA . PRO A 1 343 ? 25.170 22.349 -13.387 1.00 66.25 343 PRO A CA 1
ATOM 2678 C C . PRO A 1 343 ? 24.804 22.589 -14.844 1.00 66.25 343 PRO A C 1
ATOM 2680 O O . PRO A 1 343 ? 25.628 22.324 -15.725 1.00 66.25 343 PRO A O 1
ATOM 2683 N N . ALA A 1 344 ? 23.564 23.026 -15.086 1.00 56.75 344 ALA A N 1
ATOM 2684 C CA . ALA A 1 344 ? 23.080 23.386 -16.407 1.00 56.75 344 ALA A CA 1
ATOM 2685 C C . ALA A 1 344 ? 24.036 24.434 -16.974 1.00 56.75 344 ALA A C 1
ATOM 2687 O O . ALA A 1 344 ? 23.931 25.624 -16.684 1.00 56.75 344 ALA A O 1
ATOM 2688 N N . SER A 1 345 ? 25.045 23.968 -17.704 1.00 50.06 345 SER A N 1
ATOM 2689 C CA . SER A 1 345 ? 26.037 24.829 -18.310 1.00 50.06 345 SER A CA 1
ATOM 2690 C C . SER A 1 345 ? 25.265 25.598 -19.368 1.00 50.06 345 SER A C 1
ATOM 2692 O O . SER A 1 345 ? 24.665 24.960 -20.238 1.00 50.06 345 SER A O 1
ATOM 2694 N N . PRO A 1 346 ? 25.180 26.935 -19.282 1.00 51.56 346 PRO A N 1
ATOM 2695 C CA . PRO A 1 346 ? 24.427 27.711 -20.247 1.00 51.56 346 PRO A CA 1
ATOM 2696 C C . PRO A 1 346 ? 25.155 27.621 -21.591 1.00 51.56 346 PRO A C 1
ATOM 2698 O O . PRO A 1 346 ? 26.046 28.408 -21.895 1.00 51.56 346 PRO A O 1
ATOM 2701 N N . SER A 1 347 ? 24.790 26.626 -22.396 1.00 44.53 347 SER A N 1
ATOM 2702 C CA . SER A 1 347 ? 25.232 26.464 -23.776 1.00 44.53 347 SER A CA 1
ATOM 2703 C C . SER A 1 347 ? 24.474 27.462 -24.654 1.00 44.53 347 SER A C 1
ATOM 2705 O O . SER A 1 347 ? 23.590 27.100 -25.429 1.00 44.53 347 SER A O 1
ATOM 2707 N N . TYR A 1 348 ? 24.819 28.742 -24.526 1.00 49.12 348 TYR A N 1
ATOM 2708 C CA . TYR A 1 348 ? 24.607 29.715 -25.591 1.00 49.12 348 TYR A CA 1
ATOM 2709 C C . TYR A 1 348 ? 25.795 29.618 -26.548 1.00 49.12 348 TYR A C 1
ATOM 2711 O O . TYR A 1 348 ? 26.891 30.064 -26.222 1.00 49.12 348 TYR A O 1
ATOM 2719 N N . GLY A 1 349 ? 25.593 29.041 -27.732 1.00 47.19 349 GLY A N 1
ATOM 2720 C CA . GLY A 1 349 ? 26.632 29.040 -28.759 1.00 47.19 349 GLY A CA 1
ATOM 2721 C C . GLY A 1 349 ? 26.353 28.096 -29.914 1.00 47.19 349 GLY A C 1
ATOM 2722 O O . GLY A 1 349 ? 26.672 26.916 -29.855 1.00 47.19 349 GLY A O 1
ATOM 2723 N N . MET A 1 350 ? 25.775 28.639 -30.981 1.00 48.97 350 MET A N 1
ATOM 2724 C CA . MET A 1 350 ? 25.705 28.011 -32.298 1.00 48.97 350 MET A CA 1
ATOM 2725 C C . MET A 1 350 ? 27.093 27.585 -32.804 1.00 48.97 350 MET A C 1
ATOM 2727 O O . MET A 1 350 ? 28.020 28.387 -32.692 1.00 48.97 350 MET A O 1
ATOM 2731 N N . SER A 1 351 ? 27.210 26.397 -33.425 1.00 41.59 351 SER A N 1
ATOM 2732 C CA . SER A 1 351 ? 27.872 26.125 -34.732 1.00 41.59 351 SER A CA 1
ATOM 2733 C C . SER A 1 351 ? 28.407 24.685 -34.865 1.00 41.59 351 SER A C 1
ATOM 2735 O O . SER A 1 351 ? 29.357 24.318 -34.186 1.00 41.59 351 SER A O 1
ATOM 2737 N N . GLY A 1 352 ? 27.904 23.947 -35.865 1.00 37.12 352 GLY A N 1
ATOM 2738 C CA . GLY A 1 352 ? 28.704 23.023 -36.692 1.00 37.12 352 GLY A CA 1
ATOM 2739 C C . GLY A 1 352 ? 28.770 21.531 -36.300 1.00 37.12 352 GLY A C 1
ATOM 2740 O O . GLY A 1 352 ? 29.077 21.213 -35.155 1.00 37.12 352 GLY A O 1
ATOM 2741 N N . PRO A 1 353 ? 28.568 20.590 -37.252 1.00 46.81 353 PRO A N 1
ATOM 2742 C CA . PRO A 1 353 ? 28.805 19.169 -37.030 1.00 46.81 353 PRO A CA 1
ATOM 2743 C C . PRO A 1 353 ? 30.284 18.845 -37.284 1.00 46.81 353 PRO A C 1
ATOM 2745 O O . PRO A 1 353 ? 30.760 18.934 -38.415 1.00 46.81 353 PRO A O 1
ATOM 2748 N N . ALA A 1 354 ? 31.013 18.446 -36.242 1.00 37.88 354 ALA A N 1
ATOM 2749 C CA . ALA A 1 354 ? 32.357 17.891 -36.372 1.00 37.88 354 ALA A CA 1
ATOM 2750 C C . ALA A 1 354 ? 32.401 16.471 -35.791 1.00 37.88 354 ALA A C 1
ATOM 2752 O O . ALA A 1 354 ? 32.189 16.254 -34.601 1.00 37.88 354 ALA A O 1
ATOM 2753 N N . LEU A 1 355 ? 32.686 15.511 -36.672 1.00 46.78 355 LEU A N 1
ATOM 2754 C CA . LEU A 1 355 ? 33.183 14.176 -36.348 1.00 46.78 355 LEU A CA 1
ATOM 2755 C C . LEU A 1 355 ? 34.546 14.284 -35.644 1.00 46.78 355 LEU A C 1
ATOM 2757 O O . LEU A 1 355 ? 35.452 14.883 -36.218 1.00 46.78 355 LEU A O 1
ATOM 2761 N N . ASN A 1 356 ? 34.711 13.665 -34.469 1.00 38.31 356 ASN A N 1
ATOM 2762 C CA . ASN A 1 356 ? 35.955 12.994 -34.040 1.00 38.31 356 ASN A CA 1
ATOM 2763 C C . ASN A 1 356 ? 35.777 12.319 -32.666 1.00 38.31 356 ASN A C 1
ATOM 2765 O O . ASN A 1 356 ? 35.279 12.927 -31.728 1.00 38.31 356 ASN A O 1
ATOM 2769 N N . GLN A 1 357 ? 35.949 10.997 -32.595 1.00 35.81 357 GLN A N 1
ATOM 2770 C CA . GLN A 1 357 ? 37.188 10.262 -32.263 1.00 35.81 357 GLN A CA 1
ATOM 2771 C C . GLN A 1 357 ? 37.485 10.169 -30.755 1.00 35.81 357 GLN A C 1
ATOM 2773 O O . GLN A 1 357 ? 37.982 11.095 -30.126 1.00 35.81 357 GLN A O 1
ATOM 2778 N N . SER A 1 358 ? 37.186 8.978 -30.224 1.00 47.34 358 SER A N 1
ATOM 2779 C CA . SER A 1 358 ? 38.024 8.161 -29.331 1.00 47.34 358 SER A CA 1
ATOM 2780 C C . SER A 1 358 ? 39.173 8.855 -28.585 1.00 47.34 358 SER A C 1
ATOM 2782 O O . SER A 1 358 ? 40.236 9.101 -29.152 1.00 47.34 358 SER A O 1
ATOM 2784 N N . GLY A 1 359 ? 39.000 9.010 -27.270 1.00 36.56 359 GLY A N 1
ATOM 2785 C CA . GLY A 1 359 ? 40.051 9.373 -26.321 1.00 36.56 359 GLY A CA 1
ATOM 2786 C C . GLY A 1 359 ? 39.821 8.711 -24.963 1.00 36.56 359 GLY A C 1
ATOM 2787 O O . GLY A 1 359 ? 39.343 9.347 -24.030 1.00 36.56 359 GLY A O 1
ATOM 2788 N N . LEU A 1 360 ? 40.155 7.420 -24.862 1.00 47.72 360 LEU A N 1
ATOM 2789 C CA . LEU A 1 360 ? 40.301 6.690 -23.599 1.00 47.72 360 LEU A CA 1
ATOM 2790 C C . LEU A 1 360 ? 41.404 7.356 -22.765 1.00 47.72 360 LEU A C 1
ATOM 2792 O O . LEU A 1 360 ? 42.588 7.171 -23.029 1.00 47.72 360 LEU A O 1
ATOM 2796 N N . SER A 1 361 ? 41.014 8.127 -21.754 1.00 40.88 361 SER A N 1
ATOM 2797 C CA . SER A 1 361 ? 41.914 8.598 -20.700 1.00 40.88 361 SER A CA 1
ATOM 2798 C C . SER A 1 361 ? 41.458 7.998 -19.374 1.00 40.88 361 SER A C 1
ATOM 2800 O O . SER A 1 361 ? 40.546 8.473 -18.706 1.00 40.88 361 SER A O 1
ATOM 2802 N N . SER A 1 362 ? 42.094 6.881 -19.028 1.00 48.19 362 SER A N 1
ATOM 2803 C CA . SER A 1 362 ? 41.978 6.196 -17.746 1.00 48.19 362 SER A CA 1
ATOM 2804 C C . SER A 1 362 ? 42.684 7.015 -16.663 1.00 48.19 362 SER A C 1
ATOM 2806 O O . SER A 1 362 ? 43.893 6.880 -16.460 1.00 48.19 362 SER A O 1
ATOM 2808 N N . SER A 1 363 ? 41.946 7.880 -15.971 1.00 44.12 363 SER A N 1
ATOM 2809 C CA . SER A 1 363 ? 42.424 8.523 -14.750 1.00 44.12 363 SER A CA 1
ATOM 2810 C C . SER A 1 363 ? 42.195 7.590 -13.555 1.00 44.12 363 SER A C 1
ATOM 2812 O O . SER A 1 363 ? 41.097 7.459 -13.019 1.00 44.12 363 SER A O 1
ATOM 2814 N N . SER A 1 364 ? 43.267 6.919 -13.126 1.00 51.22 364 SER A N 1
ATOM 2815 C CA . SER A 1 364 ? 43.351 6.247 -11.824 1.00 51.22 364 SER A CA 1
ATOM 2816 C C . SER A 1 364 ? 43.326 7.294 -10.706 1.00 51.22 364 SER A C 1
ATOM 2818 O O . SER A 1 364 ? 44.368 7.742 -10.235 1.00 51.22 364 SER A O 1
ATOM 2820 N N . GLY A 1 365 ? 42.126 7.725 -10.319 1.00 42.72 365 GLY A N 1
ATOM 2821 C CA . GLY A 1 365 ? 41.872 8.583 -9.164 1.00 42.72 365 GLY A CA 1
ATOM 2822 C C . GLY A 1 365 ? 41.445 7.761 -7.949 1.00 42.72 365 GLY A C 1
ATOM 2823 O O . GLY A 1 365 ? 40.624 6.854 -8.060 1.00 42.72 365 GLY A O 1
ATOM 2824 N N . ASN A 1 366 ? 42.030 8.075 -6.795 1.00 46.59 366 ASN A N 1
ATOM 2825 C CA . ASN A 1 366 ? 41.803 7.459 -5.487 1.00 46.59 366 ASN A CA 1
ATOM 2826 C C . ASN A 1 366 ? 40.340 7.050 -5.227 1.00 46.59 366 ASN A C 1
ATOM 2828 O O . ASN A 1 366 ? 39.448 7.896 -5.191 1.00 46.59 366 ASN A O 1
ATOM 2832 N N . LYS A 1 367 ? 40.121 5.755 -4.945 1.00 45.97 367 LYS A N 1
ATOM 2833 C CA . LYS A 1 367 ? 38.884 5.218 -4.355 1.00 45.97 367 LYS A CA 1
ATOM 2834 C C . LYS A 1 367 ? 38.731 5.749 -2.924 1.00 45.97 367 LYS A C 1
ATOM 2836 O O . LYS A 1 367 ? 38.963 5.023 -1.960 1.00 45.97 367 LYS A O 1
ATOM 2841 N N . ALA A 1 368 ? 38.347 7.016 -2.771 1.00 48.00 368 ALA A N 1
ATOM 2842 C CA . ALA A 1 368 ? 37.655 7.441 -1.564 1.00 48.00 368 ALA A CA 1
ATOM 2843 C C . ALA A 1 368 ? 36.465 6.488 -1.404 1.00 48.00 368 ALA A C 1
ATOM 2845 O O . ALA A 1 368 ? 35.721 6.258 -2.358 1.00 48.00 368 ALA A O 1
ATOM 2846 N N . THR A 1 369 ? 36.361 5.834 -0.251 1.00 49.66 369 THR A N 1
ATOM 2847 C CA . THR A 1 369 ? 35.312 4.860 0.054 1.00 49.66 369 THR A CA 1
ATOM 2848 C C . THR A 1 369 ? 33.959 5.550 -0.076 1.00 49.66 369 THR A C 1
ATOM 2850 O O . THR A 1 369 ? 33.518 6.234 0.843 1.00 49.66 369 THR A O 1
ATOM 2853 N N . ASN A 1 370 ? 33.354 5.403 -1.254 1.00 57.31 370 ASN A N 1
ATOM 2854 C CA . ASN A 1 370 ? 32.211 6.146 -1.773 1.00 57.31 370 ASN A CA 1
ATOM 2855 C C . ASN A 1 370 ? 30.909 5.693 -1.089 1.00 57.31 370 ASN A C 1
ATOM 2857 O O . ASN A 1 370 ? 29.979 5.233 -1.735 1.00 57.31 370 ASN A O 1
ATOM 2861 N N . ARG A 1 371 ? 30.863 5.723 0.249 1.00 58.47 371 ARG A N 1
ATOM 2862 C CA . ARG A 1 371 ? 29.665 5.357 1.022 1.00 58.47 371 ARG A CA 1
ATOM 2863 C C . ARG A 1 371 ? 28.519 6.353 0.815 1.00 58.47 371 ARG A C 1
ATOM 2865 O O . ARG A 1 371 ? 27.369 5.977 1.018 1.00 58.47 371 ARG A O 1
ATOM 2872 N N . ASP A 1 372 ? 28.827 7.562 0.351 1.00 66.75 372 ASP A N 1
ATOM 2873 C CA . ASP A 1 372 ? 27.845 8.613 0.081 1.00 66.75 372 ASP A CA 1
ATOM 2874 C C . ASP A 1 372 ? 27.271 8.563 -1.348 1.00 66.75 372 ASP A C 1
ATOM 2876 O O . ASP A 1 372 ? 26.315 9.281 -1.632 1.00 66.75 372 ASP A O 1
ATOM 2880 N N . SER A 1 373 ? 27.765 7.687 -2.243 1.00 75.50 373 SER A N 1
ATOM 2881 C CA . SER A 1 373 ? 27.300 7.633 -3.646 1.00 75.50 373 SER A CA 1
ATOM 2882 C C . SER A 1 373 ? 25.835 7.254 -3.820 1.00 75.50 373 SER A C 1
ATOM 2884 O O . SER A 1 373 ? 25.281 7.451 -4.896 1.00 75.50 373 SER A O 1
ATOM 2886 N N . ASN A 1 374 ? 25.213 6.685 -2.789 1.00 92.25 374 ASN A N 1
ATOM 2887 C CA . ASN A 1 374 ? 23.864 6.134 -2.886 1.00 92.25 374 ASN A CA 1
ATOM 2888 C C . ASN A 1 374 ? 22.803 7.037 -2.244 1.00 92.25 374 ASN A C 1
ATOM 2890 O O . ASN A 1 374 ? 21.661 6.611 -2.073 1.00 92.25 374 ASN A O 1
ATOM 2894 N N . MET A 1 375 ? 23.179 8.255 -1.850 1.00 93.69 375 MET A N 1
ATOM 2895 C CA . MET A 1 375 ? 22.283 9.231 -1.237 1.00 93.69 375 MET A CA 1
ATOM 2896 C C . MET A 1 375 ? 21.586 10.076 -2.304 1.00 93.69 375 MET A C 1
ATOM 2898 O O . MET A 1 375 ? 22.206 10.528 -3.265 1.00 93.69 375 MET A O 1
ATOM 2902 N N . VAL A 1 376 ? 20.293 10.327 -2.115 1.00 94.69 376 VAL A N 1
ATOM 2903 C CA . VAL A 1 376 ? 19.467 11.110 -3.038 1.00 94.69 376 VAL A CA 1
ATOM 2904 C C . VAL A 1 376 ? 18.733 12.197 -2.269 1.00 94.69 376 VAL A C 1
ATOM 2906 O O . VAL A 1 376 ? 18.269 11.965 -1.153 1.00 94.69 376 VAL A O 1
ATOM 2909 N N . SER A 1 377 ? 18.653 13.398 -2.847 1.00 94.56 377 SER A N 1
ATOM 2910 C CA . SER A 1 377 ? 17.925 14.512 -2.240 1.00 94.56 377 SER A CA 1
ATOM 2911 C C . SER A 1 377 ? 16.415 14.378 -2.445 1.00 94.56 377 SER A C 1
ATOM 2913 O O . SER A 1 377 ? 15.963 13.764 -3.414 1.00 94.56 377 SER A O 1
ATOM 2915 N N . LEU A 1 378 ? 15.621 15.007 -1.573 1.00 95.25 378 LEU A N 1
ATOM 2916 C CA . LEU A 1 378 ? 14.157 14.966 -1.674 1.00 95.25 378 LEU A CA 1
ATOM 2917 C C . LEU A 1 378 ? 13.651 15.445 -3.045 1.00 95.25 378 LEU A C 1
ATOM 2919 O O . LEU A 1 378 ? 12.779 14.816 -3.631 1.00 95.25 378 LEU A O 1
ATOM 2923 N N . ASN A 1 379 ? 14.204 16.537 -3.580 1.00 95.62 379 ASN A N 1
ATOM 2924 C CA . ASN A 1 379 ? 13.751 17.093 -4.859 1.00 95.62 379 ASN A CA 1
ATOM 2925 C C . ASN A 1 379 ? 14.043 16.146 -6.040 1.00 95.62 379 ASN A C 1
ATOM 2927 O O . ASN A 1 379 ? 13.185 15.935 -6.900 1.00 95.62 379 ASN A O 1
ATOM 2931 N N . ILE A 1 380 ? 15.230 15.528 -6.044 1.00 96.50 380 ILE A N 1
ATOM 2932 C CA . ILE A 1 380 ? 15.597 14.527 -7.053 1.00 96.50 380 ILE A CA 1
ATOM 2933 C C . ILE A 1 380 ? 14.644 13.333 -6.965 1.00 96.50 380 ILE A C 1
ATOM 2935 O O . ILE A 1 380 ? 14.108 12.918 -7.988 1.00 96.50 380 ILE A O 1
ATOM 2939 N N . PHE A 1 381 ? 14.377 12.830 -5.755 1.00 97.38 381 PHE A N 1
ATOM 2940 C CA . PHE A 1 381 ? 13.456 11.713 -5.546 1.00 97.38 381 PHE A CA 1
ATOM 2941 C C . PHE A 1 381 ? 12.035 12.021 -6.033 1.00 97.38 381 PHE A C 1
ATOM 2943 O O . PHE A 1 381 ? 11.466 11.225 -6.776 1.00 97.38 381 PHE A O 1
ATOM 2950 N N . LEU A 1 382 ? 11.483 13.187 -5.677 1.00 96.88 382 LEU A N 1
ATOM 2951 C CA . LEU A 1 382 ? 10.149 13.601 -6.120 1.00 96.88 382 LEU A CA 1
ATOM 2952 C C . LEU A 1 382 ? 10.070 13.672 -7.651 1.00 96.88 382 LEU A C 1
ATOM 2954 O O . LEU A 1 382 ? 9.210 13.030 -8.246 1.00 96.88 382 LEU A O 1
ATOM 2958 N N . THR A 1 383 ? 11.005 14.373 -8.294 1.00 96.62 383 THR A N 1
ATOM 2959 C CA . THR A 1 383 ? 10.993 14.556 -9.757 1.00 96.62 383 THR A CA 1
ATOM 2960 C C . THR A 1 383 ? 11.205 13.235 -10.506 1.00 96.62 383 THR A C 1
ATOM 2962 O O . THR A 1 383 ? 10.540 12.961 -11.508 1.00 96.62 383 THR A O 1
ATOM 2965 N N . TRP A 1 384 ? 12.103 12.381 -10.008 1.00 97.50 384 TRP A N 1
ATOM 2966 C CA . TRP A 1 384 ? 12.304 11.043 -10.559 1.00 97.50 384 TRP A CA 1
ATOM 2967 C C . TRP A 1 384 ? 11.043 10.187 -10.423 1.00 97.50 384 TRP A C 1
ATOM 2969 O O . TRP A 1 384 ? 10.608 9.579 -11.396 1.00 97.50 384 TRP A O 1
ATOM 2979 N N . SER A 1 385 ? 10.412 10.168 -9.245 1.00 97.25 385 SER A N 1
ATOM 2980 C CA . SER A 1 385 ? 9.220 9.345 -9.020 1.00 97.25 385 SER A CA 1
ATOM 2981 C C . SER A 1 385 ? 8.068 9.749 -9.941 1.00 97.25 385 SER A C 1
ATOM 2983 O O . SER A 1 385 ? 7.434 8.886 -10.530 1.00 97.25 385 SER A O 1
ATOM 2985 N N . GLU A 1 386 ? 7.859 11.046 -10.173 1.00 96.12 386 GLU A N 1
ATOM 2986 C CA . GLU A 1 386 ? 6.808 11.543 -11.070 1.00 96.12 386 GLU A CA 1
ATOM 2987 C C . GLU A 1 386 ? 7.017 11.146 -12.534 1.00 96.12 386 GLU A C 1
ATOM 2989 O O . GLU A 1 386 ? 6.045 11.007 -13.274 1.00 96.12 386 GLU A O 1
ATOM 2994 N N . SER A 1 387 ? 8.270 10.967 -12.954 1.00 95.62 387 SER A N 1
ATOM 2995 C CA . SER A 1 387 ? 8.619 10.651 -14.342 1.00 95.62 387 SER A CA 1
ATOM 2996 C C . SER A 1 387 ? 8.792 9.155 -14.605 1.00 95.62 387 SER A C 1
ATOM 2998 O O . SER A 1 387 ? 8.437 8.689 -15.685 1.00 95.62 387 SER A O 1
ATOM 3000 N N . VAL A 1 388 ? 9.324 8.399 -13.641 1.00 95.62 388 VAL A N 1
ATOM 3001 C CA . VAL A 1 388 ? 9.709 6.989 -13.820 1.00 95.62 388 VAL A CA 1
ATOM 3002 C C . VAL A 1 388 ? 8.762 6.026 -13.103 1.00 95.62 388 VAL A C 1
ATOM 3004 O O . VAL A 1 388 ? 8.474 4.951 -13.625 1.00 95.62 388 VAL A O 1
ATOM 3007 N N . ALA A 1 389 ? 8.276 6.388 -11.915 1.00 96.50 389 ALA A N 1
ATOM 3008 C CA . ALA A 1 389 ? 7.497 5.506 -11.045 1.00 96.50 389 ALA A CA 1
ATOM 3009 C C . ALA A 1 389 ? 6.318 6.254 -10.383 1.00 96.50 389 ALA A C 1
ATOM 3011 O O . ALA A 1 389 ? 6.273 6.381 -9.154 1.00 96.50 389 ALA A O 1
ATOM 3012 N N . PRO A 1 390 ? 5.359 6.783 -11.168 1.00 96.38 390 PRO A N 1
ATOM 3013 C CA . PRO A 1 390 ? 4.324 7.686 -10.661 1.00 96.38 390 PRO A CA 1
ATOM 3014 C C . PRO A 1 390 ? 3.375 7.038 -9.644 1.00 96.38 390 PRO A C 1
ATOM 3016 O O . PRO A 1 390 ? 2.738 7.751 -8.873 1.00 96.38 390 PRO A O 1
ATOM 3019 N N . CYS A 1 391 ? 3.289 5.703 -9.598 1.00 97.19 391 CYS A N 1
ATOM 3020 C CA . CYS A 1 391 ? 2.451 4.984 -8.631 1.00 97.19 391 CYS A CA 1
ATOM 3021 C C . CYS A 1 391 ? 3.176 4.695 -7.306 1.00 97.19 391 CYS A C 1
ATOM 3023 O O . CYS A 1 391 ? 2.585 4.121 -6.394 1.00 97.19 391 CYS A O 1
ATOM 3025 N N . LEU A 1 392 ? 4.442 5.105 -7.159 1.00 97.00 392 LEU A N 1
ATOM 3026 C CA . LEU A 1 392 ? 5.222 4.860 -5.944 1.00 97.00 392 LEU A CA 1
ATOM 3027 C C . LEU A 1 392 ? 4.598 5.528 -4.710 1.00 97.00 392 LEU A C 1
ATOM 3029 O O . LEU A 1 392 ? 4.601 4.952 -3.624 1.00 97.00 392 LEU A O 1
ATOM 3033 N N . SER A 1 393 ? 4.009 6.719 -4.873 1.00 97.00 393 SER A N 1
ATOM 3034 C CA . SER A 1 393 ? 3.314 7.412 -3.780 1.00 97.00 393 SER A CA 1
ATOM 3035 C C . SER A 1 393 ? 2.131 6.611 -3.242 1.00 97.00 393 SER A C 1
ATOM 3037 O O . SER A 1 393 ? 1.904 6.590 -2.033 1.00 97.00 393 SER A O 1
ATOM 3039 N N . SER A 1 394 ? 1.414 5.919 -4.132 1.00 97.12 394 SER A N 1
ATOM 3040 C CA . SER A 1 394 ? 0.225 5.141 -3.791 1.00 97.12 394 SER A CA 1
ATOM 3041 C C . SER A 1 394 ? 0.537 3.981 -2.845 1.00 97.12 394 SER A C 1
ATOM 3043 O O . SER A 1 394 ? -0.372 3.520 -2.165 1.00 97.12 394 SER A O 1
ATOM 3045 N N . CYS A 1 395 ? 1.794 3.528 -2.744 1.00 97.81 395 CYS A N 1
ATOM 3046 C CA . CYS A 1 395 ? 2.191 2.469 -1.810 1.00 97.81 395 CYS A CA 1
ATOM 3047 C C . CYS A 1 395 ? 1.940 2.881 -0.353 1.00 97.81 395 CYS A C 1
ATOM 3049 O O . CYS A 1 395 ? 1.312 2.143 0.401 1.00 97.81 395 CYS A O 1
ATOM 3051 N N . LEU A 1 396 ? 2.397 4.080 0.035 1.00 97.44 396 LEU A N 1
ATOM 3052 C CA . LEU A 1 396 ? 2.155 4.602 1.381 1.00 97.44 396 LEU A CA 1
ATOM 3053 C C . LEU A 1 396 ? 0.688 5.000 1.555 1.00 97.44 396 LEU A C 1
ATOM 3055 O O . LEU A 1 396 ? 0.093 4.672 2.576 1.00 97.44 396 LEU A O 1
ATOM 3059 N N . GLU A 1 397 ? 0.105 5.680 0.564 1.00 96.69 397 GLU A N 1
ATOM 3060 C CA . GLU A 1 397 ? -1.279 6.158 0.663 1.00 96.69 397 GLU A CA 1
ATOM 3061 C C . GLU A 1 397 ? -2.269 5.004 0.852 1.00 96.69 397 GLU A C 1
ATOM 3063 O O . GLU A 1 397 ? -3.135 5.085 1.722 1.00 96.69 397 GLU A O 1
ATOM 3068 N N . THR A 1 398 ? -2.095 3.911 0.103 1.00 97.19 398 THR A N 1
ATOM 3069 C CA . THR A 1 398 ? -2.936 2.713 0.220 1.00 97.19 398 THR A CA 1
ATOM 3070 C C . THR A 1 398 ? -2.736 2.038 1.565 1.00 97.19 398 THR A C 1
ATOM 3072 O O . THR A 1 398 ? -3.716 1.802 2.264 1.00 97.19 398 THR A O 1
ATOM 3075 N N . PHE A 1 399 ? -1.487 1.807 1.980 1.00 97.25 399 PHE A N 1
ATOM 3076 C CA . PHE A 1 399 ? -1.201 1.168 3.264 1.00 97.25 399 PHE A CA 1
ATOM 3077 C C . PHE A 1 399 ? -1.817 1.933 4.445 1.00 97.25 399 PHE A C 1
ATOM 3079 O O . PHE A 1 399 ? -2.508 1.357 5.284 1.00 97.25 399 PHE A O 1
ATOM 3086 N N . ILE A 1 400 ? -1.632 3.256 4.483 1.00 96.00 400 ILE A N 1
ATOM 3087 C CA . ILE A 1 400 ? -2.197 4.108 5.534 1.00 96.00 400 ILE A CA 1
ATOM 3088 C C . ILE A 1 400 ? -3.724 4.150 5.440 1.00 96.00 400 ILE A C 1
ATOM 3090 O O . ILE A 1 400 ? -4.394 4.070 6.465 1.00 96.00 400 ILE A O 1
ATOM 3094 N N . HIS A 1 401 ? -4.305 4.216 4.240 1.00 94.50 401 HIS A N 1
ATOM 3095 C CA . HIS A 1 401 ? -5.760 4.152 4.091 1.00 94.50 401 HIS A CA 1
ATOM 3096 C C . HIS A 1 401 ? -6.331 2.845 4.655 1.00 94.50 401 HIS A C 1
ATOM 3098 O O . HIS A 1 401 ? -7.303 2.892 5.403 1.00 94.50 401 HIS A O 1
ATOM 3104 N N . ARG A 1 402 ? -5.703 1.699 4.365 1.00 94.19 402 ARG A N 1
ATOM 3105 C 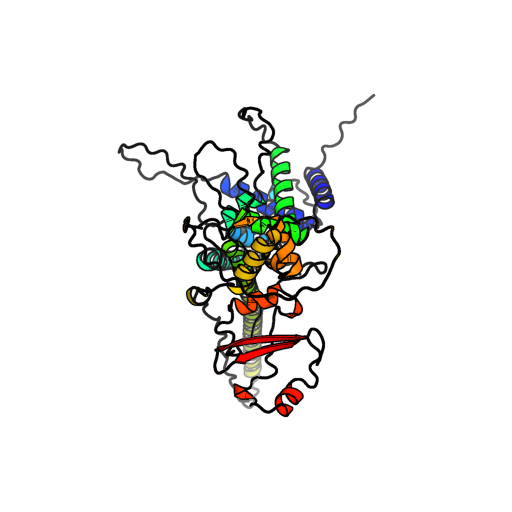CA . ARG A 1 402 ? -6.133 0.386 4.874 1.00 94.19 402 ARG A CA 1
ATOM 3106 C C . ARG A 1 402 ? -6.078 0.297 6.398 1.00 94.19 402 ARG A C 1
ATOM 3108 O O . ARG A 1 402 ? -7.000 -0.247 6.989 1.00 94.19 402 ARG A O 1
ATOM 3115 N N . ILE A 1 403 ? -5.063 0.885 7.032 1.00 93.25 403 ILE A N 1
ATOM 3116 C CA . ILE A 1 403 ? -4.945 0.908 8.499 1.00 93.25 403 ILE A CA 1
ATOM 3117 C C . ILE A 1 403 ? -5.999 1.816 9.140 1.00 93.25 403 ILE A C 1
ATOM 3119 O O . ILE A 1 403 ? -6.644 1.431 10.112 1.00 93.25 403 ILE A O 1
ATOM 3123 N N . PHE A 1 404 ? -6.158 3.042 8.636 1.00 90.56 404 PHE A N 1
ATOM 3124 C CA . PHE A 1 404 ? -6.967 4.061 9.312 1.00 90.56 404 PHE A CA 1
ATOM 3125 C C . PHE A 1 404 ? -8.454 4.018 8.934 1.00 90.56 404 PHE A C 1
ATOM 3127 O O . PHE A 1 404 ? -9.302 4.418 9.738 1.00 90.56 404 PHE A O 1
ATOM 3134 N N . PHE A 1 405 ? -8.773 3.528 7.734 1.00 91.12 405 PHE A N 1
ATOM 3135 C CA . PHE A 1 405 ? -10.120 3.499 7.158 1.00 91.12 405 PHE A CA 1
ATOM 3136 C C . PHE A 1 405 ? -10.458 2.131 6.524 1.00 91.12 405 PHE A C 1
ATOM 3138 O O . PHE A 1 405 ? -10.858 2.077 5.358 1.00 91.12 405 PHE A O 1
ATOM 3145 N N . PRO A 1 406 ? -10.325 1.015 7.267 1.00 89.25 406 PRO A N 1
ATOM 3146 C CA . PRO A 1 406 ? -10.458 -0.344 6.722 1.00 89.25 406 PRO A CA 1
ATOM 3147 C C . PRO A 1 406 ? -11.855 -0.661 6.167 1.00 89.25 406 PRO A C 1
ATOM 3149 O O . PRO A 1 406 ? -11.998 -1.479 5.264 1.00 89.25 406 PRO A O 1
ATOM 3152 N N . ASP A 1 407 ? -12.890 0.004 6.674 1.00 87.19 407 ASP A N 1
ATOM 3153 C CA . ASP A 1 407 ? -14.289 -0.143 6.260 1.00 87.19 407 ASP A CA 1
ATOM 3154 C C . ASP A 1 407 ? -14.694 0.807 5.121 1.00 87.19 407 ASP A C 1
ATOM 3156 O O . ASP A 1 407 ? -15.850 0.798 4.687 1.00 87.19 407 ASP A O 1
ATOM 3160 N N . LYS A 1 408 ? -13.772 1.647 4.634 1.00 89.94 408 LYS A N 1
ATOM 3161 C CA . LYS A 1 408 ? -14.050 2.607 3.565 1.00 89.94 408 LYS A CA 1
ATOM 3162 C C . LYS A 1 408 ? -13.381 2.201 2.259 1.00 89.94 408 LYS A C 1
ATOM 3164 O O . LYS A 1 408 ? -12.201 1.840 2.258 1.00 89.94 408 LYS A O 1
ATOM 3169 N N . PRO A 1 409 ? -14.087 2.338 1.121 1.00 92.12 409 PRO A N 1
ATOM 3170 C CA . PRO A 1 409 ? -13.446 2.177 -0.173 1.00 92.12 409 PRO A CA 1
ATOM 3171 C C . PRO A 1 409 ? -12.330 3.212 -0.330 1.00 92.12 409 PRO A C 1
ATOM 3173 O O . PRO A 1 409 ? -12.401 4.314 0.226 1.00 92.12 409 PRO A O 1
ATOM 3176 N N . TYR A 1 410 ? -11.310 2.860 -1.108 1.00 92.31 410 TYR A N 1
ATOM 3177 C CA . TYR A 1 410 ? -10.252 3.801 -1.439 1.00 92.31 410 TYR A CA 1
ATOM 3178 C C . TYR A 1 410 ? -10.839 5.022 -2.179 1.00 92.31 410 TYR A C 1
ATOM 3180 O O . TYR A 1 410 ? -11.756 4.854 -2.993 1.00 92.31 410 TYR A O 1
ATOM 3188 N N . PRO A 1 411 ? -10.375 6.259 -1.910 1.00 90.56 411 PRO A N 1
ATOM 3189 C CA . PRO A 1 411 ? -10.973 7.451 -2.503 1.00 90.56 411 PRO A CA 1
ATOM 3190 C C . PRO A 1 411 ? -10.915 7.421 -4.042 1.00 90.56 411 PRO A C 1
ATOM 3192 O O . PRO A 1 411 ? -9.828 7.281 -4.599 1.00 90.56 411 PRO A O 1
ATOM 3195 N N . PRO A 1 412 ? -12.036 7.642 -4.759 1.00 88.94 412 PRO A N 1
ATOM 3196 C CA . PRO A 1 412 ? -12.082 7.521 -6.222 1.00 88.94 412 PRO A CA 1
ATOM 3197 C C . PRO A 1 412 ? -11.274 8.599 -6.959 1.00 88.94 412 PRO A C 1
ATOM 3199 O O . PRO A 1 412 ? -10.991 8.469 -8.145 1.00 88.94 412 PRO A O 1
ATOM 3202 N N . SER A 1 413 ? -10.901 9.682 -6.272 1.00 88.69 413 SER A N 1
ATOM 3203 C CA . SER A 1 413 ? -10.022 10.735 -6.793 1.00 88.69 413 SER A CA 1
ATOM 3204 C C . SER A 1 413 ? -8.540 10.349 -6.791 1.00 88.69 413 SER A C 1
ATOM 3206 O O . SER A 1 413 ? -7.697 11.154 -7.191 1.00 88.69 413 SER A O 1
ATOM 3208 N N . ARG A 1 414 ? -8.210 9.150 -6.302 1.00 90.69 414 ARG A N 1
ATOM 3209 C CA . ARG A 1 414 ? -6.849 8.663 -6.112 1.00 90.69 414 ARG A CA 1
ATOM 3210 C C . ARG A 1 414 ? -6.686 7.286 -6.719 1.00 90.69 414 ARG A C 1
ATOM 3212 O O . ARG A 1 414 ? -7.632 6.516 -6.843 1.00 90.69 414 ARG A O 1
ATOM 3219 N N . THR A 1 415 ? -5.442 6.978 -7.044 1.00 93.62 415 THR A N 1
ATOM 3220 C CA . THR A 1 415 ? -5.072 5.656 -7.522 1.00 93.62 415 THR A CA 1
ATOM 3221 C C . THR A 1 415 ? -4.614 4.803 -6.353 1.00 93.62 415 THR A C 1
ATOM 3223 O O . THR A 1 415 ? -3.615 5.122 -5.704 1.00 93.62 415 THR A O 1
ATOM 3226 N N . GLU A 1 416 ? -5.345 3.724 -6.105 1.00 95.94 416 GLU A N 1
ATOM 3227 C CA . GLU A 1 416 ? -4.933 2.667 -5.191 1.00 95.94 416 GLU A CA 1
ATOM 3228 C C . GLU A 1 416 ? -3.735 1.897 -5.764 1.00 95.94 416 GLU A C 1
ATOM 3230 O O . GLU A 1 416 ? -3.651 1.667 -6.975 1.00 95.94 416 GLU A O 1
ATOM 3235 N N . PHE A 1 417 ? -2.801 1.492 -4.903 1.00 97.50 417 PHE A N 1
ATOM 3236 C CA . PHE A 1 417 ? -1.733 0.584 -5.294 1.00 97.50 417 PHE A CA 1
ATOM 3237 C C . PHE A 1 417 ? -2.183 -0.863 -5.109 1.00 97.50 417 PHE A C 1
ATOM 3239 O O . PHE A 1 417 ? -2.263 -1.361 -3.989 1.00 97.50 417 PHE A O 1
ATOM 3246 N N . PHE A 1 418 ? -2.391 -1.567 -6.218 1.00 96.56 418 PHE A N 1
ATOM 3247 C CA . PHE A 1 418 ? -2.639 -3.003 -6.197 1.00 96.56 418 PHE A CA 1
ATOM 3248 C C . PHE A 1 418 ? -1.354 -3.764 -6.507 1.00 96.56 418 PHE A C 1
ATOM 3250 O O . PHE A 1 418 ? -0.858 -3.714 -7.636 1.00 96.56 418 PHE A O 1
ATOM 3257 N N . PHE A 1 419 ? -0.835 -4.520 -5.539 1.00 95.75 419 PHE A N 1
ATOM 3258 C CA . PHE A 1 419 ? 0.310 -5.392 -5.793 1.00 95.75 419 PHE A CA 1
ATOM 3259 C C . PHE A 1 419 ? -0.054 -6.455 -6.849 1.00 95.75 419 PHE A C 1
ATOM 3261 O O . PHE A 1 419 ? -1.140 -7.040 -6.763 1.00 95.75 419 PHE A O 1
ATOM 3268 N N . PRO A 1 420 ? 0.799 -6.717 -7.858 1.00 95.19 420 PRO A N 1
ATOM 3269 C CA . PRO A 1 420 ? 0.476 -7.698 -8.885 1.00 95.19 420 PRO A CA 1
ATOM 3270 C C . PRO A 1 420 ? 0.312 -9.114 -8.341 1.00 95.19 420 PRO A C 1
ATOM 3272 O O . PRO A 1 420 ? 1.147 -9.611 -7.590 1.00 95.19 420 PRO A O 1
ATOM 3275 N N . ASN A 1 421 ? -0.729 -9.802 -8.790 1.00 92.38 421 ASN A N 1
ATOM 3276 C CA . ASN A 1 421 ? -1.041 -11.166 -8.398 1.00 92.38 421 ASN A CA 1
ATOM 3277 C C . ASN A 1 421 ? -1.221 -12.041 -9.642 1.00 92.38 421 ASN A C 1
ATOM 3279 O O . ASN A 1 421 ? -2.149 -11.841 -10.425 1.00 92.38 421 ASN A O 1
ATOM 3283 N N . LEU A 1 422 ? -0.372 -13.060 -9.786 1.00 91.00 422 LEU A N 1
ATOM 3284 C CA . LEU A 1 422 ? -0.400 -14.024 -10.893 1.00 91.00 422 LEU A CA 1
ATOM 3285 C C . LEU A 1 422 ? -1.526 -15.073 -10.778 1.00 91.00 422 LEU A C 1
ATOM 3287 O O . LEU A 1 422 ? -1.580 -16.004 -11.580 1.00 91.00 422 LEU A O 1
ATOM 3291 N N . ARG A 1 423 ? -2.415 -14.958 -9.779 1.00 89.19 423 ARG A N 1
ATOM 3292 C CA . ARG A 1 423 ? -3.533 -15.878 -9.490 1.00 89.19 423 ARG A CA 1
ATOM 3293 C C . ARG A 1 423 ? -3.095 -17.342 -9.393 1.00 89.19 423 ARG A C 1
ATOM 3295 O O . ARG A 1 423 ? -3.703 -18.223 -9.993 1.00 89.19 423 ARG A O 1
ATOM 3302 N N . GLY A 1 424 ? -1.988 -17.580 -8.690 1.00 84.56 424 GLY A N 1
ATOM 3303 C CA . GLY A 1 424 ? -1.417 -18.918 -8.515 1.00 84.56 424 GLY A CA 1
ATOM 3304 C C . GLY A 1 424 ? -0.779 -19.516 -9.774 1.00 84.56 424 GLY A C 1
ATOM 3305 O O . GLY A 1 424 ? -0.344 -20.663 -9.741 1.00 84.56 424 GLY A O 1
ATOM 3306 N N . ARG A 1 425 ? -0.689 -18.771 -10.886 1.00 87.50 425 ARG A N 1
ATOM 3307 C CA . ARG A 1 425 ? -0.007 -19.257 -12.090 1.00 87.50 425 ARG A CA 1
ATOM 3308 C C . ARG A 1 425 ? 1.504 -19.139 -11.943 1.00 87.50 425 ARG A C 1
ATOM 3310 O O . ARG A 1 425 ? 2.026 -18.091 -11.567 1.00 87.50 425 ARG A O 1
ATOM 3317 N N . HIS A 1 426 ? 2.195 -20.210 -12.315 1.00 87.94 426 HIS A N 1
ATOM 3318 C CA . HIS A 1 426 ? 3.646 -20.221 -12.424 1.00 87.94 426 HIS A CA 1
ATOM 3319 C C . HIS A 1 426 ? 4.120 -19.254 -13.523 1.00 87.94 426 HIS A C 1
ATOM 3321 O O . HIS A 1 426 ? 3.510 -19.153 -14.592 1.00 87.94 426 HIS A O 1
ATOM 3327 N N . SER A 1 427 ? 5.229 -18.557 -13.269 1.00 88.81 427 SER A N 1
ATOM 3328 C CA . SER A 1 427 ? 5.896 -17.690 -14.239 1.00 88.81 427 SER A CA 1
ATOM 3329 C C . SER A 1 427 ? 7.379 -18.025 -14.305 1.00 88.81 427 SER A C 1
ATOM 3331 O O . SER A 1 427 ? 8.065 -18.025 -13.288 1.00 88.81 427 SER A O 1
ATOM 3333 N N . ALA A 1 428 ? 7.898 -18.218 -15.518 1.00 86.56 428 ALA A N 1
ATOM 3334 C CA . ALA A 1 428 ? 9.334 -18.382 -15.749 1.00 86.56 428 ALA A CA 1
ATOM 3335 C C . ALA A 1 428 ? 10.146 -17.096 -15.469 1.00 86.56 428 ALA A C 1
ATOM 3337 O O . ALA A 1 428 ? 11.372 -17.143 -15.371 1.00 86.56 428 ALA A O 1
ATOM 3338 N N . PHE A 1 429 ? 9.470 -15.946 -15.357 1.00 86.81 429 PHE A N 1
ATOM 3339 C CA . PHE A 1 429 ? 10.086 -14.631 -15.147 1.00 86.81 429 PHE A CA 1
ATOM 3340 C C . PHE A 1 429 ? 9.970 -14.141 -13.704 1.00 86.81 429 PHE A C 1
ATOM 3342 O O . PHE A 1 429 ? 10.835 -13.409 -13.227 1.00 86.81 429 PHE A O 1
ATOM 3349 N N . PHE A 1 430 ? 8.899 -14.530 -13.012 1.00 89.75 430 PHE A N 1
ATOM 3350 C CA . PHE A 1 430 ? 8.608 -14.093 -11.652 1.00 89.75 430 PHE A CA 1
ATOM 3351 C C . PHE A 1 430 ? 8.702 -15.307 -10.726 1.00 89.75 430 PHE A C 1
ATOM 3353 O O . PHE A 1 430 ? 7.745 -16.074 -10.643 1.00 89.75 430 PHE A O 1
ATOM 3360 N N . PRO A 1 431 ? 9.841 -15.501 -10.036 1.00 85.31 431 PRO A N 1
ATOM 3361 C CA . PRO A 1 431 ? 10.083 -16.710 -9.247 1.00 85.31 431 PRO A CA 1
ATOM 3362 C C . PRO A 1 431 ? 9.173 -16.821 -8.016 1.00 85.31 431 PRO A C 1
ATOM 3364 O O . PRO A 1 431 ? 9.052 -17.892 -7.435 1.00 85.31 431 PRO A O 1
ATOM 3367 N N . SER A 1 432 ? 8.553 -15.715 -7.603 1.00 88.19 432 SER A N 1
ATOM 3368 C CA . SER A 1 432 ? 7.653 -15.636 -6.456 1.00 88.19 432 SER A CA 1
ATOM 3369 C C . SER A 1 432 ? 6.522 -14.643 -6.752 1.00 88.19 432 SER A C 1
ATOM 3371 O O . SER A 1 432 ? 6.757 -13.662 -7.472 1.00 88.19 432 SER A O 1
ATOM 3373 N N . PRO A 1 433 ? 5.317 -14.836 -6.179 1.00 88.62 433 PRO A N 1
ATOM 3374 C CA . PRO A 1 433 ? 4.251 -13.835 -6.188 1.00 88.62 433 PRO A CA 1
ATOM 3375 C C . PRO A 1 433 ? 4.688 -12.484 -5.613 1.00 88.62 433 PRO A C 1
ATOM 3377 O O . PRO A 1 433 ? 4.171 -11.464 -6.039 1.00 88.62 433 PRO A O 1
ATOM 3380 N N . ALA A 1 434 ? 5.678 -12.465 -4.714 1.00 90.25 434 ALA A N 1
ATOM 3381 C CA . ALA A 1 434 ? 6.292 -11.257 -4.160 1.00 90.25 434 ALA A CA 1
ATOM 3382 C C . ALA A 1 434 ? 7.538 -10.816 -4.961 1.00 90.25 434 ALA A C 1
ATOM 3384 O O . ALA A 1 434 ? 8.510 -10.308 -4.415 1.00 90.25 434 ALA A O 1
ATOM 3385 N N . SER A 1 435 ? 7.590 -11.063 -6.273 1.00 91.06 435 SER A N 1
ATOM 3386 C CA . SER A 1 435 ? 8.759 -10.668 -7.067 1.00 91.06 435 SER A CA 1
ATOM 3387 C C . SER A 1 435 ? 8.931 -9.136 -7.077 1.00 91.06 435 SER A C 1
ATOM 3389 O O . SER A 1 435 ? 7.975 -8.423 -7.388 1.00 91.06 435 SER A O 1
ATOM 3391 N N . PRO A 1 436 ? 10.145 -8.586 -6.867 1.00 91.06 436 PRO A N 1
ATOM 3392 C CA . PRO A 1 436 ? 10.363 -7.140 -6.923 1.00 91.06 436 PRO A CA 1
ATOM 3393 C C . PRO A 1 436 ? 10.157 -6.589 -8.339 1.00 91.06 436 PRO A C 1
ATOM 3395 O O . PRO A 1 436 ? 9.847 -5.416 -8.514 1.00 91.06 436 PRO A O 1
ATOM 3398 N N . TYR A 1 437 ? 10.290 -7.433 -9.369 1.00 90.00 437 TYR A N 1
ATOM 3399 C CA . TYR A 1 437 ? 9.992 -7.046 -10.746 1.00 90.00 437 TYR A CA 1
ATOM 3400 C C . TYR A 1 437 ? 8.508 -6.736 -10.947 1.00 90.00 437 TYR A C 1
ATOM 3402 O O . TYR A 1 437 ? 8.187 -5.778 -11.645 1.00 90.00 437 TYR A O 1
ATOM 3410 N N . LEU A 1 438 ? 7.614 -7.493 -10.303 1.00 92.94 438 LEU A N 1
ATOM 3411 C CA . LEU A 1 438 ? 6.180 -7.206 -10.323 1.00 92.94 438 LEU A CA 1
ATOM 3412 C C . LEU A 1 438 ? 5.905 -5.829 -9.712 1.00 92.94 438 LEU A C 1
ATOM 3414 O O . LEU A 1 438 ? 5.256 -4.990 -10.334 1.00 92.94 438 LEU A O 1
ATOM 3418 N N . PHE A 1 439 ? 6.491 -5.557 -8.546 1.00 94.88 439 PHE A N 1
ATOM 3419 C CA . PHE A 1 439 ? 6.414 -4.242 -7.915 1.00 94.88 439 PHE A CA 1
ATOM 3420 C C . PHE A 1 439 ? 6.932 -3.114 -8.820 1.00 94.88 439 PHE A C 1
ATOM 3422 O O . PHE A 1 439 ? 6.284 -2.071 -8.932 1.00 94.88 439 PHE A O 1
ATOM 3429 N N . ASN A 1 440 ? 8.061 -3.322 -9.505 1.00 93.50 440 ASN A N 1
ATOM 3430 C CA . ASN A 1 440 ? 8.614 -2.319 -10.414 1.00 93.50 440 ASN A CA 1
ATOM 3431 C C . ASN A 1 440 ? 7.622 -1.956 -11.526 1.00 93.50 440 ASN A C 1
ATOM 3433 O O . ASN A 1 440 ? 7.443 -0.776 -11.814 1.00 93.50 440 ASN A O 1
ATOM 3437 N N . PHE A 1 441 ? 6.952 -2.948 -12.120 1.00 92.56 441 PHE A N 1
ATOM 3438 C CA . PHE A 1 441 ? 5.943 -2.715 -13.156 1.00 92.56 441 PHE A CA 1
ATOM 3439 C C . PHE A 1 441 ? 4.711 -1.984 -12.613 1.00 92.56 441 PHE A C 1
ATOM 3441 O O . PHE A 1 441 ? 4.285 -0.989 -13.200 1.00 92.56 441 PHE A O 1
ATOM 3448 N N . ALA A 1 442 ? 4.178 -2.414 -11.467 1.00 95.31 442 ALA A N 1
ATOM 3449 C CA . ALA A 1 442 ? 3.038 -1.750 -10.829 1.00 95.31 442 ALA A CA 1
ATOM 3450 C C . ALA A 1 442 ? 3.348 -0.309 -10.395 1.00 95.31 442 ALA A C 1
ATOM 3452 O O . ALA A 1 442 ? 2.466 0.546 -10.383 1.00 95.31 442 ALA A O 1
ATOM 3453 N N . SER A 1 443 ? 4.614 -0.006 -10.098 1.00 96.00 443 SER A N 1
ATOM 3454 C CA . SER A 1 443 ? 5.058 1.351 -9.762 1.00 96.00 443 SER A CA 1
ATOM 3455 C C . SER A 1 443 ? 5.029 2.309 -10.962 1.00 96.00 443 SER A C 1
ATOM 3457 O O . SER A 1 443 ? 4.934 3.522 -10.770 1.00 96.00 443 SER A O 1
ATOM 3459 N N . MET A 1 444 ? 5.086 1.793 -12.196 1.00 94.31 444 MET A N 1
ATOM 3460 C CA . MET A 1 444 ? 5.096 2.605 -13.420 1.00 94.31 444 MET A CA 1
ATOM 3461 C C . MET A 1 444 ? 3.696 3.048 -13.850 1.00 94.31 444 MET A C 1
ATOM 3463 O O . MET A 1 444 ? 3.522 4.163 -14.336 1.00 94.31 444 MET A O 1
ATOM 3467 N N . THR A 1 445 ? 2.687 2.187 -13.706 1.00 93.88 445 THR A N 1
ATOM 3468 C CA . THR A 1 445 ? 1.318 2.493 -14.136 1.00 93.88 445 THR A CA 1
ATOM 3469 C C . THR A 1 445 ? 0.289 1.656 -13.371 1.00 93.88 445 THR A C 1
ATOM 3471 O O . THR A 1 445 ? 0.530 0.468 -13.141 1.00 93.88 445 THR A O 1
ATOM 3474 N N . PRO A 1 446 ? -0.896 2.211 -13.042 1.00 94.38 446 PRO A N 1
ATOM 3475 C CA . PRO A 1 446 ? -1.923 1.475 -12.301 1.00 94.38 446 PRO A CA 1
ATOM 3476 C C . PRO A 1 446 ? -2.440 0.247 -13.057 1.00 94.38 446 PRO A C 1
ATOM 3478 O O . PRO A 1 446 ? -2.830 -0.746 -12.453 1.00 94.38 446 PRO A O 1
ATOM 3481 N N . SER A 1 447 ? -2.406 0.295 -14.392 1.00 93.69 447 SER A N 1
ATOM 3482 C CA . SER A 1 447 ? -2.815 -0.797 -15.280 1.00 93.69 447 SER A CA 1
ATOM 3483 C C . SER A 1 447 ? -1.966 -2.064 -15.148 1.00 93.69 447 SER A C 1
ATOM 3485 O O . SER A 1 447 ? -2.388 -3.117 -15.616 1.00 93.69 447 SER A O 1
ATOM 3487 N N . LEU A 1 448 ? -0.776 -1.965 -14.546 1.00 93.81 448 LEU A N 1
ATOM 3488 C CA . LEU A 1 448 ? 0.104 -3.100 -14.261 1.00 93.81 448 LEU A CA 1
ATOM 3489 C C . LEU A 1 448 ? -0.006 -3.580 -12.806 1.00 93.81 448 LEU A C 1
ATOM 3491 O O . LEU A 1 448 ? 0.724 -4.485 -12.416 1.00 93.81 448 LEU A O 1
ATOM 3495 N N . GLY A 1 449 ? -0.907 -3.014 -12.003 1.00 94.88 449 GLY A N 1
ATOM 3496 C CA . GLY A 1 449 ? -1.236 -3.526 -10.675 1.00 94.88 449 GLY A CA 1
ATOM 3497 C C . GLY A 1 449 ? -2.260 -4.667 -10.701 1.00 94.88 449 GLY A C 1
ATOM 3498 O O . GLY A 1 449 ? -2.867 -4.973 -11.726 1.00 94.88 449 GLY A O 1
ATOM 3499 N N . GLY A 1 450 ? -2.484 -5.286 -9.543 1.00 94.69 450 GLY A N 1
ATOM 3500 C CA . GLY A 1 450 ? -3.614 -6.189 -9.307 1.00 94.69 450 GLY A CA 1
ATOM 3501 C C . GLY A 1 450 ? -3.539 -7.532 -10.033 1.00 94.69 450 GLY A C 1
ATOM 3502 O O . GLY A 1 450 ? -2.480 -8.135 -10.171 1.00 94.69 450 GLY A O 1
ATOM 3503 N N . ALA A 1 451 ? -4.687 -8.070 -10.442 1.00 93.50 451 ALA A N 1
ATOM 3504 C CA . ALA A 1 451 ? -4.768 -9.418 -11.000 1.00 93.50 451 ALA A CA 1
ATOM 3505 C C . ALA A 1 451 ? -4.190 -9.510 -12.421 1.00 93.50 451 ALA A C 1
ATOM 3507 O O . ALA A 1 451 ? -4.719 -8.915 -13.357 1.00 93.50 451 ALA A O 1
ATOM 3508 N N . TRP A 1 452 ? -3.158 -10.333 -12.593 1.00 93.75 452 TRP A N 1
ATOM 3509 C CA . TRP A 1 452 ? -2.529 -10.591 -13.882 1.00 93.75 452 TRP A CA 1
ATOM 3510 C C . TRP A 1 452 ? -3.061 -11.876 -14.506 1.00 93.75 452 TRP A C 1
ATOM 3512 O O . TRP A 1 452 ? -3.210 -12.911 -13.854 1.00 93.75 452 TRP A O 1
ATOM 3522 N N . HIS A 1 453 ? -3.304 -11.809 -15.811 1.00 92.00 453 HIS A N 1
ATOM 3523 C CA . HIS A 1 453 ? -3.776 -12.927 -16.612 1.00 92.00 453 HIS A CA 1
ATOM 3524 C C . HIS A 1 453 ? -2.724 -13.278 -17.659 1.00 92.00 453 HIS A C 1
ATOM 3526 O O . HIS A 1 453 ? -2.409 -12.475 -18.534 1.00 92.00 453 HIS A O 1
ATOM 3532 N N . ARG A 1 454 ? -2.184 -14.498 -17.592 1.00 93.38 454 ARG A N 1
ATOM 3533 C CA . ARG A 1 454 ? -1.293 -14.998 -18.643 1.00 93.38 454 ARG A CA 1
ATOM 3534 C C . ARG A 1 454 ? -2.117 -15.344 -19.882 1.00 93.38 454 ARG A C 1
ATOM 3536 O O . ARG A 1 454 ? -2.843 -16.339 -19.859 1.00 93.38 454 ARG A O 1
ATOM 3543 N N . LEU A 1 455 ? -1.977 -14.537 -20.931 1.00 94.12 455 LEU A N 1
ATOM 3544 C CA . LEU A 1 455 ? -2.609 -14.764 -22.235 1.00 94.12 455 LEU A CA 1
ATOM 3545 C C . LEU A 1 455 ? -1.837 -15.786 -23.078 1.00 94.12 455 LEU A C 1
ATOM 3547 O O . LEU A 1 455 ? -2.444 -16.596 -23.770 1.00 94.12 455 LEU A O 1
ATOM 3551 N N . TYR A 1 456 ? -0.505 -15.751 -23.005 1.00 94.88 456 TYR A N 1
ATOM 3552 C CA . TYR A 1 456 ? 0.381 -16.590 -23.808 1.00 94.88 456 TYR A CA 1
ATOM 3553 C C . TYR A 1 456 ? 1.719 -16.833 -23.093 1.00 94.88 456 TYR A C 1
ATOM 3555 O O . TYR A 1 456 ? 2.235 -15.941 -22.416 1.00 94.88 456 TYR A O 1
ATOM 3563 N N . THR A 1 457 ? 2.298 -18.020 -23.269 1.00 94.25 457 THR A N 1
ATOM 3564 C CA . THR A 1 457 ? 3.709 -18.327 -22.998 1.00 94.25 457 THR A CA 1
ATOM 3565 C C . THR A 1 457 ? 4.247 -19.315 -24.029 1.00 94.25 457 THR A C 1
ATOM 3567 O O . THR A 1 457 ? 3.586 -20.293 -24.371 1.00 94.25 457 THR A O 1
ATOM 3570 N N . SER A 1 458 ? 5.479 -19.109 -24.499 1.00 94.19 458 SER A N 1
ATOM 3571 C CA . SER A 1 458 ? 6.118 -20.021 -25.456 1.00 94.19 458 SER A CA 1
ATOM 3572 C C . SER A 1 458 ? 6.269 -21.448 -24.931 1.00 94.19 458 SER A C 1
ATOM 3574 O O . SER A 1 458 ? 6.274 -22.379 -25.733 1.00 94.19 458 SER A O 1
ATOM 3576 N N . ASP A 1 459 ? 6.384 -21.614 -23.613 1.00 91.38 459 ASP A N 1
ATOM 3577 C CA . ASP A 1 459 ? 6.683 -22.904 -22.983 1.00 91.38 459 ASP A CA 1
ATOM 3578 C C . ASP A 1 459 ? 5.478 -23.854 -22.990 1.00 91.38 459 ASP A C 1
ATOM 3580 O O . ASP A 1 459 ? 5.647 -25.067 -23.085 1.00 91.38 459 ASP A O 1
ATOM 3584 N N . GLU A 1 460 ? 4.262 -23.309 -22.928 1.00 93.00 460 GLU A N 1
ATOM 3585 C CA . GLU A 1 460 ? 3.018 -24.091 -22.891 1.00 93.00 460 GLU A CA 1
ATOM 3586 C C . GLU A 1 460 ? 2.232 -23.972 -24.197 1.00 93.00 460 GLU A C 1
ATOM 3588 O O . GLU A 1 460 ? 1.682 -24.958 -24.689 1.00 93.00 460 GLU A O 1
ATOM 3593 N N . ASP A 1 461 ? 2.223 -22.785 -24.804 1.00 94.69 461 ASP A N 1
ATOM 3594 C CA . ASP A 1 461 ? 1.454 -22.524 -26.015 1.00 94.69 461 ASP A CA 1
ATOM 3595 C C . ASP A 1 461 ? 2.283 -22.771 -27.285 1.00 94.69 461 ASP A C 1
ATOM 3597 O O . ASP A 1 461 ? 1.713 -22.970 -28.354 1.00 94.69 461 ASP A O 1
ATOM 3601 N N . GLY A 1 462 ? 3.615 -22.842 -27.197 1.00 95.56 462 GLY A N 1
ATOM 3602 C CA . GLY A 1 462 ? 4.524 -23.081 -28.323 1.00 95.56 462 GLY A CA 1
ATOM 3603 C C . GLY A 1 462 ? 4.862 -21.825 -29.137 1.00 95.56 462 GLY A C 1
ATOM 3604 O O . GLY A 1 462 ? 4.121 -20.855 -29.158 1.00 95.56 462 GLY A O 1
ATOM 3605 N N . LEU A 1 463 ? 5.978 -21.856 -29.875 1.00 95.62 463 LEU A N 1
ATOM 3606 C CA . LEU A 1 463 ? 6.628 -20.678 -30.487 1.00 95.62 463 LEU A CA 1
ATOM 3607 C C . LEU A 1 463 ? 5.958 -20.087 -31.750 1.00 95.62 463 LEU A C 1
ATOM 3609 O O . LEU A 1 463 ? 6.533 -19.225 -32.413 1.00 95.62 463 LEU A O 1
ATOM 3613 N N . SER A 1 464 ? 4.774 -20.557 -32.147 1.00 96.38 464 SER A N 1
ATOM 3614 C CA . SER A 1 464 ? 4.135 -20.089 -33.385 1.00 96.38 464 SER A CA 1
ATOM 3615 C C . SER A 1 464 ? 3.503 -18.709 -33.201 1.00 96.38 464 SER A C 1
ATOM 3617 O O . SER A 1 464 ? 2.638 -18.531 -32.347 1.00 96.38 464 SER A O 1
ATOM 3619 N N . PHE A 1 465 ? 3.839 -17.759 -34.078 1.00 94.12 465 PHE A N 1
ATOM 3620 C CA . PHE A 1 465 ? 3.235 -16.422 -34.056 1.00 94.12 465 PHE A CA 1
ATOM 3621 C C . PHE A 1 465 ? 1.704 -16.450 -34.210 1.00 94.12 465 PHE A C 1
ATOM 3623 O O . PHE A 1 465 ? 1.007 -15.677 -33.561 1.00 94.12 465 PHE A O 1
ATOM 3630 N N . ASN A 1 466 ? 1.158 -17.403 -34.977 1.00 96.56 466 ASN A N 1
ATOM 3631 C CA . ASN A 1 466 ? -0.294 -17.579 -35.100 1.00 96.56 466 ASN A CA 1
ATOM 3632 C C . ASN A 1 466 ? -0.952 -17.932 -33.757 1.00 96.56 466 ASN A C 1
ATOM 3634 O O . ASN A 1 466 ? -2.090 -17.545 -33.512 1.00 96.56 466 ASN A O 1
ATOM 3638 N N . ARG A 1 467 ? -0.253 -18.663 -32.877 1.00 96.44 467 ARG A N 1
ATOM 3639 C CA . ARG A 1 467 ? -0.770 -18.994 -31.543 1.00 96.44 467 ARG A CA 1
ATOM 3640 C C . ARG A 1 467 ? -0.783 -17.769 -30.638 1.00 96.44 467 ARG A C 1
ATOM 3642 O O . ARG A 1 467 ? -1.809 -17.514 -30.024 1.00 96.44 467 ARG A O 1
ATOM 3649 N N . LEU A 1 468 ? 0.287 -16.970 -30.653 1.00 94.94 468 LEU A N 1
ATOM 3650 C CA . LEU A 1 468 ? 0.311 -15.671 -29.976 1.00 94.94 468 LEU A CA 1
ATOM 3651 C C . LEU A 1 468 ? -0.843 -14.773 -30.453 1.00 94.94 468 LEU A C 1
ATOM 3653 O O . LEU A 1 468 ? -1.585 -14.247 -29.631 1.00 94.94 468 LEU A O 1
ATOM 3657 N N . GLN A 1 469 ? -1.039 -14.642 -31.769 1.00 94.62 469 GLN A N 1
ATOM 3658 C CA . GLN A 1 469 ? -2.123 -13.832 -32.331 1.00 94.62 469 GLN A CA 1
ATOM 3659 C C . GLN A 1 469 ? -3.504 -14.322 -31.872 1.00 94.62 469 GLN A C 1
ATOM 3661 O O . GLN A 1 469 ? -4.342 -13.514 -31.479 1.00 94.62 469 GLN A O 1
ATOM 3666 N N . ASN A 1 470 ? -3.734 -15.638 -31.874 1.00 95.62 470 ASN A N 1
ATOM 3667 C CA . ASN A 1 470 ? -4.993 -16.217 -31.406 1.00 95.62 470 ASN A CA 1
ATOM 3668 C C . ASN A 1 470 ? -5.218 -16.003 -29.901 1.00 95.62 470 ASN A C 1
ATOM 3670 O O . ASN A 1 470 ? -6.350 -15.756 -29.502 1.00 95.62 470 ASN A O 1
ATOM 3674 N N . SER A 1 471 ? -4.165 -16.051 -29.078 1.00 94.75 471 SER A N 1
ATOM 3675 C CA . SER A 1 471 ? -4.240 -15.769 -27.635 1.00 94.75 471 SER A CA 1
ATOM 3676 C C . SER A 1 471 ? -4.548 -14.304 -27.310 1.00 94.75 471 SER A C 1
ATOM 3678 O O . SER A 1 471 ? -5.076 -14.009 -26.240 1.00 94.75 471 SER A O 1
ATOM 3680 N N . LEU A 1 472 ? -4.198 -13.381 -28.208 1.00 93.56 472 LEU A N 1
ATOM 3681 C CA . LEU A 1 472 ? -4.476 -11.950 -28.056 1.00 93.56 472 LEU A CA 1
ATOM 3682 C C . LEU A 1 472 ? -5.854 -11.557 -28.610 1.00 93.56 472 LEU A C 1
ATOM 3684 O O . LEU A 1 472 ? -6.410 -10.531 -28.215 1.00 93.56 472 LEU A O 1
ATOM 3688 N N . LEU A 1 473 ? -6.418 -12.356 -29.519 1.00 93.12 473 LEU A N 1
ATOM 3689 C CA . LEU A 1 473 ? -7.674 -12.042 -30.190 1.00 93.12 473 LEU A CA 1
ATOM 3690 C C . LEU A 1 473 ? -8.834 -11.957 -29.186 1.00 93.12 473 LEU A C 1
ATOM 3692 O O . LEU A 1 473 ? -9.141 -12.907 -28.472 1.00 93.12 473 LEU A O 1
ATOM 3696 N N . GLY A 1 474 ? -9.497 -10.800 -29.151 1.00 89.19 474 GLY A N 1
ATOM 3697 C CA . GLY A 1 474 ? -10.608 -10.521 -28.235 1.00 89.19 474 GLY A CA 1
ATOM 3698 C C . GLY A 1 474 ? -10.190 -9.945 -26.877 1.00 89.19 474 GLY A C 1
ATOM 3699 O O . GLY A 1 474 ? -11.060 -9.499 -26.130 1.00 89.19 474 GLY A O 1
ATOM 3700 N N . TYR A 1 475 ? -8.892 -9.881 -26.563 1.00 92.62 475 TYR A N 1
ATOM 3701 C CA . TYR A 1 475 ? -8.413 -9.179 -25.376 1.00 92.62 475 TYR A CA 1
ATOM 3702 C C . TYR A 1 475 ? -8.266 -7.679 -25.664 1.00 92.62 475 TYR A C 1
ATOM 3704 O O . TYR A 1 475 ? -7.471 -7.263 -26.504 1.00 92.62 475 TYR A O 1
ATOM 3712 N N . SER A 1 476 ? -9.036 -6.852 -24.956 1.00 89.94 476 SER A N 1
ATOM 3713 C CA . SER A 1 476 ? -9.057 -5.393 -25.143 1.00 89.94 476 SER A CA 1
ATOM 3714 C C . SER A 1 476 ? -8.276 -4.613 -24.080 1.00 89.94 476 SER A C 1
ATOM 3716 O O . SER A 1 476 ? -8.300 -3.383 -24.085 1.00 89.94 476 SER A O 1
ATOM 3718 N N . GLY A 1 477 ? -7.666 -5.309 -23.121 1.00 89.75 477 GLY A N 1
ATOM 3719 C CA . GLY A 1 477 ? -6.972 -4.696 -21.993 1.00 89.75 477 GLY A CA 1
ATOM 3720 C C . GLY A 1 477 ? -5.517 -4.319 -22.295 1.00 89.75 477 GLY A C 1
ATOM 3721 O O . GLY A 1 477 ? -4.996 -4.625 -23.370 1.00 89.75 477 GLY A O 1
ATOM 3722 N N . PRO A 1 478 ? -4.831 -3.700 -21.321 1.00 92.75 478 PRO A N 1
ATOM 3723 C CA . PRO A 1 478 ? -3.394 -3.480 -21.390 1.00 92.75 478 PRO A CA 1
ATOM 3724 C C . PRO A 1 478 ? -2.643 -4.817 -21.363 1.00 92.75 478 PRO A C 1
ATOM 3726 O O . PRO A 1 478 ? -3.076 -5.770 -20.704 1.00 92.75 478 PRO A O 1
ATOM 3729 N N . THR A 1 479 ? -1.505 -4.889 -22.051 1.00 94.25 479 THR A N 1
ATOM 3730 C CA . THR A 1 479 ? -0.657 -6.088 -22.072 1.00 94.25 479 THR A CA 1
ATOM 3731 C C . THR A 1 479 ? 0.782 -5.762 -21.702 1.00 94.25 479 THR A C 1
ATOM 3733 O O . THR A 1 479 ? 1.307 -4.699 -22.037 1.00 94.25 479 THR A O 1
ATOM 3736 N N . LEU A 1 480 ? 1.438 -6.712 -21.039 1.00 94.44 480 LEU A N 1
ATOM 3737 C CA . LEU A 1 480 ? 2.877 -6.709 -20.831 1.00 94.44 480 LEU A CA 1
ATOM 3738 C C . LEU A 1 480 ? 3.468 -7.930 -21.532 1.00 94.44 480 LEU A C 1
ATOM 3740 O O . LEU A 1 480 ? 3.157 -9.067 -21.184 1.00 94.44 480 LEU A O 1
ATOM 3744 N N . THR A 1 481 ? 4.332 -7.686 -22.509 1.00 94.00 481 THR A N 1
ATOM 3745 C CA . THR A 1 481 ? 5.125 -8.726 -23.165 1.00 94.00 481 THR A CA 1
ATOM 3746 C C . THR A 1 481 ? 6.510 -8.738 -22.555 1.00 94.00 481 THR A C 1
ATOM 3748 O O . THR A 1 481 ? 7.181 -7.708 -22.546 1.00 94.00 481 THR A O 1
ATOM 3751 N N . VAL A 1 482 ? 6.943 -9.902 -22.078 1.00 93.50 482 VAL A N 1
ATOM 3752 C CA . VAL A 1 482 ? 8.276 -10.111 -21.509 1.00 93.50 482 VAL A CA 1
ATOM 3753 C C . VAL A 1 482 ? 8.992 -11.173 -22.336 1.00 93.50 482 VAL A C 1
ATOM 3755 O O . VAL A 1 482 ? 8.446 -12.242 -22.598 1.00 93.50 482 VAL A O 1
ATOM 3758 N N . ILE A 1 483 ? 10.206 -10.859 -22.772 1.00 93.62 483 ILE A N 1
ATOM 3759 C CA . ILE A 1 483 ? 11.051 -11.684 -23.631 1.00 93.62 483 ILE A CA 1
ATOM 3760 C C . ILE A 1 483 ? 12.356 -11.933 -22.882 1.00 93.62 483 ILE A C 1
ATOM 3762 O O . ILE A 1 483 ? 12.991 -10.991 -22.407 1.00 93.62 483 ILE A O 1
ATOM 3766 N N . LYS A 1 484 ? 12.754 -13.204 -22.781 1.00 91.00 484 LYS A N 1
ATOM 3767 C CA . LYS A 1 484 ? 14.062 -13.615 -22.266 1.00 91.00 484 LYS A CA 1
ATOM 3768 C C . LYS A 1 484 ? 14.917 -14.105 -23.425 1.00 91.00 484 LYS A C 1
ATOM 3770 O O . LYS A 1 484 ? 14.541 -15.043 -24.122 1.00 91.00 484 LYS A O 1
ATOM 3775 N N . GLU A 1 485 ? 16.057 -13.468 -23.624 1.00 91.81 485 GLU A N 1
ATOM 3776 C CA . GLU A 1 485 ? 17.067 -13.904 -24.577 1.00 91.81 485 GLU A CA 1
ATOM 3777 C C . GLU A 1 485 ? 17.702 -15.225 -24.120 1.00 91.81 485 GLU A C 1
ATOM 3779 O O . GLU A 1 485 ? 18.018 -15.399 -22.942 1.00 91.81 485 GLU A O 1
ATOM 3784 N N . VAL A 1 486 ? 17.912 -16.153 -25.057 1.00 89.06 486 VAL A N 1
ATOM 3785 C CA . VAL A 1 486 ? 18.452 -17.490 -24.762 1.00 89.06 486 VAL A CA 1
ATOM 3786 C C . VAL A 1 486 ? 19.945 -17.446 -24.426 1.00 89.06 486 VAL A C 1
ATOM 3788 O O . VAL A 1 486 ? 20.370 -18.080 -23.467 1.00 89.06 486 VAL A O 1
ATOM 3791 N N . GLU A 1 487 ? 20.740 -16.706 -25.202 1.00 90.38 487 GLU A N 1
ATOM 3792 C CA . GLU A 1 487 ? 22.207 -16.737 -25.101 1.00 90.38 487 GLU A CA 1
ATOM 3793 C C . GLU A 1 487 ? 22.742 -15.820 -23.994 1.00 90.38 487 GLU A C 1
ATOM 3795 O O . GLU A 1 487 ? 23.590 -16.231 -23.204 1.00 90.38 487 GLU A O 1
ATOM 3800 N N . GLY A 1 488 ? 22.229 -14.588 -23.910 1.00 84.62 488 GLY A N 1
ATOM 3801 C CA . GLY A 1 488 ? 22.658 -13.593 -22.924 1.00 84.62 488 GLY A CA 1
ATOM 3802 C C . GLY A 1 488 ? 21.849 -13.592 -21.626 1.00 84.62 488 GLY A C 1
ATOM 3803 O O . GLY A 1 488 ? 22.248 -12.952 -20.654 1.00 84.62 488 GLY A O 1
ATOM 3804 N N . GLY A 1 489 ? 20.695 -14.269 -21.598 1.00 84.50 489 GLY A N 1
ATOM 3805 C CA . GLY A 1 489 ? 19.767 -14.221 -20.466 1.00 84.50 489 GLY A CA 1
ATOM 3806 C C . GLY A 1 489 ? 19.127 -12.846 -20.239 1.00 84.50 489 GLY A C 1
ATOM 3807 O O . GLY A 1 489 ? 18.476 -12.650 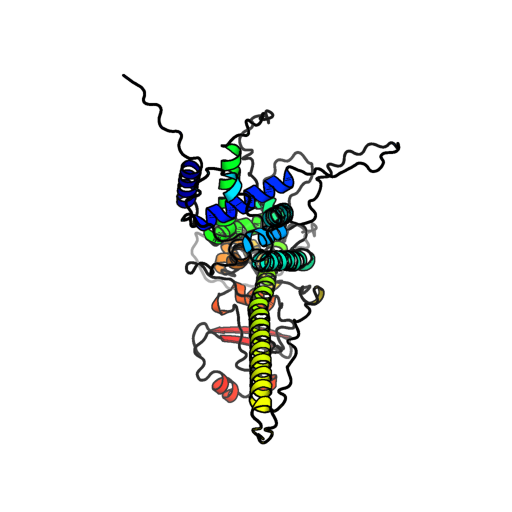-19.211 1.00 84.50 489 GLY A O 1
ATOM 3808 N N . GLY A 1 490 ? 19.309 -11.897 -21.166 1.00 84.75 490 GLY A N 1
ATOM 3809 C CA . GLY A 1 490 ? 18.733 -10.561 -21.091 1.00 84.75 490 GLY A CA 1
ATOM 3810 C C . GLY A 1 490 ? 17.208 -10.612 -21.075 1.00 84.75 490 GLY A C 1
ATOM 3811 O O . GLY A 1 490 ? 16.600 -11.412 -21.783 1.00 84.75 490 GLY A O 1
ATOM 3812 N N . ILE A 1 491 ? 16.582 -9.758 -20.264 1.00 86.50 491 ILE A N 1
ATOM 3813 C CA . ILE A 1 491 ? 15.123 -9.649 -20.174 1.00 86.50 491 ILE A CA 1
ATOM 3814 C C . ILE A 1 491 ? 14.714 -8.268 -20.680 1.00 86.50 491 ILE A C 1
ATOM 3816 O O . ILE A 1 491 ? 15.155 -7.251 -20.148 1.00 86.50 491 ILE A O 1
ATOM 3820 N N . PHE A 1 492 ? 13.870 -8.236 -21.706 1.00 89.12 492 PHE A N 1
ATOM 3821 C CA . PHE A 1 492 ? 13.318 -7.013 -22.288 1.00 89.12 492 PHE A CA 1
ATOM 3822 C C . PHE A 1 492 ? 11.877 -7.251 -22.740 1.00 89.12 492 PHE A C 1
ATOM 3824 O O . PHE A 1 492 ? 11.350 -8.353 -22.613 1.00 89.12 492 PHE A O 1
ATOM 3831 N N . GLY A 1 493 ? 11.194 -6.221 -23.229 1.00 92.06 493 GLY A N 1
ATOM 3832 C CA . GLY A 1 493 ? 9.786 -6.366 -23.558 1.00 92.06 493 GLY A CA 1
ATOM 3833 C C . GLY A 1 493 ? 9.113 -5.076 -23.976 1.00 92.06 493 GLY A C 1
ATOM 3834 O O . GLY A 1 493 ? 9.770 -4.077 -24.267 1.00 92.06 493 GLY A O 1
ATOM 3835 N N . ALA A 1 494 ? 7.787 -5.117 -23.988 1.00 92.88 494 ALA A N 1
ATOM 3836 C CA . ALA A 1 494 ? 6.948 -3.974 -24.299 1.00 92.88 494 ALA A CA 1
ATOM 3837 C C . ALA A 1 494 ? 5.685 -3.994 -23.438 1.00 92.88 494 ALA A C 1
ATOM 3839 O O . ALA A 1 494 ? 5.108 -5.051 -23.181 1.00 92.88 494 ALA A O 1
ATOM 3840 N N . TYR A 1 495 ? 5.249 -2.809 -23.024 1.00 92.62 495 TYR A N 1
ATOM 3841 C CA . TYR A 1 495 ? 3.933 -2.584 -22.446 1.00 92.62 495 TYR A CA 1
ATOM 3842 C C . TYR A 1 495 ? 3.061 -1.887 -23.486 1.00 92.62 495 TYR A C 1
ATOM 3844 O O . TYR A 1 495 ? 3.460 -0.856 -24.032 1.00 92.62 495 TYR A O 1
ATOM 3852 N N . THR A 1 496 ? 1.874 -2.429 -23.746 1.00 91.81 496 THR A N 1
ATOM 3853 C CA . THR A 1 496 ? 0.858 -1.760 -24.559 1.00 91.81 496 THR A CA 1
ATOM 3854 C C . THR A 1 496 ? -0.304 -1.373 -23.661 1.00 91.81 496 THR A C 1
ATOM 3856 O O . THR A 1 496 ? -0.898 -2.209 -22.983 1.00 91.81 496 THR A O 1
ATOM 3859 N N . HIS A 1 497 ? -0.631 -0.083 -23.639 1.00 87.94 497 HIS A N 1
ATOM 3860 C CA . HIS A 1 497 ? -1.797 0.396 -22.898 1.00 87.94 497 HIS A CA 1
ATOM 3861 C C . HIS A 1 497 ? -3.109 0.068 -23.625 1.00 87.94 497 HIS A C 1
ATOM 3863 O O . HIS A 1 497 ? -4.140 -0.134 -22.991 1.00 87.94 497 HIS A O 1
ATOM 3869 N N . THR A 1 498 ? -3.060 0.007 -24.956 1.00 84.81 498 THR A N 1
ATOM 3870 C CA . THR A 1 498 ? -4.188 -0.335 -25.823 1.00 84.81 498 THR A CA 1
ATOM 3871 C C . THR A 1 498 ? -4.101 -1.783 -26.297 1.00 84.81 498 THR A C 1
ATOM 3873 O O . THR A 1 498 ? -3.032 -2.405 -26.246 1.00 84.81 498 THR A O 1
ATOM 3876 N N . ALA A 1 499 ? -5.230 -2.288 -26.799 1.00 79.75 499 ALA A N 1
ATOM 3877 C CA . ALA A 1 499 ? -5.294 -3.543 -27.540 1.00 79.75 499 ALA A CA 1
ATOM 3878 C C . ALA A 1 499 ? -4.289 -3.560 -28.711 1.00 79.75 499 ALA A C 1
ATOM 3880 O O . ALA A 1 499 ? -3.917 -2.496 -29.221 1.00 79.75 499 ALA A O 1
ATOM 3881 N N . TRP A 1 500 ? -3.853 -4.768 -29.078 1.00 79.12 500 TRP A N 1
ATOM 3882 C CA . TRP A 1 500 ? -2.881 -5.036 -30.146 1.00 79.12 500 TRP A CA 1
ATOM 3883 C C . TRP A 1 500 ? -3.433 -4.792 -31.547 1.00 79.12 500 TRP A C 1
ATOM 3885 O O . TRP A 1 500 ? -4.644 -5.039 -31.759 1.00 79.12 500 TRP A O 1
#